Protein AF-0000000077108975 (afdb_homodimer)

pLDDT: mean 84.19, std 16.01, range [35.66, 98.44]

Radius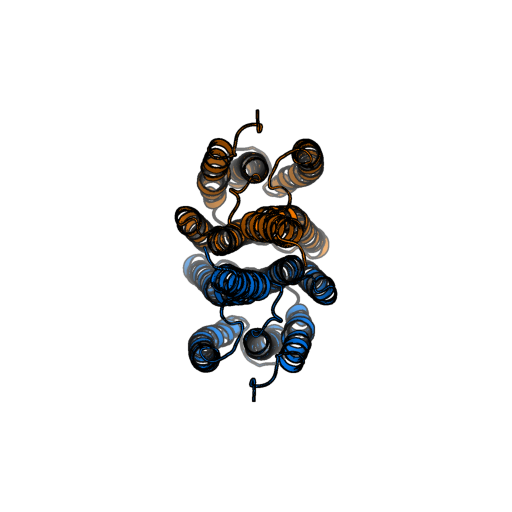 of gyration: 22.64 Å; Cα contacts (8 Å, |Δi|>4): 554; chains: 2; bounding box: 51×74×50 Å

Structure (mmCIF, N/CA/C/O backbone):
data_AF-0000000077108975-model_v1
#
loop_
_entity.id
_entity.type
_entity.pdbx_description
1 polymer 'AzlC family protein'
#
loop_
_atom_site.group_PDB
_atom_site.id
_atom_site.type_symbol
_atom_site.label_atom_id
_atom_site.label_alt_id
_atom_site.label_comp_id
_atom_site.label_asym_id
_atom_site.label_entity_id
_atom_site.label_seq_id
_atom_site.pdbx_PDB_ins_code
_atom_site.Cartn_x
_atom_site.Cartn_y
_atom_site.Cartn_z
_atom_site.occupancy
_atom_site.B_iso_or_equiv
_atom_site.auth_seq_id
_atom_site.auth_comp_id
_atom_site.auth_asym_id
_atom_site.auth_atom_id
_atom_site.pdbx_PDB_model_num
ATOM 1 N N . MET A 1 1 ? -0.044 48.875 12.766 1 48.78 1 MET A N 1
ATOM 2 C CA . MET A 1 1 ? -0.88 47.688 12.961 1 48.78 1 MET A CA 1
ATOM 3 C C . MET A 1 1 ? -1.764 47.844 14.195 1 48.78 1 MET A C 1
ATOM 5 O O . MET A 1 1 ? -1.26 48.031 15.305 1 48.78 1 MET A O 1
ATOM 9 N N . THR A 1 2 ? -3.137 48.188 14.055 1 57.75 2 THR A N 1
ATOM 10 C CA . THR A 1 2 ? -4.051 48.469 15.156 1 57.75 2 THR A CA 1
ATOM 11 C C . THR A 1 2 ? -4.391 47.156 15.891 1 57.75 2 THR A C 1
ATOM 13 O O . THR A 1 2 ? -4.227 46.062 15.352 1 57.75 2 THR A O 1
ATOM 16 N N . THR A 1 3 ? -4.727 47.312 17.125 1 58.94 3 THR A N 1
ATOM 17 C CA . THR A 1 3 ? -5.113 46.219 17.984 1 58.94 3 THR A CA 1
ATOM 18 C C . THR A 1 3 ? -6.168 45.344 17.312 1 58.94 3 THR A C 1
ATOM 20 O O . THR A 1 3 ? -6.176 44.125 17.484 1 58.94 3 THR A O 1
ATOM 23 N N . THR A 1 4 ? -7.023 45.938 16.625 1 59.22 4 THR A N 1
ATOM 24 C CA . THR A 1 4 ? -8.078 45.219 15.922 1 59.22 4 THR A CA 1
ATOM 25 C C . THR A 1 4 ? -7.492 44.344 14.797 1 59.22 4 THR A C 1
ATOM 27 O O . THR A 1 4 ? -7.914 43.219 14.594 1 59.22 4 THR A O 1
ATOM 30 N N . SER A 1 5 ? -6.586 44.938 14.062 1 57.47 5 SER A N 1
ATOM 31 C CA . SER A 1 5 ? -5.934 44.188 12.992 1 57.47 5 SER A CA 1
ATOM 32 C C . SER A 1 5 ? -5.133 43.031 13.547 1 57.47 5 SER A C 1
ATOM 34 O O . SER A 1 5 ? -5.094 41.938 12.945 1 57.47 5 SER A O 1
ATOM 36 N N . ALA A 1 6 ? -4.555 43.25 14.656 1 57.97 6 ALA A N 1
ATOM 37 C CA . ALA A 1 6 ? -3.799 42.188 15.32 1 57.97 6 ALA A CA 1
ATOM 38 C C . ALA A 1 6 ? -4.723 41.062 15.781 1 57.97 6 ALA A C 1
ATOM 40 O O . ALA A 1 6 ? -4.375 39.875 15.672 1 57.97 6 ALA A O 1
ATOM 41 N N . PHE A 1 7 ? -5.961 41.406 16.219 1 57.5 7 PHE A N 1
ATOM 42 C CA . PHE A 1 7 ? -6.926 40.406 16.641 1 57.5 7 PHE A CA 1
ATOM 43 C C . PHE A 1 7 ? -7.473 39.656 15.453 1 57.5 7 PHE A C 1
ATOM 45 O O . PHE A 1 7 ? -7.691 38.438 15.531 1 57.5 7 PHE A O 1
ATOM 52 N N . GLU A 1 8 ? -7.746 40.312 14.375 1 57.25 8 GLU A N 1
ATOM 53 C CA . GLU A 1 8 ? -8.211 39.656 13.164 1 57.25 8 GLU A CA 1
ATOM 54 C C . GLU A 1 8 ? -7.145 38.688 12.617 1 57.25 8 GLU A C 1
ATOM 56 O O . GLU A 1 8 ? -7.457 37.594 12.156 1 57.25 8 GLU A O 1
ATOM 61 N N . ASP A 1 9 ? -6 39.219 12.617 1 58.91 9 ASP A N 1
ATOM 62 C CA . ASP A 1 9 ? -4.895 38.375 12.188 1 58.91 9 ASP A CA 1
ATOM 63 C C . ASP A 1 9 ? -4.723 37.156 13.125 1 58.91 9 ASP A C 1
ATOM 65 O O . ASP A 1 9 ? -4.453 36.062 12.672 1 58.91 9 ASP A O 1
ATOM 69 N N . LEU A 1 10 ? -4.965 37.375 14.391 1 56.12 10 LEU A N 1
ATOM 70 C CA . LEU A 1 10 ? -4.887 36.312 15.359 1 56.12 10 LEU A CA 1
ATOM 71 C C . LEU A 1 10 ? -6.016 35.312 15.148 1 56.12 10 LEU A C 1
ATOM 73 O O . LEU A 1 10 ? -5.801 34.094 15.242 1 56.12 10 LEU A O 1
ATOM 77 N N . SER A 1 11 ? -7.18 35.812 15.023 1 56.72 11 SER A N 1
ATOM 78 C CA . SER A 1 11 ? -8.312 34.938 14.766 1 56.72 11 SER A CA 1
ATOM 79 C C . SER A 1 11 ? -8.102 34.125 13.484 1 56.72 11 SER A C 1
ATOM 81 O O . SER A 1 11 ? -8.445 32.969 13.43 1 56.72 11 SER A O 1
ATOM 83 N N . TYR A 1 12 ? -7.605 34.719 12.492 1 52.62 12 TYR A N 1
ATOM 84 C CA . TYR A 1 12 ? -7.258 34.031 11.258 1 52.62 12 TYR A CA 1
ATOM 85 C C . TYR A 1 12 ? -6.18 32.969 11.508 1 52.62 12 TYR A C 1
ATOM 87 O O . TYR A 1 12 ? -6.281 31.844 11.031 1 52.62 12 TYR A O 1
ATOM 95 N N . LEU A 1 13 ? -5.199 33.438 12.227 1 57.5 13 LEU A N 1
ATOM 96 C CA . LEU A 1 13 ? -4.129 32.5 12.555 1 57.5 13 LEU A CA 1
ATOM 97 C C . LEU A 1 13 ? -4.648 31.359 13.422 1 57.5 13 LEU A C 1
ATOM 99 O O . LEU A 1 13 ? -4.223 30.219 13.266 1 57.5 13 LEU A O 1
ATOM 103 N N . ARG A 1 14 ? -5.508 31.641 14.281 1 54.84 14 ARG A N 1
ATOM 104 C CA . ARG A 1 14 ? -6.148 30.594 15.07 1 54.84 14 ARG A CA 1
ATOM 105 C C . ARG A 1 14 ? -6.98 29.672 14.195 1 54.84 14 ARG A C 1
ATOM 107 O O . ARG A 1 14 ? -6.949 28.453 14.359 1 54.84 14 ARG A O 1
ATOM 114 N N . ALA A 1 15 ? -7.824 30.25 13.352 1 50.06 15 ALA A N 1
ATOM 115 C CA . ALA A 1 15 ? -8.625 29.453 12.422 1 50.06 15 ALA A CA 1
ATOM 116 C C . ALA A 1 15 ? -7.738 28.594 11.531 1 50.06 15 ALA A C 1
ATOM 118 O O . ALA A 1 15 ? -8.055 27.422 11.281 1 50.06 15 ALA A O 1
ATOM 119 N N . LEU A 1 16 ? -6.754 29.281 11.008 1 51.28 16 LEU A N 1
ATOM 120 C CA . LEU A 1 16 ? -5.781 28.547 10.203 1 51.28 16 LEU A CA 1
ATOM 121 C C . LEU A 1 16 ? -5.121 27.453 11.031 1 51.28 16 LEU A C 1
ATOM 123 O O . LEU A 1 16 ? -4.895 26.344 10.531 1 51.28 16 LEU A O 1
ATOM 127 N N . ALA A 1 17 ? -4.793 27.938 12.25 1 53.19 17 ALA A N 1
ATOM 128 C CA . ALA A 1 17 ? -4.246 26.953 13.18 1 53.19 17 ALA A CA 1
ATOM 129 C C . ALA A 1 17 ? -5.246 25.828 13.438 1 53.19 17 ALA A C 1
ATOM 131 O O . ALA A 1 17 ? -4.867 24.656 13.523 1 53.19 17 ALA A O 1
ATOM 132 N N . GLU A 1 18 ? -6.449 26.203 13.602 1 49.69 18 GLU A N 1
ATOM 133 C CA . GLU A 1 18 ? -7.508 25.219 13.844 1 49.69 18 GLU A CA 1
ATOM 134 C C . GLU A 1 18 ? -7.809 24.406 12.586 1 49.69 18 GLU A C 1
ATOM 136 O O . GLU A 1 18 ? -8.125 23.219 12.672 1 49.69 18 GLU A O 1
ATOM 141 N N . GLU A 1 19 ? -8.039 25.188 11.508 1 49.16 19 GLU A N 1
ATOM 142 C CA . GLU A 1 19 ? -8.188 24.469 10.25 1 49.16 19 GLU A CA 1
ATOM 143 C C . GLU A 1 19 ? -7.012 23.516 10.023 1 49.16 19 GLU A C 1
ATOM 145 O O . GLU A 1 19 ? -7.18 22.438 9.438 1 49.16 19 GLU A O 1
ATOM 150 N N . GLY A 1 20 ? -5.883 24.141 10.195 1 47.66 20 GLY A N 1
ATOM 151 C CA . GLY A 1 20 ? -4.707 23.281 10.266 1 47.66 20 GLY A CA 1
ATOM 152 C C . GLY A 1 20 ? -4.805 22.219 11.352 1 47.66 20 GLY A C 1
ATOM 153 O O . GLY A 1 20 ? -4.074 21.234 11.32 1 47.66 20 GLY A O 1
ATOM 154 N N . ALA A 1 21 ? -5.598 22.703 12.406 1 49 21 ALA A N 1
ATOM 155 C CA . ALA A 1 21 ? -5.828 21.766 13.516 1 49 21 ALA A CA 1
ATOM 156 C C . ALA A 1 21 ? -6.629 20.562 13.047 1 49 21 ALA A C 1
ATOM 158 O O . ALA A 1 21 ? -7.359 20.625 12.055 1 49 21 ALA A O 1
ATOM 159 N N . ALA A 1 22 ? -6.512 19.531 13.773 1 55.81 22 ALA A N 1
ATOM 160 C CA . ALA A 1 22 ? -7.074 18.188 13.672 1 55.81 22 ALA A CA 1
ATOM 161 C C . ALA A 1 22 ? -8.594 18.234 13.555 1 55.81 22 ALA A C 1
ATOM 163 O O . ALA A 1 22 ? -9.297 18.422 14.555 1 55.81 22 ALA A O 1
ATOM 164 N N . ALA A 1 23 ? -9.109 18.953 12.461 1 59.38 23 ALA A N 1
ATOM 165 C CA . ALA A 1 23 ? -10.555 18.781 12.281 1 59.38 23 ALA A CA 1
ATOM 166 C C . ALA A 1 23 ? -10.906 17.312 12.086 1 59.38 23 ALA A C 1
ATOM 168 O O . ALA A 1 23 ? -10.109 16.531 11.539 1 59.38 23 ALA A O 1
ATOM 169 N N . PRO A 1 24 ? -12.055 17 12.695 1 62.5 24 PRO A N 1
ATOM 170 C CA . PRO A 1 24 ? -12.469 15.602 12.539 1 62.5 24 PRO A CA 1
ATOM 171 C C . PRO A 1 24 ? -12.641 15.195 11.078 1 62.5 24 PRO A C 1
ATOM 173 O O . PRO A 1 24 ? -12.992 16.031 10.242 1 62.5 24 PRO A O 1
ATOM 176 N N . SER A 1 25 ? -12.242 14.055 10.734 1 67.06 25 SER A N 1
ATOM 177 C CA . SER A 1 25 ? -12.352 13.469 9.398 1 67.06 25 SER A CA 1
ATOM 178 C C . SER A 1 25 ? -13.797 13.469 8.922 1 67.06 25 SER A C 1
ATOM 180 O O . SER A 1 25 ? -14.703 13.062 9.656 1 67.06 25 SER A O 1
ATOM 182 N N . ILE A 1 26 ? -14.109 14.055 7.77 1 66.19 26 ILE A N 1
ATOM 183 C CA . ILE A 1 26 ? -15.445 14.023 7.18 1 66.19 26 ILE A CA 1
ATOM 184 C C . ILE A 1 26 ? -15.492 12.984 6.066 1 66.19 26 ILE A C 1
ATOM 186 O O . ILE A 1 26 ? -16.422 12.977 5.258 1 66.19 26 ILE A O 1
ATOM 190 N N . ASN A 1 27 ? -14.5 12.148 6.117 1 77.19 27 ASN A N 1
ATOM 191 C CA . ASN A 1 27 ? -14.375 11.219 5 1 77.19 27 ASN A CA 1
ATOM 192 C C . ASN A 1 27 ? -14.922 9.836 5.363 1 77.19 27 ASN A C 1
ATOM 194 O O . ASN A 1 27 ? -14.602 8.852 4.703 1 77.19 27 ASN A O 1
ATOM 198 N N . GLY A 1 28 ? -15.734 9.805 6.355 1 85.75 28 GLY A N 1
ATOM 199 C CA . GLY A 1 28 ? -16.328 8.539 6.77 1 85.75 28 GLY A CA 1
ATOM 200 C C . GLY A 1 28 ? -17.156 7.891 5.684 1 85.75 28 GLY A C 1
ATOM 201 O O . GLY A 1 28 ? -17.234 6.664 5.609 1 85.75 28 GLY A O 1
ATOM 202 N N . ARG A 1 29 ? -17.766 8.656 4.797 1 86.94 29 ARG A N 1
ATOM 203 C CA . ARG A 1 29 ? -18.625 8.141 3.729 1 86.94 29 ARG A CA 1
ATOM 204 C C . ARG A 1 29 ? -17.812 7.301 2.746 1 86.94 29 ARG A C 1
ATOM 206 O O . ARG A 1 29 ? -18.328 6.328 2.188 1 86.94 29 ARG A O 1
ATOM 213 N N . TYR A 1 30 ? -16.562 7.672 2.525 1 88.56 30 TYR A N 1
ATOM 214 C CA . TYR A 1 30 ? -15.711 6.898 1.636 1 88.56 30 TYR A CA 1
ATOM 215 C C . TYR A 1 30 ? -15.43 5.516 2.213 1 88.56 30 TYR A C 1
ATOM 217 O O . TYR A 1 30 ? -15.539 4.508 1.511 1 88.56 30 TYR A O 1
ATOM 225 N N . TYR A 1 31 ? -15.18 5.504 3.49 1 92 31 TYR A N 1
ATOM 226 C CA . TYR A 1 31 ? -14.859 4.242 4.148 1 92 31 TYR A CA 1
ATOM 227 C C . TYR A 1 31 ? -16.062 3.309 4.145 1 92 31 TYR A C 1
ATOM 229 O O . TYR A 1 31 ? -15.938 2.115 3.861 1 92 31 TYR A O 1
ATOM 237 N N . ILE A 1 32 ? -17.219 3.852 4.395 1 93.06 32 ILE A N 1
ATOM 238 C CA . ILE A 1 32 ? -18.438 3.047 4.445 1 93.06 32 ILE A CA 1
ATOM 239 C C . ILE A 1 32 ? -18.766 2.518 3.053 1 93.06 32 ILE A C 1
ATOM 241 O O . ILE A 1 32 ? -19.016 1.324 2.879 1 93.06 32 ILE A O 1
ATOM 245 N N . THR A 1 33 ? -18.781 3.391 2.092 1 92.38 33 THR A N 1
ATOM 246 C CA . THR A 1 33 ? -19.172 3.023 0.733 1 92.38 33 THR A CA 1
ATOM 247 C C . THR A 1 33 ? -18.234 1.958 0.176 1 92.38 33 THR A C 1
ATOM 249 O O . THR A 1 33 ? -18.672 0.905 -0.281 1 92.38 33 THR A O 1
ATOM 252 N N . PHE A 1 34 ? -16.969 2.123 0.276 1 90.81 34 PHE A N 1
ATOM 253 C CA . PHE A 1 34 ? -16.016 1.202 -0.331 1 90.81 34 PHE A CA 1
ATOM 254 C C . PHE A 1 34 ? -15.836 -0.04 0.534 1 90.81 34 PHE A C 1
ATOM 256 O O . PHE A 1 34 ? -15.523 -1.117 0.024 1 90.81 34 PHE A O 1
ATOM 263 N N . GLY A 1 35 ? -16.047 0.14 1.851 1 93.44 35 GLY A N 1
ATOM 264 C CA . GLY A 1 35 ? -16.078 -1.042 2.697 1 93.44 35 GLY A CA 1
ATOM 265 C C . GLY A 1 35 ? -17.188 -2.008 2.332 1 93.44 35 GLY A C 1
ATOM 266 O O . GLY A 1 35 ? -16.969 -3.213 2.215 1 93.44 35 GLY A O 1
ATOM 267 N N . PHE A 1 36 ? -18.359 -1.403 2.084 1 94.88 36 PHE A N 1
ATOM 268 C CA . PHE A 1 36 ? -19.516 -2.23 1.75 1 94.88 36 PHE A CA 1
ATOM 269 C C . PHE A 1 36 ? -19.359 -2.836 0.36 1 94.88 36 PHE A C 1
ATOM 271 O O . PHE A 1 36 ? -19.609 -4.027 0.163 1 94.88 36 PHE A O 1
ATOM 278 N N . LEU A 1 37 ? -18.969 -2.053 -0.572 1 95.38 37 LEU A N 1
ATOM 279 C CA . LEU A 1 37 ? -18.781 -2.529 -1.938 1 95.38 37 LEU A CA 1
ATOM 280 C C . LEU A 1 37 ? -17.734 -3.637 -1.989 1 95.38 37 LEU A C 1
ATOM 282 O O . LEU A 1 37 ? -17.938 -4.652 -2.658 1 95.38 37 LEU A O 1
ATOM 286 N N . SER A 1 38 ? -16.688 -3.477 -1.303 1 96.06 38 SER A N 1
ATOM 287 C CA . SER A 1 38 ? -15.625 -4.473 -1.278 1 96.06 38 SER A CA 1
ATOM 288 C C . SER A 1 38 ? -16.078 -5.754 -0.591 1 96.06 38 SER A C 1
ATOM 290 O O . SER A 1 38 ? -15.742 -6.855 -1.026 1 96.06 38 SER A O 1
ATOM 292 N N . ALA A 1 39 ? -16.812 -5.574 0.485 1 97.69 39 ALA A N 1
ATOM 293 C CA . ALA A 1 39 ? -17.312 -6.754 1.188 1 97.69 39 ALA A CA 1
ATOM 294 C C . ALA A 1 39 ? -18.188 -7.609 0.278 1 97.69 39 ALA A C 1
ATOM 296 O O . ALA A 1 39 ? -18.078 -8.836 0.266 1 97.69 39 ALA A O 1
ATOM 297 N N . ILE A 1 40 ? -19 -6.992 -0.496 1 97.5 40 ILE A N 1
ATOM 298 C CA . ILE A 1 40 ? -19.875 -7.699 -1.424 1 97.5 40 ILE A CA 1
ATOM 299 C C . ILE A 1 40 ? -19.031 -8.414 -2.482 1 97.5 40 ILE A C 1
ATOM 301 O O . ILE A 1 40 ? -19.266 -9.586 -2.771 1 97.5 40 ILE A O 1
ATOM 305 N N . ALA A 1 41 ? -18.094 -7.742 -3.045 1 97.69 41 ALA A N 1
ATOM 306 C CA . ALA A 1 41 ? -17.234 -8.32 -4.082 1 97.69 41 ALA A CA 1
ATOM 307 C C . ALA A 1 41 ? -16.438 -9.5 -3.535 1 97.69 41 ALA A C 1
ATOM 309 O O . ALA A 1 41 ? -16.297 -10.531 -4.199 1 97.69 41 ALA A O 1
ATOM 310 N N . LEU A 1 42 ? -15.898 -9.352 -2.328 1 98.19 42 LEU A N 1
ATOM 311 C CA . LEU A 1 42 ? -15.109 -10.406 -1.71 1 98.19 42 LEU A CA 1
ATOM 312 C C . LEU A 1 42 ? -15.984 -11.617 -1.379 1 98.19 42 LEU A C 1
ATOM 314 O O . LEU A 1 42 ? -15.555 -12.758 -1.555 1 98.19 42 LEU A O 1
ATOM 318 N N . ALA A 1 43 ? -17.156 -11.375 -0.894 1 98.25 43 ALA A N 1
ATOM 319 C CA . ALA A 1 43 ? -18.094 -12.469 -0.618 1 98.25 43 ALA A CA 1
ATOM 320 C C . ALA A 1 43 ? -18.469 -13.203 -1.899 1 98.25 43 ALA A C 1
ATOM 322 O O . ALA A 1 43 ? -18.547 -14.438 -1.913 1 98.25 43 ALA A O 1
ATOM 323 N N . ALA A 1 44 ? -18.719 -12.43 -2.936 1 98.12 44 ALA A N 1
ATOM 324 C CA . ALA A 1 44 ? -19.016 -13.047 -4.223 1 98.12 44 ALA A CA 1
ATOM 325 C C . ALA A 1 44 ? -17.844 -13.875 -4.727 1 98.12 44 ALA A C 1
ATOM 327 O O . ALA A 1 44 ? -18.031 -14.977 -5.238 1 98.12 44 ALA A O 1
ATOM 328 N N . THR A 1 45 ? -16.656 -13.336 -4.605 1 97.88 45 THR A N 1
ATOM 329 C CA . THR A 1 45 ? -15.453 -14.062 -5.004 1 97.88 45 THR A CA 1
ATOM 330 C C . THR A 1 45 ? -15.312 -15.352 -4.203 1 97.88 45 THR A C 1
ATOM 332 O O . THR A 1 45 ? -14.961 -16.391 -4.754 1 97.88 45 THR A O 1
ATOM 335 N N . TRP A 1 46 ? -15.578 -15.266 -2.914 1 97.69 46 TRP A N 1
ATOM 336 C CA . TRP A 1 46 ? -15.547 -16.453 -2.066 1 97.69 46 TRP A CA 1
ATOM 337 C C . TRP A 1 46 ? -16.547 -17.484 -2.553 1 97.69 46 TRP A C 1
ATOM 339 O O . TRP A 1 46 ? -16.219 -18.672 -2.672 1 97.69 46 TRP A O 1
ATOM 349 N N . ALA A 1 47 ? -17.734 -17.094 -2.814 1 98 47 ALA A N 1
ATOM 350 C CA . ALA A 1 47 ? -18.781 -18.016 -3.246 1 98 47 ALA A CA 1
ATOM 351 C C . ALA A 1 47 ? -18.375 -18.734 -4.531 1 98 47 ALA A C 1
ATOM 353 O O . ALA A 1 47 ? -18.594 -19.938 -4.668 1 98 47 ALA A O 1
ATOM 354 N N . ILE A 1 48 ? -17.766 -18.047 -5.418 1 97.44 48 ILE A N 1
ATOM 355 C CA . ILE A 1 48 ? -17.359 -18.625 -6.691 1 97.44 48 ILE A CA 1
ATOM 356 C C . ILE A 1 48 ? -16.156 -19.531 -6.48 1 97.44 48 ILE A C 1
ATOM 358 O O . ILE A 1 48 ? -16.156 -20.688 -6.941 1 97.44 48 ILE A O 1
ATOM 362 N N . ALA A 1 49 ? -15.211 -19.141 -5.75 1 95.19 49 ALA A N 1
ATOM 363 C CA . ALA A 1 49 ? -13.953 -19.859 -5.57 1 95.19 49 ALA A CA 1
ATOM 364 C C . ALA A 1 49 ? -14.156 -21.109 -4.719 1 95.19 49 ALA A C 1
ATOM 366 O O . ALA A 1 49 ? -13.398 -22.078 -4.84 1 95.19 49 ALA A O 1
ATOM 367 N N . SER A 1 50 ? -15.109 -21.109 -3.859 1 95.12 50 SER A N 1
ATOM 368 C CA . SER A 1 50 ? -15.344 -22.25 -2.969 1 95.12 50 SER A CA 1
ATOM 369 C C . SER A 1 50 ? -16.172 -23.328 -3.654 1 95.12 50 SER A C 1
ATOM 371 O O . SER A 1 50 ? -16.328 -24.422 -3.121 1 95.12 50 SER A O 1
ATOM 373 N N . GLY A 1 51 ? -16.75 -22.953 -4.797 1 93.94 51 GLY A N 1
ATOM 374 C CA . GLY A 1 51 ? -17.547 -23.938 -5.52 1 93.94 51 GLY A CA 1
ATOM 375 C C . GLY A 1 51 ? -19.016 -23.906 -5.133 1 93.94 51 GLY A C 1
ATOM 376 O O . GLY A 1 51 ? -19.781 -24.781 -5.535 1 93.94 51 GLY A O 1
ATOM 377 N N . LEU A 1 52 ? -19.328 -22.938 -4.293 1 94.38 52 LEU A N 1
ATOM 378 C CA . LEU A 1 52 ? -20.719 -22.812 -3.912 1 94.38 52 LEU A CA 1
ATOM 379 C C . LEU A 1 52 ? -21.594 -22.484 -5.121 1 94.38 52 LEU A C 1
ATOM 381 O O . LEU A 1 52 ? -22.812 -22.703 -5.094 1 94.38 52 LEU A O 1
ATOM 385 N N . THR A 1 53 ? -20.906 -21.938 -6.09 1 93.19 53 THR A N 1
ATOM 386 C CA . THR A 1 53 ? -21.594 -21.641 -7.336 1 93.19 53 THR A CA 1
ATOM 387 C C . THR A 1 53 ? -21.141 -22.578 -8.445 1 93.19 53 THR A C 1
ATOM 389 O O . THR A 1 53 ? -20.156 -23.312 -8.289 1 93.19 53 THR A O 1
ATOM 392 N N . SER A 1 54 ? -21.922 -22.734 -9.531 1 94.56 54 SER A N 1
ATOM 393 C CA . SER A 1 54 ? -21.562 -23.594 -10.664 1 94.56 54 SER A CA 1
ATOM 394 C C . SER A 1 54 ? -20.609 -22.875 -11.617 1 94.56 54 SER A C 1
ATOM 396 O O . SER A 1 54 ? -20.234 -23.438 -12.648 1 94.56 54 SER A O 1
ATOM 398 N N . LEU A 1 55 ? -20.078 -21.781 -11.211 1 94.5 55 LEU A N 1
ATOM 399 C CA . LEU A 1 55 ? -19.219 -21 -12.078 1 94.5 55 LEU A CA 1
ATOM 400 C C . LEU A 1 55 ? -17.75 -21.359 -11.875 1 94.5 55 LEU A C 1
ATOM 402 O O . LEU A 1 55 ? -17.344 -21.703 -10.758 1 94.5 55 LEU A O 1
ATOM 406 N N . ASP A 1 56 ? -17.016 -21.281 -12.969 1 93.94 56 ASP A N 1
ATOM 407 C CA . ASP A 1 56 ? -15.57 -21.453 -12.891 1 93.94 56 ASP A CA 1
ATOM 408 C C . ASP A 1 56 ? -14.922 -20.297 -12.148 1 93.94 56 ASP A C 1
ATOM 410 O O . ASP A 1 56 ? -15.438 -19.172 -12.156 1 93.94 56 ASP A O 1
ATOM 414 N N . VAL A 1 57 ? -13.805 -20.531 -11.539 1 91.25 57 VAL A N 1
ATOM 415 C CA . VAL A 1 57 ? -13.109 -19.516 -10.742 1 91.25 57 VAL A CA 1
ATOM 416 C C . VAL A 1 57 ? -12.781 -18.312 -11.609 1 91.25 57 VAL A C 1
ATOM 418 O O . VAL A 1 57 ? -12.711 -17.188 -11.117 1 91.25 57 VAL A O 1
ATOM 421 N N . SER A 1 58 ? -12.664 -18.547 -12.906 1 90.5 58 SER A N 1
ATOM 422 C CA . SER A 1 58 ? -12.383 -17.438 -13.82 1 90.5 58 SER A CA 1
ATOM 423 C C . SER A 1 58 ? -13.531 -16.438 -13.852 1 90.5 58 SER A C 1
ATOM 425 O O . SER A 1 58 ? -13.344 -15.281 -14.25 1 90.5 58 SER A O 1
ATOM 427 N N . ALA A 1 59 ? -14.672 -16.844 -13.375 1 94.38 59 ALA A N 1
ATOM 428 C CA . ALA A 1 59 ? -15.844 -15.969 -13.336 1 94.38 59 ALA A CA 1
ATOM 429 C C . ALA A 1 59 ? -15.648 -14.844 -12.32 1 94.38 59 ALA A C 1
ATOM 431 O O . ALA A 1 59 ? -16.375 -13.852 -12.336 1 94.38 59 ALA A O 1
ATOM 432 N N . THR A 1 60 ? -14.711 -14.977 -11.43 1 95.38 60 THR A N 1
ATOM 433 C CA . THR A 1 60 ? -14.438 -13.906 -10.477 1 95.38 60 THR A CA 1
ATOM 434 C C . THR A 1 60 ? -13.992 -12.641 -11.195 1 95.38 60 THR A C 1
ATOM 436 O O . THR A 1 60 ? -14.141 -11.539 -10.672 1 95.38 60 THR A O 1
ATOM 439 N N . ALA A 1 61 ? -13.461 -12.773 -12.367 1 94.88 61 ALA A N 1
ATOM 440 C CA . ALA A 1 61 ? -13.07 -11.617 -13.172 1 94.88 61 ALA A CA 1
ATOM 441 C C . ALA A 1 61 ? -14.25 -10.68 -13.391 1 94.88 61 ALA A C 1
ATOM 443 O O . ALA A 1 61 ? -14.094 -9.453 -13.359 1 94.88 61 ALA A O 1
ATOM 444 N N . PHE A 1 62 ? -15.398 -11.203 -13.547 1 95.44 62 PHE A N 1
ATOM 445 C CA . PHE A 1 62 ? -16.578 -10.391 -13.781 1 95.44 62 PHE A CA 1
ATOM 446 C C . PHE A 1 62 ? -17 -9.656 -12.516 1 95.44 62 PHE A C 1
ATOM 448 O O . PHE A 1 62 ? -17.531 -8.539 -12.578 1 95.44 62 PHE A O 1
ATOM 455 N N . VAL A 1 63 ? -16.797 -10.266 -11.367 1 96.81 63 VAL A N 1
ATOM 456 C CA . VAL A 1 63 ? -17.062 -9.602 -10.094 1 96.81 63 VAL A CA 1
ATOM 457 C C . VAL A 1 63 ? -16.203 -8.344 -9.977 1 96.81 63 VAL A C 1
ATOM 459 O O . VAL A 1 63 ? -16.719 -7.258 -9.703 1 96.81 63 VAL A O 1
ATOM 462 N N . TRP A 1 64 ? -15.023 -8.461 -10.273 1 95.25 64 TRP A N 1
ATOM 463 C CA . TRP A 1 64 ? -14.094 -7.359 -10.07 1 95.25 64 TRP A CA 1
ATOM 464 C C . TRP A 1 64 ? -14.195 -6.34 -11.195 1 95.25 64 TRP A C 1
ATOM 466 O O . TRP A 1 64 ? -13.992 -5.141 -10.984 1 95.25 64 TRP A O 1
ATOM 476 N N . LEU A 1 65 ? -14.547 -6.785 -12.414 1 95 65 LEU A N 1
ATOM 477 C CA . LEU A 1 65 ? -14.852 -5.832 -13.477 1 95 65 LEU A CA 1
ATOM 478 C C . LEU A 1 65 ? -16.047 -4.969 -13.102 1 95 65 LEU A C 1
ATOM 480 O O . LEU A 1 65 ? -16.062 -3.762 -13.344 1 95 65 LEU A O 1
ATOM 484 N N . SER A 1 66 ? -17.016 -5.621 -12.57 1 95.94 66 SER A N 1
ATOM 485 C CA . SER A 1 66 ? -18.172 -4.859 -12.109 1 95.94 66 SER A CA 1
ATOM 486 C C . SER A 1 66 ? -17.797 -3.898 -10.992 1 95.94 66 SER A C 1
ATOM 488 O O . SER A 1 66 ? -18.281 -2.768 -10.945 1 95.94 66 SER A O 1
ATOM 490 N N . TYR A 1 67 ? -16.984 -4.328 -10.094 1 94.81 67 TYR A N 1
ATOM 491 C CA . TYR A 1 67 ? -16.484 -3.469 -9.023 1 94.81 67 TYR A CA 1
ATOM 492 C C . TYR A 1 67 ? -15.789 -2.234 -9.586 1 94.81 67 TYR A C 1
ATOM 494 O O . TYR A 1 67 ? -16.047 -1.112 -9.148 1 94.81 67 TYR A O 1
ATOM 502 N N . ILE A 1 68 ? -14.961 -2.449 -10.547 1 92.69 68 ILE A N 1
ATOM 503 C CA . ILE A 1 68 ? -14.203 -1.367 -11.164 1 92.69 68 ILE A CA 1
ATOM 504 C C . ILE A 1 68 ? -15.156 -0.407 -11.867 1 92.69 68 ILE A C 1
ATOM 506 O O . ILE A 1 68 ? -14.945 0.807 -11.867 1 92.69 68 ILE A O 1
ATOM 510 N N . ALA A 1 69 ? -16.156 -0.875 -12.383 1 92.75 69 ALA A N 1
ATOM 511 C CA . ALA A 1 69 ? -17.125 -0.058 -13.102 1 92.75 69 ALA A CA 1
ATOM 512 C C . ALA A 1 69 ? -17.953 0.791 -12.141 1 92.75 69 ALA A C 1
ATOM 514 O O . ALA A 1 69 ? -18.25 1.953 -12.422 1 92.75 69 ALA A O 1
ATOM 515 N N . VAL A 1 70 ? -18.234 0.312 -10.969 1 93.38 70 VAL A N 1
ATOM 516 C CA . VAL A 1 70 ? -19.125 0.97 -10.016 1 93.38 70 VAL A CA 1
ATOM 517 C C . VAL A 1 70 ? -18.344 1.988 -9.195 1 93.38 70 VAL A C 1
ATOM 519 O O . VAL A 1 70 ? -18.891 3.01 -8.773 1 93.38 70 VAL A O 1
ATOM 522 N N . THR A 1 71 ? -17.141 1.677 -8.953 1 88.25 71 THR A N 1
ATOM 523 C CA . THR A 1 71 ? -16.328 2.465 -8.031 1 88.25 71 THR A CA 1
ATOM 524 C C . THR A 1 71 ? -16.219 3.91 -8.508 1 88.25 71 THR A C 1
ATOM 526 O O . THR A 1 71 ? -16.406 4.844 -7.727 1 88.25 71 THR A O 1
ATOM 529 N N . PRO A 1 72 ? -15.875 4.168 -9.836 1 82.81 72 PRO A N 1
ATOM 530 C CA . PRO A 1 72 ? -15.828 5.57 -10.258 1 82.81 72 PRO A CA 1
ATOM 531 C C . PRO A 1 72 ? -17.172 6.281 -10.07 1 82.81 72 PRO A C 1
ATOM 533 O O . PRO A 1 72 ? -17.203 7.473 -9.75 1 82.81 72 PRO A O 1
ATOM 536 N N . LEU A 1 73 ? -18.203 5.617 -10.312 1 86.06 73 LEU A N 1
ATOM 537 C CA . LEU A 1 73 ? -19.516 6.191 -10.086 1 86.06 73 LEU A CA 1
ATOM 538 C C . LEU A 1 73 ? -19.719 6.523 -8.609 1 86.06 73 LEU A C 1
ATOM 540 O O . LEU A 1 73 ? -20.234 7.594 -8.273 1 86.06 73 LEU A O 1
ATOM 544 N N . ALA A 1 74 ? -19.344 5.629 -7.719 1 86.31 74 ALA A N 1
ATOM 545 C CA . ALA A 1 74 ? -19.438 5.863 -6.281 1 86.31 74 ALA A CA 1
ATOM 546 C C . ALA A 1 74 ? -18.578 7.051 -5.859 1 86.31 74 ALA A C 1
ATOM 548 O O . ALA A 1 74 ? -19.031 7.902 -5.082 1 86.31 74 ALA A O 1
ATOM 549 N N . LEU A 1 75 ? -17.422 7.145 -6.398 1 80.5 75 LEU A N 1
ATOM 550 C CA . LEU A 1 75 ? -16.531 8.258 -6.098 1 80.5 75 LEU A CA 1
ATOM 551 C C . LEU A 1 75 ? -17.141 9.578 -6.551 1 80.5 75 LEU A C 1
ATOM 553 O O . LEU A 1 75 ? -17.078 10.578 -5.828 1 80.5 75 LEU A O 1
ATOM 557 N N . PHE A 1 76 ? -17.672 9.547 -7.742 1 81.06 76 PHE A N 1
ATOM 558 C CA . PHE A 1 76 ? -18.312 10.734 -8.297 1 81.06 76 PHE A CA 1
ATOM 559 C C . PHE A 1 76 ? -19.453 11.211 -7.41 1 81.06 76 PHE A C 1
ATOM 561 O O . PHE A 1 76 ? -19.547 12.398 -7.098 1 81.06 76 PHE A O 1
ATOM 568 N N . LEU A 1 77 ? -20.219 10.367 -6.902 1 83.5 77 LEU A N 1
ATOM 569 C CA . LEU A 1 77 ? -21.375 10.703 -6.07 1 83.5 77 LEU A CA 1
ATOM 570 C C . LEU A 1 77 ? -20.922 11.211 -4.703 1 83.5 77 LEU A C 1
ATOM 572 O O . LEU A 1 77 ? -21.531 12.141 -4.152 1 83.5 77 LEU A O 1
ATOM 576 N N . LEU A 1 78 ? -19.859 10.688 -4.184 1 81.44 78 LEU A N 1
ATOM 577 C CA . LEU A 1 78 ? -19.359 11.086 -2.877 1 81.44 78 LEU A CA 1
ATOM 578 C C . LEU A 1 78 ? -18.672 12.445 -2.955 1 81.44 78 LEU A C 1
ATOM 580 O O . LEU A 1 78 ? -18.75 13.234 -2.01 1 81.44 78 LEU A O 1
ATOM 584 N N . SER A 1 79 ? -18 12.711 -4 1 73.12 79 SER A N 1
ATOM 585 C CA . SER A 1 79 ? -17.312 13.977 -4.168 1 73.12 79 SER A CA 1
ATOM 586 C C . SER A 1 79 ? -18.281 15.141 -4.293 1 73.12 79 SER A C 1
ATOM 588 O O . SER A 1 79 ? -18 16.25 -3.854 1 73.12 79 SER A O 1
ATOM 590 N N . LYS A 1 80 ? -19.391 14.953 -4.859 1 73.69 80 LYS A N 1
ATOM 591 C CA . LYS A 1 80 ? -20.406 15.992 -5.008 1 73.69 80 LYS A CA 1
ATOM 592 C C . LYS A 1 80 ? -21.016 16.359 -3.658 1 73.69 80 LYS A C 1
ATOM 594 O O . LYS A 1 80 ? -21.391 17.516 -3.434 1 73.69 80 LYS A O 1
ATOM 599 N N . SER A 1 81 ? -21 15.492 -2.807 1 65.62 81 SER A N 1
ATOM 600 C CA . SER A 1 81 ? -21.672 15.727 -1.532 1 65.62 81 SER A CA 1
ATOM 601 C C . SER A 1 81 ? -20.719 16.344 -0.51 1 65.62 81 SER A C 1
ATOM 603 O O . SER A 1 81 ? -21.172 16.938 0.47 1 65.62 81 SER A O 1
ATOM 605 N N . ALA A 1 82 ? -19.359 16.312 -0.568 1 58.5 82 ALA A N 1
ATOM 606 C CA . ALA A 1 82 ? -18.359 16.734 0.398 1 58.5 82 ALA A CA 1
ATOM 607 C C . ALA A 1 82 ? -18.109 18.25 0.313 1 58.5 82 ALA A C 1
ATOM 609 O O . ALA A 1 82 ? -17.688 18.875 1.287 1 58.5 82 ALA A O 1
ATOM 610 N N . GLY A 1 83 ? -18.297 18.922 -0.808 1 53.88 83 GLY A N 1
ATOM 611 C CA . GLY A 1 83 ? -17.922 20.297 -1.073 1 53.88 83 GLY A CA 1
ATOM 612 C C . GLY A 1 83 ? -18.469 21.266 -0.044 1 53.88 83 GLY A C 1
ATOM 613 O O . GLY A 1 83 ? -17.938 22.375 0.114 1 53.88 83 GLY A O 1
ATOM 614 N N . THR A 1 84 ? -19.453 21 0.515 1 49.38 84 THR A N 1
ATOM 615 C CA . THR A 1 84 ? -20.031 22.125 1.268 1 49.38 84 THR A CA 1
ATOM 616 C C . THR A 1 84 ? -19.641 22.031 2.74 1 49.38 84 THR A C 1
ATOM 618 O O . THR A 1 84 ? -20.016 22.891 3.537 1 49.38 84 THR A O 1
ATOM 621 N N . LYS A 1 85 ? -18.797 21.141 3.125 1 55.19 85 LYS A N 1
ATOM 622 C CA . LYS A 1 85 ? -18.75 21.016 4.578 1 55.19 85 LYS A CA 1
ATOM 623 C C . LYS A 1 85 ? -17.484 21.656 5.145 1 55.19 85 LYS A C 1
ATOM 625 O O . LYS A 1 85 ? -16.469 21.734 4.469 1 55.19 85 LYS A O 1
ATOM 630 N N . SER A 1 86 ? -17.594 22.281 6.289 1 50.28 86 SER A N 1
ATOM 631 C CA . SER A 1 86 ? -16.625 22.922 7.16 1 50.28 86 SER A CA 1
ATOM 632 C C . SER A 1 86 ? -15.539 21.938 7.594 1 50.28 86 SER A C 1
ATOM 634 O O . SER A 1 86 ? -15.82 20.781 7.871 1 50.28 86 SER A O 1
ATOM 636 N N . GLY A 1 87 ? -14.352 21.781 6.871 1 52.81 87 GLY A N 1
ATOM 637 C CA . GLY A 1 87 ? -13.195 20.953 7.219 1 52.81 87 GLY A CA 1
ATOM 638 C C . GLY A 1 87 ? -12.547 20.297 6.016 1 52.81 87 GLY A C 1
ATOM 639 O O . GLY A 1 87 ? -11.516 19.641 6.145 1 52.81 87 GLY A O 1
ATOM 640 N N . PHE A 1 88 ? -13.289 20.672 5.027 1 54.69 88 PHE A N 1
ATOM 641 C CA . PHE A 1 88 ? -12.836 20.125 3.75 1 54.69 88 PHE A CA 1
ATOM 642 C C . PHE A 1 88 ? -11.391 20.516 3.482 1 54.69 88 PHE A C 1
ATOM 644 O O . PHE A 1 88 ? -10.641 19.75 2.873 1 54.69 88 PHE A O 1
ATOM 651 N N . LYS A 1 89 ? -10.992 21.484 4.266 1 60.84 89 LYS A N 1
ATOM 652 C CA . LYS A 1 89 ? -9.688 22.062 3.941 1 60.84 89 LYS A CA 1
ATOM 653 C C . LYS A 1 89 ? -8.625 21.609 4.945 1 60.84 89 LYS A C 1
ATOM 655 O O . LYS A 1 89 ? -7.445 21.922 4.789 1 60.84 89 LYS A O 1
ATOM 660 N N . SER A 1 90 ? -9.156 20.859 5.879 1 69.38 90 SER A N 1
ATOM 661 C CA . SER A 1 90 ? -8.148 20.422 6.84 1 69.38 90 SER A CA 1
ATOM 662 C C . SER A 1 90 ? -7.164 19.453 6.195 1 69.38 90 SER A C 1
ATOM 664 O O . SER A 1 90 ? -7.488 18.797 5.199 1 69.38 90 SER A O 1
ATOM 666 N N . ALA A 1 91 ? -5.93 19.422 6.648 1 69.31 91 ALA A N 1
ATOM 667 C CA . ALA A 1 91 ? -4.867 18.562 6.148 1 69.31 91 ALA A CA 1
ATOM 668 C C . ALA A 1 91 ? -5.293 17.094 6.172 1 69.31 91 ALA A C 1
ATOM 670 O O . ALA A 1 91 ? -5.043 16.344 5.219 1 69.31 91 ALA A O 1
ATOM 671 N N . GLY A 1 92 ? -5.977 16.656 7.227 1 71.5 92 GLY A N 1
ATOM 672 C CA . GLY A 1 92 ? -6.438 15.281 7.348 1 71.5 92 GLY A CA 1
ATOM 673 C C . GLY A 1 92 ? -7.445 14.898 6.281 1 71.5 92 GLY A C 1
ATOM 674 O O . GLY A 1 92 ? -7.324 13.836 5.66 1 71.5 92 GLY A O 1
ATOM 675 N N . ASN A 1 93 ? -8.344 15.766 6.008 1 75.19 93 ASN A N 1
ATOM 676 C CA . ASN A 1 93 ? -9.367 15.477 5.012 1 75.19 93 ASN A CA 1
ATOM 677 C C . ASN A 1 93 ? -8.797 15.5 3.598 1 75.19 93 ASN A C 1
ATOM 679 O O . ASN A 1 93 ? -9.188 14.695 2.75 1 75.19 93 ASN A O 1
ATOM 683 N N . ARG A 1 94 ? -7.934 16.391 3.424 1 77.31 94 ARG A N 1
ATOM 684 C CA . ARG A 1 94 ? -7.285 16.469 2.119 1 77.31 94 ARG A CA 1
ATOM 685 C C . ARG A 1 94 ? -6.469 15.211 1.838 1 77.31 94 ARG A C 1
ATOM 687 O O . ARG A 1 94 ? -6.523 14.656 0.735 1 77.31 94 ARG A O 1
ATOM 694 N N . VAL A 1 95 ? -5.762 14.781 2.818 1 78.75 95 VAL A N 1
ATOM 695 C CA . VAL A 1 95 ? -4.93 13.594 2.68 1 78.75 95 VAL A CA 1
ATOM 696 C C . VAL A 1 95 ? -5.809 12.367 2.455 1 78.75 95 VAL A C 1
ATOM 698 O O . VAL A 1 95 ? -5.5 11.523 1.615 1 78.75 95 VAL A O 1
ATOM 701 N N . THR A 1 96 ? -6.883 12.328 3.148 1 80.44 96 THR A N 1
ATOM 702 C CA . THR A 1 96 ? -7.781 11.188 3.01 1 80.44 96 THR A CA 1
ATOM 703 C C . THR A 1 96 ? -8.422 11.172 1.624 1 80.44 96 THR A C 1
ATOM 705 O O . THR A 1 96 ? -8.516 10.117 0.99 1 80.44 96 THR A O 1
ATOM 708 N N . ARG A 1 97 ? -8.797 12.281 1.197 1 78.56 97 ARG A N 1
ATOM 709 C CA . ARG A 1 97 ? -9.391 12.352 -0.133 1 78.56 97 ARG A CA 1
ATOM 710 C C . ARG A 1 97 ? -8.375 11.977 -1.208 1 78.56 97 ARG A C 1
ATOM 712 O O . ARG A 1 97 ? -8.703 11.234 -2.141 1 78.56 97 ARG A O 1
ATOM 719 N N . LEU A 1 98 ? -7.285 12.469 -1.046 1 78.19 98 LEU A N 1
ATOM 720 C CA . LEU A 1 98 ? -6.227 12.141 -1.992 1 78.19 98 LEU A CA 1
ATOM 721 C C . LEU A 1 98 ? -5.941 10.648 -1.992 1 78.19 98 LEU A C 1
ATOM 723 O O . LEU A 1 98 ? -5.754 10.047 -3.053 1 78.19 98 LEU A O 1
ATOM 727 N N . PHE A 1 99 ? -5.953 10.133 -0.856 1 81.94 99 PHE A N 1
ATOM 728 C CA . PHE A 1 99 ? -5.715 8.703 -0.73 1 81.94 99 PHE A CA 1
ATOM 729 C C . PHE A 1 99 ? -6.742 7.91 -1.53 1 81.94 99 PHE A C 1
ATOM 731 O O . PHE A 1 99 ? -6.383 7.047 -2.332 1 81.94 99 PHE A O 1
ATOM 738 N N . TRP A 1 100 ? -7.934 8.281 -1.42 1 81.69 100 TRP A N 1
ATOM 739 C CA . TRP A 1 100 ? -8.992 7.516 -2.078 1 81.69 100 TRP A CA 1
ATOM 740 C C . TRP A 1 100 ? -8.969 7.742 -3.586 1 81.69 100 TRP A C 1
ATOM 742 O O . TRP A 1 100 ? -9.258 6.828 -4.359 1 81.69 100 TRP A O 1
ATOM 752 N N . LEU A 1 101 ? -8.523 8.836 -3.949 1 79.31 101 LEU A N 1
ATOM 753 C CA . LEU A 1 101 ? -8.508 9.172 -5.371 1 79.31 101 LEU A CA 1
ATOM 754 C C . LEU A 1 101 ? -7.27 8.594 -6.051 1 79.31 101 LEU A C 1
ATOM 756 O O . LEU A 1 101 ? -7.238 8.461 -7.273 1 79.31 101 LEU A O 1
ATOM 760 N N . THR A 1 102 ? -6.34 8.25 -5.324 1 82.38 102 THR A N 1
ATOM 761 C CA . THR A 1 102 ? -5.113 7.766 -5.941 1 82.38 102 THR A CA 1
ATOM 762 C C . THR A 1 102 ? -4.926 6.273 -5.688 1 82.38 102 THR A C 1
ATOM 764 O O . THR A 1 102 ? -4.5 5.531 -6.574 1 82.38 102 THR A O 1
ATOM 767 N N . VAL A 1 103 ? -5.281 5.82 -4.488 1 85.75 103 VAL A N 1
ATOM 768 C CA . VAL A 1 103 ? -5.012 4.449 -4.07 1 85.75 103 VAL A CA 1
ATOM 769 C C . VAL A 1 103 ? -5.973 3.496 -4.781 1 85.75 103 VAL A C 1
ATOM 771 O O . VAL A 1 103 ? -5.555 2.473 -5.324 1 85.75 103 VAL A O 1
ATOM 774 N N . SER A 1 104 ? -7.273 3.859 -4.824 1 83.75 104 SER A N 1
ATOM 775 C CA . SER A 1 104 ? -8.266 2.969 -5.422 1 83.75 104 SER A CA 1
ATOM 776 C C . SER A 1 104 ? -7.984 2.744 -6.902 1 83.75 104 SER A C 1
ATOM 778 O O . SER A 1 104 ? -7.867 1.601 -7.352 1 83.75 104 SER A O 1
ATOM 780 N N . PRO A 1 105 ? -7.805 3.832 -7.648 1 88.31 105 PRO A N 1
ATOM 781 C CA . PRO A 1 105 ? -7.492 3.605 -9.062 1 88.31 105 PRO A CA 1
ATOM 782 C C . PRO A 1 105 ? -6.191 2.83 -9.266 1 88.31 105 PRO A C 1
ATOM 784 O O . PRO A 1 105 ? -6.066 2.072 -10.234 1 88.31 105 PRO A O 1
ATOM 787 N N . ALA A 1 106 ? -5.266 3.033 -8.422 1 92.94 106 ALA A N 1
ATOM 788 C CA . ALA A 1 106 ? -4 2.311 -8.531 1 92.94 106 ALA A CA 1
ATOM 789 C C . ALA A 1 106 ? -4.207 0.81 -8.359 1 92.94 106 ALA A C 1
ATOM 791 O O . ALA A 1 106 ? -3.645 0.006 -9.102 1 92.94 106 ALA A O 1
ATOM 792 N N . ILE A 1 107 ? -5.004 0.427 -7.398 1 94.44 107 ILE A N 1
ATOM 793 C CA . ILE A 1 107 ? -5.289 -0.984 -7.164 1 94.44 107 ILE A CA 1
ATOM 794 C C . ILE A 1 107 ? -6.023 -1.568 -8.367 1 94.44 107 ILE A C 1
ATOM 796 O O . ILE A 1 107 ? -5.734 -2.686 -8.797 1 94.44 107 ILE A O 1
ATOM 800 N N . PHE A 1 108 ? -6.934 -0.785 -9.039 1 94.31 108 PHE A N 1
ATOM 801 C CA . PHE A 1 108 ? -7.625 -1.236 -10.242 1 94.31 108 PHE A CA 1
ATOM 802 C C . PHE A 1 108 ? -6.645 -1.428 -11.391 1 94.31 108 PHE A C 1
ATOM 804 O O . PHE A 1 108 ? -6.773 -2.377 -12.172 1 94.31 108 PHE A O 1
ATOM 811 N N . SER A 1 109 ? -5.785 -0.517 -11.422 1 95.5 109 SER A N 1
ATOM 812 C CA . SER A 1 109 ? -4.789 -0.627 -12.484 1 95.5 109 SER A CA 1
ATOM 813 C C . SER A 1 109 ? -3.928 -1.873 -12.305 1 95.5 109 SER A C 1
ATOM 815 O O . SER A 1 109 ? -3.551 -2.518 -13.289 1 95.5 109 SER A O 1
ATOM 817 N N . ILE A 1 110 ? -3.592 -2.227 -11.086 1 97.19 110 ILE A N 1
ATOM 818 C CA . ILE A 1 110 ? -2.824 -3.438 -10.812 1 97.19 110 ILE A CA 1
ATOM 819 C C . ILE A 1 110 ? -3.648 -4.668 -11.18 1 97.19 110 ILE A C 1
ATOM 821 O O . ILE A 1 110 ? -3.129 -5.613 -11.781 1 97.19 110 ILE A O 1
ATOM 825 N N . TRP A 1 111 ? -4.918 -4.637 -10.844 1 96.88 111 TRP A N 1
ATOM 826 C CA . TRP A 1 111 ? -5.801 -5.719 -11.266 1 96.88 111 TRP A CA 1
ATOM 827 C C . TRP A 1 111 ? -5.785 -5.883 -12.781 1 96.88 111 TRP A C 1
ATOM 829 O O . TRP A 1 111 ? -5.711 -7 -13.289 1 96.88 111 TRP A O 1
ATOM 839 N N . GLY A 1 112 ? -5.902 -4.801 -13.492 1 96.62 112 GLY A N 1
ATOM 840 C CA . GLY A 1 112 ? -5.84 -4.84 -14.945 1 96.62 112 GLY A CA 1
ATOM 841 C C . GLY A 1 112 ? -4.539 -5.418 -15.477 1 96.62 112 GLY A C 1
ATOM 842 O O . GLY A 1 112 ? -4.543 -6.223 -16.406 1 96.62 112 GLY A O 1
ATOM 843 N N . ALA A 1 113 ? -3.457 -5.035 -14.922 1 97.88 113 ALA A N 1
ATOM 844 C CA . ALA A 1 113 ? -2.146 -5.535 -15.328 1 97.88 113 ALA A CA 1
ATOM 845 C C . ALA A 1 113 ? -2.039 -7.039 -15.109 1 97.88 113 ALA A C 1
ATOM 847 O O . ALA A 1 113 ? -1.57 -7.77 -15.984 1 97.88 113 ALA A O 1
ATOM 848 N N . LEU A 1 114 ? -2.518 -7.488 -13.961 1 97.12 114 LEU A N 1
ATOM 849 C CA . LEU A 1 114 ? -2.498 -8.914 -13.664 1 97.12 114 LEU A CA 1
ATOM 850 C C . LEU A 1 114 ? -3.402 -9.68 -14.625 1 97.12 114 LEU A C 1
ATOM 852 O O . LEU A 1 114 ? -3.08 -10.797 -15.031 1 97.12 114 LEU A O 1
ATOM 856 N N . SER A 1 115 ? -4.547 -9.055 -14.953 1 96.25 115 SER A N 1
ATOM 857 C CA . SER A 1 115 ? -5.461 -9.68 -15.906 1 96.25 115 SER A CA 1
ATOM 858 C C . SER A 1 115 ? -4.809 -9.852 -17.266 1 96.25 115 SER A C 1
ATOM 860 O O . SER A 1 115 ? -4.957 -10.891 -17.906 1 96.25 115 SER A O 1
ATOM 862 N N . ILE A 1 116 ? -4.117 -8.82 -17.656 1 96.38 116 ILE A N 1
ATOM 863 C CA . ILE A 1 116 ? -3.398 -8.898 -18.922 1 96.38 116 ILE A CA 1
ATOM 864 C C . ILE A 1 116 ? -2.357 -10.008 -18.875 1 96.38 116 ILE A C 1
ATOM 866 O O . ILE A 1 116 ? -2.256 -10.82 -19.797 1 96.38 116 ILE A O 1
ATOM 870 N N . ALA A 1 117 ? -1.626 -10.141 -17.797 1 96.12 117 ALA A N 1
ATOM 871 C CA . ALA A 1 117 ? -0.618 -11.188 -17.625 1 96.12 117 ALA A CA 1
ATOM 872 C C . ALA A 1 117 ? -1.257 -12.57 -17.641 1 96.12 117 ALA A C 1
ATOM 874 O O . ALA A 1 117 ? -0.733 -13.5 -18.266 1 96.12 117 ALA A O 1
ATOM 875 N N . ALA A 1 118 ? -2.357 -12.664 -16.953 1 93.94 118 ALA A N 1
ATOM 876 C CA . ALA A 1 118 ? -3.045 -13.953 -16.891 1 93.94 118 ALA A CA 1
ATOM 877 C C . ALA A 1 118 ? -3.576 -14.359 -18.266 1 93.94 118 ALA A C 1
ATOM 879 O O . ALA A 1 118 ? -3.502 -15.531 -18.641 1 93.94 118 ALA A O 1
ATOM 880 N N . LEU A 1 119 ? -4.109 -13.445 -18.969 1 93.19 119 LEU A N 1
ATOM 881 C CA . LEU A 1 119 ? -4.723 -13.719 -20.266 1 93.19 119 LEU A CA 1
ATOM 882 C C . LEU A 1 119 ? -3.666 -14.062 -21.297 1 93.19 119 LEU A C 1
ATOM 884 O O . LEU A 1 119 ? -3.875 -14.945 -22.141 1 93.19 119 LEU A O 1
ATOM 888 N N . PHE A 1 120 ? -2.479 -13.523 -21.188 1 94.75 120 PHE A N 1
ATOM 889 C CA . PHE A 1 120 ? -1.542 -13.633 -22.312 1 94.75 120 PHE A CA 1
ATOM 890 C C . PHE A 1 120 ? -0.351 -14.5 -21.938 1 94.75 120 PHE A C 1
ATOM 892 O O . PHE A 1 120 ? 0.38 -14.977 -22.797 1 94.75 120 PHE A O 1
ATOM 899 N N . ARG A 1 121 ? -0.126 -14.703 -20.672 1 94.81 121 ARG A N 1
ATOM 900 C CA . ARG A 1 121 ? 1.053 -15.477 -20.297 1 94.81 121 ARG A CA 1
ATOM 901 C C . ARG A 1 121 ? 0.678 -16.625 -19.375 1 94.81 121 ARG A C 1
ATOM 903 O O . ARG A 1 121 ? 1.549 -17.234 -18.75 1 94.81 121 ARG A O 1
ATOM 910 N N . ASP A 1 122 ? -0.534 -16.906 -19.156 1 91.19 122 ASP A N 1
ATOM 911 C CA . ASP A 1 122 ? -1.082 -18.031 -18.406 1 91.19 122 ASP A CA 1
ATOM 912 C C . ASP A 1 122 ? -0.586 -18.016 -16.953 1 91.19 122 ASP A C 1
ATOM 914 O O . ASP A 1 122 ? -0.2 -19.062 -16.422 1 91.19 122 ASP A O 1
ATOM 918 N N . VAL A 1 123 ? -0.442 -16.812 -16.438 1 92.5 123 VAL A N 1
ATOM 919 C CA . VAL A 1 123 ? -0.123 -16.688 -15.016 1 92.5 123 VAL A CA 1
ATOM 920 C C . VAL A 1 123 ? -1.27 -17.25 -14.18 1 92.5 123 VAL A C 1
ATOM 922 O O . VAL A 1 123 ? -2.441 -17.047 -14.5 1 92.5 123 VAL A O 1
ATOM 925 N N . PRO A 1 124 ? -0.878 -18.031 -13.172 1 92.44 124 PRO A N 1
ATOM 926 C CA . PRO A 1 124 ? -1.938 -18.688 -12.398 1 92.44 124 PRO A CA 1
ATOM 927 C C . PRO A 1 124 ? -2.875 -17.688 -11.727 1 92.44 124 PRO A C 1
ATOM 929 O O . PRO A 1 124 ? -2.434 -16.625 -11.281 1 92.44 124 PRO A O 1
ATOM 932 N N . ILE A 1 125 ? -4.113 -18.031 -11.562 1 91.31 125 ILE A N 1
ATOM 933 C CA . ILE A 1 125 ? -5.191 -17.172 -11.094 1 91.31 125 ILE A CA 1
ATOM 934 C C . ILE A 1 125 ? -4.953 -16.812 -9.625 1 91.31 125 ILE A C 1
ATOM 936 O O . ILE A 1 125 ? -5.453 -15.797 -9.141 1 91.31 125 ILE A O 1
ATOM 940 N N . ILE A 1 126 ? -4.164 -17.609 -8.898 1 92.56 126 ILE A N 1
ATOM 941 C CA . ILE A 1 126 ? -3.902 -17.391 -7.48 1 92.56 126 ILE A CA 1
ATOM 942 C C . ILE A 1 126 ? -3.252 -16.016 -7.281 1 92.56 126 ILE A C 1
ATOM 944 O O . ILE A 1 126 ? -3.299 -15.453 -6.184 1 92.56 126 ILE A O 1
ATOM 948 N N . ILE A 1 127 ? -2.646 -15.406 -8.32 1 94.12 127 ILE A N 1
ATOM 949 C CA . ILE A 1 127 ? -1.925 -14.148 -8.203 1 94.12 127 ILE A CA 1
ATOM 950 C C . ILE A 1 127 ? -2.896 -13.031 -7.836 1 94.12 127 ILE A C 1
ATOM 952 O O . ILE A 1 127 ? -2.496 -12.016 -7.258 1 94.12 127 ILE A O 1
ATOM 956 N N . PHE A 1 128 ? -4.168 -13.219 -8.117 1 95.31 128 PHE A N 1
ATOM 957 C CA . PHE A 1 128 ? -5.152 -12.18 -7.859 1 95.31 128 PHE A CA 1
ATOM 958 C C . PHE A 1 128 ? -5.453 -12.078 -6.367 1 95.31 128 PHE A C 1
ATOM 960 O O . PHE A 1 128 ? -6.039 -11.094 -5.91 1 95.31 128 PHE A O 1
ATOM 967 N N . ASN A 1 129 ? -5.035 -13.055 -5.559 1 94.62 129 ASN A N 1
ATOM 968 C CA . ASN A 1 129 ? -5.18 -13 -4.109 1 94.62 129 ASN A CA 1
ATOM 969 C C . ASN A 1 129 ? -4.375 -11.859 -3.5 1 94.62 129 ASN A C 1
ATOM 971 O O . ASN A 1 129 ? -4.602 -11.469 -2.354 1 94.62 129 ASN A O 1
ATOM 975 N N . MET A 1 130 ? -3.512 -11.336 -4.297 1 94.94 130 MET A N 1
ATOM 976 C CA . MET A 1 130 ? -2.678 -10.25 -3.783 1 94.94 130 MET A CA 1
ATOM 977 C C . MET A 1 130 ? -3.484 -8.969 -3.629 1 94.94 130 MET A C 1
ATOM 979 O O . MET A 1 130 ? -3.129 -8.094 -2.832 1 94.94 130 MET A O 1
ATOM 983 N N . LEU A 1 131 ? -4.551 -8.859 -4.336 1 96.38 131 LEU A N 1
ATOM 984 C CA . LEU A 1 131 ? -5.273 -7.59 -4.387 1 96.38 131 LEU A CA 1
ATOM 985 C C . LEU A 1 131 ? -5.91 -7.273 -3.037 1 96.38 131 LEU A C 1
ATOM 987 O O . LEU A 1 131 ? -5.75 -6.164 -2.518 1 96.38 131 LEU A O 1
ATOM 991 N N . PRO A 1 132 ? -6.57 -8.273 -2.387 1 96.69 132 PRO A N 1
ATOM 992 C CA . PRO A 1 132 ? -7.047 -7.973 -1.034 1 96.69 132 PRO A CA 1
ATOM 993 C C . PRO A 1 132 ? -5.906 -7.676 -0.06 1 96.69 132 PRO A C 1
ATOM 995 O O . PRO A 1 132 ? -6.07 -6.871 0.859 1 96.69 132 PRO A O 1
ATOM 998 N N . ILE A 1 133 ? -4.785 -8.305 -0.198 1 97.81 133 ILE A N 1
ATOM 999 C CA . ILE A 1 133 ? -3.623 -8.047 0.647 1 97.81 133 ILE A CA 1
ATOM 1000 C C . ILE A 1 133 ? -3.186 -6.59 0.493 1 97.81 133 ILE A C 1
ATOM 1002 O O . ILE A 1 133 ? -2.996 -5.883 1.486 1 97.81 133 ILE A O 1
ATOM 1006 N N . ILE A 1 134 ? -3.102 -6.082 -0.746 1 97 134 ILE A N 1
ATOM 1007 C CA . ILE A 1 134 ? -2.719 -4.707 -1.036 1 97 134 ILE A CA 1
ATOM 1008 C C . ILE A 1 134 ? -3.76 -3.748 -0.46 1 97 134 ILE A C 1
ATOM 1010 O O . ILE A 1 134 ? -3.412 -2.717 0.118 1 97 134 ILE A O 1
ATOM 1014 N N . ALA A 1 135 ? -5.02 -4.117 -0.621 1 96.25 135 ALA A N 1
ATOM 1015 C CA . ALA A 1 135 ? -6.098 -3.264 -0.131 1 96.25 135 ALA A CA 1
ATOM 1016 C C . ALA A 1 135 ? -6.035 -3.113 1.386 1 96.25 135 ALA A C 1
ATOM 1018 O O . ALA A 1 135 ? -6.152 -2.004 1.911 1 96.25 135 ALA A O 1
ATOM 1019 N N . PHE A 1 136 ? -5.863 -4.211 2.1 1 97.44 136 PHE A N 1
ATOM 1020 C CA . PHE A 1 136 ? -5.777 -4.16 3.553 1 97.44 136 PHE A CA 1
ATOM 1021 C C . PHE A 1 136 ? -4.523 -3.416 3.996 1 97.44 136 PHE A C 1
ATOM 1023 O O . PHE A 1 136 ? -4.551 -2.676 4.984 1 97.44 136 PHE A O 1
ATOM 1030 N N . PHE A 1 137 ? -3.484 -3.645 3.264 1 96.5 137 PHE A N 1
ATOM 1031 C CA . PHE A 1 137 ? -2.262 -2.891 3.514 1 96.5 137 PHE A CA 1
ATOM 1032 C C . PHE A 1 137 ? -2.51 -1.393 3.375 1 96.5 137 PHE A C 1
ATOM 1034 O O . PHE A 1 137 ? -2.094 -0.607 4.23 1 96.5 137 PHE A O 1
ATOM 1041 N N . ALA A 1 138 ? -3.186 -0.981 2.355 1 94.19 138 ALA A N 1
ATOM 1042 C CA . ALA A 1 138 ? -3.512 0.421 2.107 1 94.19 138 ALA A CA 1
ATOM 1043 C C . ALA A 1 138 ? -4.391 0.986 3.221 1 94.19 138 ALA A C 1
ATOM 1045 O O . ALA A 1 138 ? -4.172 2.109 3.682 1 94.19 138 ALA A O 1
ATOM 1046 N N . TYR A 1 139 ? -5.383 0.218 3.666 1 94.31 139 TYR A N 1
ATOM 1047 C CA . TYR A 1 139 ? -6.215 0.644 4.785 1 94.31 139 TYR A CA 1
ATOM 1048 C C . TYR A 1 139 ? -5.367 0.896 6.027 1 94.31 139 TYR A C 1
ATOM 1050 O O . TYR A 1 139 ? -5.547 1.905 6.715 1 94.31 139 TYR A O 1
ATOM 1058 N N . GLY A 1 140 ? -4.523 -0.05 6.289 1 94.25 140 GLY A N 1
ATOM 1059 C CA . GLY A 1 140 ? -3.654 0.122 7.441 1 94.25 140 GLY A CA 1
ATOM 1060 C C . GLY A 1 140 ? -2.834 1.397 7.383 1 94.25 140 GLY A C 1
ATOM 1061 O O . GLY A 1 140 ? -2.771 2.148 8.359 1 94.25 140 GLY A O 1
ATOM 1062 N N . VAL A 1 141 ? -2.301 1.71 6.223 1 90.81 141 VAL A N 1
ATOM 1063 C CA . VAL A 1 141 ? -1.432 2.867 6.031 1 90.81 141 VAL A CA 1
ATOM 1064 C C . VAL A 1 141 ? -2.236 4.152 6.207 1 90.81 141 VAL A C 1
ATOM 1066 O O . VAL A 1 141 ? -1.83 5.047 6.949 1 90.81 141 VAL A O 1
ATOM 1069 N N . ILE A 1 142 ? -3.367 4.219 5.574 1 90.44 142 ILE A N 1
ATOM 1070 C CA . ILE A 1 142 ? -4.117 5.469 5.602 1 90.44 142 ILE A CA 1
ATOM 1071 C C . ILE A 1 142 ? -4.629 5.734 7.016 1 90.44 142 ILE A C 1
ATOM 1073 O O . ILE A 1 142 ? -4.637 6.875 7.477 1 90.44 142 ILE A O 1
ATOM 1077 N N . TYR A 1 143 ? -5.035 4.699 7.742 1 91.5 143 TYR A N 1
ATOM 1078 C CA . TYR A 1 143 ? -5.465 4.883 9.125 1 91.5 143 TYR A CA 1
ATOM 1079 C C . TYR A 1 143 ? -4.312 5.371 9.992 1 91.5 143 TYR A C 1
ATOM 1081 O O . TYR A 1 143 ? -4.5 6.234 10.852 1 91.5 143 TYR A O 1
ATOM 1089 N N . MET A 1 144 ? -3.186 4.828 9.758 1 88.69 144 MET A N 1
ATOM 1090 C CA . MET A 1 144 ? -2.023 5.246 10.539 1 88.69 144 MET A CA 1
ATOM 1091 C C . MET A 1 144 ? -1.659 6.695 10.234 1 88.69 144 MET A C 1
ATOM 1093 O O . MET A 1 144 ? -1.31 7.453 11.148 1 88.69 144 MET A O 1
ATOM 1097 N N . VAL A 1 145 ? -1.73 7.059 8.992 1 86.38 145 VAL A N 1
ATOM 1098 C CA . VAL A 1 145 ? -1.459 8.438 8.594 1 86.38 145 VAL A CA 1
ATOM 1099 C C . VAL A 1 145 ? -2.486 9.375 9.227 1 86.38 145 VAL A C 1
ATOM 1101 O O . VAL A 1 145 ? -2.123 10.391 9.812 1 86.38 145 VAL A O 1
ATOM 1104 N N . GLU A 1 146 ? -3.732 9 9.133 1 85.56 146 GLU A N 1
ATOM 1105 C CA . GLU A 1 146 ? -4.781 9.828 9.711 1 85.56 146 GLU A CA 1
ATOM 1106 C C . GLU A 1 146 ? -4.617 9.953 11.227 1 85.56 146 GLU A C 1
ATOM 1108 O O . GLU A 1 146 ? -4.812 11.031 11.789 1 85.56 146 GLU A O 1
ATOM 1113 N N . ALA A 1 147 ? -4.348 8.859 11.836 1 85.56 147 ALA A N 1
ATOM 1114 C CA . ALA A 1 147 ? -4.141 8.883 13.281 1 85.56 147 ALA A CA 1
ATOM 1115 C C . ALA A 1 147 ? -3.033 9.859 13.664 1 85.56 147 ALA A C 1
ATOM 1117 O O . ALA A 1 147 ? -3.135 10.555 14.68 1 85.56 147 ALA A O 1
ATOM 1118 N N . SER A 1 148 ? -2.021 9.93 12.852 1 81.69 148 SER A N 1
ATOM 1119 C CA . SER A 1 148 ? -0.883 10.805 13.133 1 81.69 148 SER A CA 1
ATOM 1120 C C . SER A 1 148 ? -1.237 12.266 12.898 1 81.69 148 SER A C 1
ATOM 1122 O O . SER A 1 148 ? -0.719 13.156 13.578 1 81.69 148 SER A O 1
ATOM 1124 N N . LEU A 1 149 ? -2.168 12.531 12.039 1 80.5 149 LEU A N 1
ATOM 1125 C CA . LEU A 1 149 ? -2.518 13.906 11.688 1 80.5 149 LEU A CA 1
ATOM 1126 C C . LEU A 1 149 ? -3.621 14.438 12.594 1 80.5 149 LEU A C 1
ATOM 1128 O O . LEU A 1 149 ? -3.678 15.641 12.875 1 80.5 149 LEU A O 1
ATOM 1132 N N . GLU A 1 150 ? -4.465 13.57 12.938 1 77.25 150 GLU A N 1
ATOM 1133 C CA . GLU A 1 150 ? -5.645 14.023 13.664 1 77.25 150 GLU A CA 1
ATOM 1134 C C . GLU A 1 150 ? -5.496 13.766 15.164 1 77.25 150 GLU A C 1
ATOM 1136 O O . GLU A 1 150 ? -6.289 14.266 15.961 1 77.25 150 GLU A O 1
ATOM 1141 N N . ASN A 1 151 ? -4.512 13.094 15.578 1 76.88 151 ASN A N 1
ATOM 1142 C CA . ASN A 1 151 ? -4.285 12.711 16.969 1 76.88 151 ASN A CA 1
ATOM 1143 C C . ASN A 1 151 ? -5.469 11.945 17.547 1 76.88 151 ASN A C 1
ATOM 1145 O O . ASN A 1 151 ? -5.953 12.258 18.641 1 76.88 151 ASN A O 1
ATOM 1149 N N . VAL A 1 152 ? -6.035 11.156 16.812 1 78.88 152 VAL A N 1
ATOM 1150 C CA . VAL A 1 152 ? -7.117 10.273 17.234 1 78.88 152 VAL A CA 1
ATOM 1151 C C . VAL A 1 152 ? -6.586 8.852 17.422 1 78.88 152 VAL A C 1
ATOM 1153 O O . VAL A 1 152 ? -6.184 8.203 16.453 1 78.88 152 VAL A O 1
ATOM 1156 N N . SER A 1 153 ? -6.656 8.375 18.594 1 84.56 153 SER A N 1
ATOM 1157 C CA . SER A 1 153 ? -5.949 7.152 18.984 1 84.56 153 SER A CA 1
ATOM 1158 C C . SER A 1 153 ? -6.629 5.918 18.391 1 84.56 153 SER A C 1
ATOM 1160 O O . SER A 1 153 ? -5.961 4.941 18.047 1 84.56 153 SER A O 1
ATOM 1162 N N . TRP A 1 154 ? -7.957 5.965 18.359 1 88.81 154 TRP A N 1
ATOM 1163 C CA . TRP A 1 154 ? -8.609 4.738 17.906 1 88.81 154 TRP A CA 1
ATOM 1164 C C . TRP A 1 154 ? -8.266 4.441 16.453 1 88.81 154 TRP A C 1
ATOM 1166 O O . TRP A 1 154 ? -8.328 3.287 16.016 1 88.81 154 TRP A O 1
ATOM 1176 N N . LYS A 1 155 ? -7.918 5.371 15.656 1 89.94 155 LYS A N 1
ATOM 1177 C CA . LYS A 1 155 ? -7.527 5.16 14.266 1 89.94 155 LYS A CA 1
ATOM 1178 C C . LYS A 1 155 ? -6.227 4.367 14.172 1 89.94 155 LYS A C 1
ATOM 1180 O O . LYS A 1 155 ? -5.996 3.66 13.188 1 89.94 155 LYS A O 1
ATOM 1185 N N . ARG A 1 156 ? -5.438 4.496 15.234 1 89.75 156 ARG A N 1
ATOM 1186 C CA . ARG A 1 156 ? -4.219 3.693 15.266 1 89.75 156 ARG A CA 1
ATOM 1187 C C . ARG A 1 156 ? -4.551 2.205 15.328 1 89.75 156 ARG A C 1
ATOM 1189 O O . ARG A 1 156 ? -3.906 1.392 14.664 1 89.75 156 ARG A O 1
ATOM 1196 N N . PHE A 1 157 ? -5.539 1.907 16.062 1 92.5 157 PHE A N 1
ATOM 1197 C CA . PHE A 1 157 ? -5.953 0.515 16.188 1 92.5 157 PHE A CA 1
ATOM 1198 C C . PHE A 1 157 ? -6.566 0.009 14.891 1 92.5 157 PHE A C 1
ATOM 1200 O O . PHE A 1 157 ? -6.352 -1.141 14.5 1 92.5 157 PHE A O 1
ATOM 1207 N N . ALA A 1 158 ? -7.328 0.855 14.211 1 93.69 158 ALA A N 1
ATOM 1208 C CA . ALA A 1 158 ? -7.883 0.488 12.906 1 93.69 158 ALA A CA 1
ATOM 1209 C C . ALA A 1 158 ? -6.773 0.238 11.891 1 93.69 158 ALA A C 1
ATOM 1211 O O . ALA A 1 158 ? -6.871 -0.672 11.062 1 93.69 158 ALA A O 1
ATOM 1212 N N . GLY A 1 159 ? -5.77 1.062 12.008 1 94.12 159 GLY A N 1
ATOM 1213 C CA . GLY A 1 159 ? -4.625 0.868 11.133 1 94.12 159 GLY A CA 1
ATOM 1214 C C . GLY A 1 159 ? -3.918 -0.456 11.359 1 94.12 159 GLY A C 1
ATOM 1215 O O . GLY A 1 159 ? -3.605 -1.17 10.406 1 94.12 159 GLY A O 1
ATOM 1216 N N . LEU A 1 160 ? -3.705 -0.825 12.609 1 93.88 160 LEU A N 1
ATOM 1217 C CA . LEU A 1 160 ? -3.078 -2.098 12.953 1 93.88 160 LEU A CA 1
ATOM 1218 C C . LEU A 1 160 ? -3.941 -3.268 12.492 1 93.88 160 LEU A C 1
ATOM 1220 O O . LEU A 1 160 ? -3.42 -4.289 12.039 1 93.88 160 LEU A O 1
ATOM 1224 N N . ALA A 1 161 ? -5.199 -3.066 12.641 1 96.38 161 ALA A N 1
ATOM 1225 C CA . ALA A 1 161 ? -6.121 -4.102 12.18 1 96.38 161 ALA A CA 1
ATOM 1226 C C . ALA A 1 161 ? -6.027 -4.289 10.672 1 96.38 161 ALA A C 1
ATOM 1228 O O . ALA A 1 161 ? -6.113 -5.414 10.172 1 96.38 161 ALA A O 1
ATOM 1229 N N . GLY A 1 162 ? -5.922 -3.184 9.938 1 96.88 162 GLY A N 1
ATOM 1230 C CA . GLY A 1 162 ? -5.727 -3.279 8.5 1 96.88 162 GLY A CA 1
ATOM 1231 C C . GLY A 1 162 ? -4.457 -4.023 8.117 1 96.88 162 GLY A C 1
ATOM 1232 O O . GLY A 1 162 ? -4.496 -4.945 7.305 1 96.88 162 GLY A O 1
ATOM 1233 N N . LEU A 1 163 ? -3.377 -3.732 8.805 1 96.62 163 LEU A N 1
ATOM 1234 C CA . LEU A 1 163 ? -2.104 -4.387 8.523 1 96.62 163 LEU A CA 1
ATOM 1235 C C . LEU A 1 163 ? -2.148 -5.859 8.922 1 96.62 163 LEU A C 1
ATOM 1237 O O . LEU A 1 163 ? -1.623 -6.715 8.211 1 96.62 163 LEU A O 1
ATOM 1241 N N . ALA A 1 164 ? -2.758 -6.133 10.016 1 97.06 164 ALA A N 1
ATOM 1242 C CA . ALA A 1 164 ? -2.924 -7.516 10.453 1 97.06 164 ALA A CA 1
ATOM 1243 C C . ALA A 1 164 ? -3.756 -8.312 9.445 1 97.06 164 ALA A C 1
ATOM 1245 O O . ALA A 1 164 ? -3.482 -9.484 9.203 1 97.06 164 ALA A O 1
ATOM 1246 N N . SER A 1 165 ? -4.773 -7.699 8.914 1 98.12 165 SER A N 1
ATOM 1247 C CA . SER A 1 165 ? -5.609 -8.375 7.93 1 98.12 165 SER A CA 1
ATOM 1248 C C . SER A 1 165 ? -4.82 -8.703 6.668 1 98.12 165 SER A C 1
ATOM 1250 O O . SER A 1 165 ? -5.023 -9.758 6.059 1 98.12 165 SER A O 1
ATOM 1252 N N . ALA A 1 166 ? -3.961 -7.773 6.25 1 97.94 166 ALA A N 1
ATOM 1253 C CA . ALA A 1 166 ? -3.082 -8.062 5.121 1 97.94 166 ALA A CA 1
ATOM 1254 C C . ALA A 1 166 ? -2.211 -9.281 5.402 1 97.94 166 ALA A C 1
ATOM 1256 O O . ALA A 1 166 ? -2.057 -10.156 4.547 1 97.94 166 ALA A O 1
ATOM 1257 N N . PHE A 1 167 ? -1.682 -9.414 6.621 1 97.88 167 PHE A N 1
ATOM 1258 C CA . PHE A 1 167 ? -0.875 -10.547 7.059 1 97.88 167 PHE A CA 1
ATOM 1259 C C . PHE A 1 167 ? -1.683 -11.836 7.004 1 97.88 167 PHE A C 1
ATOM 1261 O O . PHE A 1 167 ? -1.215 -12.852 6.473 1 97.88 167 PHE A O 1
ATOM 1268 N N . VAL A 1 168 ? -2.846 -11.781 7.539 1 98.12 168 VAL A N 1
ATOM 1269 C CA . VAL A 1 168 ? -3.693 -12.961 7.617 1 98.12 168 VAL A CA 1
ATOM 1270 C C . VAL A 1 168 ? -4.078 -13.414 6.207 1 98.12 168 VAL A C 1
ATOM 1272 O O . VAL A 1 168 ? -4.062 -14.609 5.91 1 98.12 168 VAL A O 1
ATOM 1275 N N . MET A 1 169 ? -4.438 -12.453 5.352 1 97.94 169 MET A N 1
ATOM 1276 C CA . MET A 1 169 ? -4.785 -12.797 3.975 1 97.94 169 MET A CA 1
ATOM 1277 C C . MET A 1 169 ? -3.609 -13.453 3.26 1 97.94 169 MET A C 1
ATOM 1279 O O . MET A 1 169 ? -3.795 -14.391 2.484 1 97.94 169 MET A O 1
ATOM 1283 N N . ALA A 1 170 ? -2.43 -12.945 3.533 1 97.94 170 ALA A N 1
ATOM 1284 C CA . ALA A 1 170 ? -1.232 -13.531 2.938 1 97.94 170 ALA A CA 1
ATOM 1285 C C . ALA A 1 170 ? -0.987 -14.945 3.471 1 97.94 170 ALA A C 1
ATOM 1287 O O . ALA A 1 170 ? -0.6 -15.836 2.717 1 97.94 170 ALA A O 1
ATOM 1288 N N . LEU A 1 171 ? -1.257 -15.18 4.738 1 97.38 171 LEU A N 1
ATOM 1289 C CA . LEU A 1 171 ? -1.075 -16.484 5.363 1 97.38 171 LEU A CA 1
ATOM 1290 C C . LEU A 1 171 ? -2 -17.516 4.738 1 97.38 171 LEU A C 1
ATOM 1292 O O . LEU A 1 171 ? -1.628 -18.688 4.602 1 97.38 171 LEU A O 1
ATOM 1296 N N . PHE A 1 172 ? -3.162 -17.094 4.273 1 97.69 172 PHE A N 1
ATOM 1297 C CA . PHE A 1 172 ? -4.172 -18.031 3.779 1 97.69 172 PHE A CA 1
ATOM 1298 C C . PHE A 1 172 ? -4.363 -17.875 2.275 1 97.69 172 PHE A C 1
ATOM 1300 O O . PHE A 1 172 ? -5.445 -18.141 1.751 1 97.69 172 PHE A O 1
ATOM 1307 N N . ILE A 1 173 ? -3.324 -17.328 1.694 1 96.56 173 ILE A N 1
ATOM 1308 C CA . ILE A 1 173 ? -3.383 -17.156 0.248 1 96.56 173 ILE A CA 1
ATOM 1309 C C . ILE A 1 173 ? -3.734 -18.469 -0.424 1 96.56 173 ILE A C 1
ATOM 1311 O O . ILE A 1 173 ? -3.256 -19.531 -0.011 1 96.56 173 ILE A O 1
ATOM 1315 N N . GLY A 1 174 ? -4.633 -18.5 -1.405 1 94 174 GLY A N 1
ATOM 1316 C CA . GLY A 1 174 ? -5.008 -19.688 -2.156 1 94 174 GLY A CA 1
ATOM 1317 C C . GLY A 1 174 ? -6.164 -20.438 -1.536 1 94 174 GLY A C 1
ATOM 1318 O O . GLY A 1 174 ? -6.684 -21.391 -2.131 1 94 174 GLY A O 1
ATOM 1319 N N . ILE A 1 175 ? -6.516 -20.109 -0.337 1 95.88 175 ILE A N 1
ATOM 1320 C CA . ILE A 1 175 ? -7.656 -20.734 0.329 1 95.88 175 ILE A CA 1
ATOM 1321 C C . ILE A 1 175 ? -8.906 -19.891 0.116 1 95.88 175 ILE A C 1
ATOM 1323 O O . ILE A 1 175 ? -8.945 -18.719 0.516 1 95.88 175 ILE A O 1
ATOM 1327 N N . PRO A 1 176 ? -9.914 -20.469 -0.494 1 95.69 176 PRO A N 1
ATOM 1328 C CA . PRO A 1 176 ? -11.102 -19.688 -0.829 1 95.69 176 PRO A CA 1
ATOM 1329 C C . PRO A 1 176 ? -11.734 -19.016 0.392 1 95.69 176 PRO A C 1
ATOM 1331 O O . PRO A 1 176 ? -12.234 -17.891 0.297 1 95.69 176 PRO A O 1
ATOM 1334 N N . GLU A 1 177 ? -11.711 -19.594 1.567 1 96.38 177 GLU A N 1
ATOM 1335 C CA . GLU A 1 177 ? -12.32 -19.062 2.785 1 96.38 177 GLU A CA 1
ATOM 1336 C C . GLU A 1 177 ? -11.656 -17.75 3.201 1 96.38 177 GLU A C 1
ATOM 1338 O O . GLU A 1 177 ? -12.242 -16.953 3.938 1 96.38 177 GLU A O 1
ATOM 1343 N N . ALA A 1 178 ? -10.453 -17.594 2.719 1 96.94 178 ALA A N 1
ATOM 1344 C CA . ALA A 1 178 ? -9.758 -16.359 3.031 1 96.94 178 ALA A CA 1
ATOM 1345 C C . ALA A 1 178 ? -10.508 -15.148 2.477 1 96.94 178 ALA A C 1
ATOM 1347 O O . ALA A 1 178 ? -10.492 -14.07 3.072 1 96.94 178 ALA A O 1
ATOM 1348 N N . TYR A 1 179 ? -11.242 -15.297 1.4 1 97.94 179 TYR A N 1
ATOM 1349 C CA . TYR A 1 179 ? -12.023 -14.211 0.828 1 97.94 179 TYR A CA 1
ATOM 1350 C C . TYR A 1 179 ? -13.219 -13.875 1.709 1 97.94 179 TYR A C 1
ATOM 1352 O O . TYR A 1 179 ? -13.633 -12.719 1.8 1 97.94 179 TYR A O 1
ATOM 1360 N N . LEU A 1 180 ? -13.758 -14.891 2.289 1 97.69 180 LEU A N 1
ATOM 1361 C CA . LEU A 1 180 ? -14.844 -14.633 3.229 1 97.69 180 LEU A CA 1
ATOM 1362 C C . LEU A 1 180 ? -14.336 -13.875 4.453 1 97.69 180 LEU A C 1
ATOM 1364 O O . LEU A 1 180 ? -14.977 -12.922 4.91 1 97.69 180 LEU A O 1
ATOM 1368 N N . GLY A 1 181 ? -13.25 -14.359 4.992 1 97.94 181 GLY A N 1
ATOM 1369 C CA . GLY A 1 181 ? -12.617 -13.617 6.07 1 97.94 181 GLY A CA 1
ATOM 1370 C C . GLY A 1 181 ? -12.312 -12.172 5.703 1 97.94 181 GLY A C 1
ATOM 1371 O O . GLY A 1 181 ? -12.5 -11.266 6.516 1 97.94 181 GLY A O 1
ATOM 1372 N N . ALA A 1 182 ? -11.852 -12 4.496 1 98.19 182 ALA A N 1
ATOM 1373 C CA . ALA A 1 182 ? -11.539 -10.656 4.012 1 98.19 182 ALA A CA 1
ATOM 1374 C C . ALA A 1 182 ? -12.805 -9.805 3.928 1 98.19 182 ALA A C 1
ATOM 1376 O O . ALA A 1 182 ? -12.766 -8.602 4.219 1 98.19 182 ALA A O 1
ATOM 1377 N N . ALA A 1 183 ? -13.867 -10.375 3.488 1 98.38 183 ALA A N 1
ATOM 1378 C CA . ALA A 1 183 ? -15.141 -9.648 3.447 1 98.38 183 ALA A CA 1
ATOM 1379 C C . ALA A 1 183 ? -15.531 -9.148 4.836 1 98.38 183 ALA A C 1
ATOM 1381 O O . ALA A 1 183 ? -15.891 -7.984 5.004 1 98.38 183 ALA A O 1
ATOM 1382 N N . ILE A 1 184 ? -15.469 -9.961 5.797 1 98.19 184 ILE A N 1
ATOM 1383 C CA . ILE A 1 184 ? -15.797 -9.609 7.176 1 98.19 184 ILE A CA 1
ATOM 1384 C C . ILE A 1 184 ? -14.836 -8.523 7.672 1 98.19 184 ILE A C 1
ATOM 1386 O O . ILE A 1 184 ? -15.266 -7.539 8.273 1 98.19 184 ILE A O 1
ATOM 1390 N N . ALA A 1 185 ? -13.562 -8.742 7.398 1 98.19 185 ALA A N 1
ATOM 1391 C CA . ALA A 1 185 ? -12.555 -7.773 7.824 1 98.19 185 ALA A CA 1
ATOM 1392 C C . ALA A 1 185 ? -12.82 -6.402 7.215 1 98.19 185 ALA A C 1
ATOM 1394 O O . ALA A 1 185 ? -12.625 -5.375 7.871 1 98.19 185 ALA A O 1
ATOM 1395 N N . THR A 1 186 ? -13.227 -6.406 5.973 1 97.25 186 THR A N 1
ATOM 1396 C CA . THR A 1 186 ? -13.484 -5.133 5.312 1 97.25 186 THR A CA 1
ATOM 1397 C C . THR A 1 186 ? -14.664 -4.41 5.969 1 97.25 186 THR A C 1
ATOM 1399 O O . THR A 1 186 ? -14.664 -3.182 6.062 1 97.25 186 THR A O 1
ATOM 1402 N N . LEU A 1 187 ? -15.641 -5.105 6.406 1 97.38 187 LEU A N 1
ATOM 1403 C CA . LEU A 1 187 ? -16.75 -4.488 7.129 1 97.38 187 LEU A CA 1
ATOM 1404 C C . LEU A 1 187 ? -16.281 -3.912 8.461 1 97.38 187 LEU A C 1
ATOM 1406 O O . LEU A 1 187 ? -16.641 -2.793 8.82 1 97.38 187 LEU A O 1
ATOM 1410 N N . LEU A 1 188 ? -15.438 -4.617 9.102 1 96.81 188 LEU A N 1
ATOM 1411 C CA . LEU A 1 188 ? -14.945 -4.215 10.422 1 96.81 188 LEU A CA 1
ATOM 1412 C C . LEU A 1 188 ? -14 -3.023 10.305 1 96.81 188 LEU A C 1
ATOM 1414 O O . LEU A 1 188 ? -14.023 -2.125 11.148 1 96.81 188 LEU A O 1
ATOM 1418 N N . ILE A 1 189 ? -13.227 -2.992 9.234 1 95.75 189 ILE A N 1
ATOM 1419 C CA . ILE A 1 189 ? -12.164 -2 9.117 1 95.75 189 ILE A CA 1
ATOM 1420 C C . ILE A 1 189 ? -12.641 -0.828 8.266 1 95.75 189 ILE A C 1
ATOM 1422 O O . ILE A 1 189 ? -12.109 0.282 8.375 1 95.75 189 ILE A O 1
ATOM 1426 N N . GLY A 1 190 ? -13.523 -1.145 7.383 1 94.25 190 GLY A N 1
ATOM 1427 C CA . GLY A 1 190 ? -14.031 -0.1 6.508 1 94.25 190 GLY A CA 1
ATOM 1428 C C . GLY A 1 190 ? -15.32 0.52 7.004 1 94.25 190 GLY A C 1
ATOM 1429 O O . GLY A 1 190 ? -15.352 1.691 7.383 1 94.25 190 GLY A O 1
ATOM 1430 N N . VAL A 1 191 ? -16.328 -0.209 7.246 1 93.75 191 VAL A N 1
ATOM 1431 C CA . VAL A 1 191 ? -17.688 0.272 7.488 1 93.75 191 VAL A CA 1
ATOM 1432 C C . VAL A 1 191 ? -17.812 0.785 8.922 1 93.75 191 VAL A C 1
ATOM 1434 O O . VAL A 1 191 ? -18.297 1.894 9.148 1 93.75 191 VAL A O 1
ATOM 1437 N N . ILE A 1 192 ? -17.328 0.048 9.844 1 93.31 192 ILE A N 1
ATOM 1438 C CA . ILE A 1 192 ? -17.531 0.401 11.242 1 93.31 192 ILE A CA 1
ATOM 1439 C C . I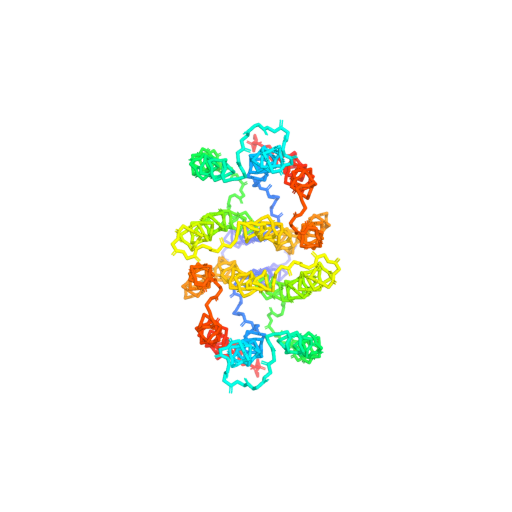LE A 1 192 ? -16.781 1.697 11.562 1 93.31 192 ILE A C 1
ATOM 1441 O O . ILE A 1 192 ? -17.391 2.664 12.031 1 93.31 192 ILE A O 1
ATOM 1445 N N . PRO A 1 193 ? -15.516 1.758 11.336 1 91.69 193 PRO A N 1
ATOM 1446 C CA . PRO A 1 193 ? -14.828 3.029 11.57 1 91.69 193 PRO A CA 1
ATOM 1447 C C . PRO A 1 193 ? -15.422 4.18 10.766 1 91.69 193 PRO A C 1
ATOM 1449 O O . PRO A 1 193 ? -15.477 5.316 11.25 1 91.69 193 PRO A O 1
ATOM 1452 N N . GLY A 1 194 ? -15.781 3.852 9.523 1 90.06 194 GLY A N 1
ATOM 1453 C CA . GLY A 1 194 ? -16.453 4.883 8.742 1 90.06 194 GLY A CA 1
ATOM 1454 C C . GLY A 1 194 ? -17.688 5.438 9.422 1 90.06 194 GLY A C 1
ATOM 1455 O O . GLY A 1 194 ? -17.922 6.648 9.406 1 90.06 194 GLY A O 1
ATOM 1456 N N . ALA A 1 195 ? -18.484 4.637 10.016 1 90.25 195 ALA A N 1
ATOM 1457 C CA . ALA A 1 195 ? -19.688 5.039 10.727 1 90.25 195 ALA A CA 1
ATOM 1458 C C . ALA A 1 195 ? -19.344 5.875 11.961 1 90.25 195 ALA A C 1
ATOM 1460 O O . ALA A 1 195 ? -20.047 6.844 12.266 1 90.25 195 ALA A O 1
ATOM 1461 N N . ILE A 1 196 ? -18.297 5.484 12.602 1 89.12 196 ILE A N 1
ATOM 1462 C CA . ILE A 1 196 ? -17.859 6.234 13.773 1 89.12 196 ILE A CA 1
ATOM 1463 C C . ILE A 1 196 ? -17.453 7.645 13.359 1 89.12 196 ILE A C 1
ATOM 1465 O O . ILE A 1 196 ? -17.812 8.625 14.016 1 89.12 196 ILE A O 1
ATOM 1469 N N . MET A 1 197 ? -16.75 7.762 12.281 1 85.88 197 MET A N 1
ATOM 1470 C CA . MET A 1 197 ? -16.312 9.062 11.781 1 85.88 197 MET A CA 1
ATOM 1471 C C . MET A 1 197 ? -17.5 9.93 11.406 1 85.88 197 MET A C 1
ATOM 1473 O O . MET A 1 197 ? -17.516 11.133 11.688 1 85.88 197 MET A O 1
ATOM 1477 N N . MET A 1 198 ? -18.5 9.391 10.797 1 84.25 198 MET A N 1
ATOM 1478 C CA . MET A 1 198 ? -19.672 10.141 10.359 1 84.25 198 MET A CA 1
ATOM 1479 C C . MET A 1 198 ? -20.469 10.633 11.562 1 84.25 198 MET A C 1
ATOM 1481 O O . MET A 1 198 ? -21.047 11.727 11.523 1 84.25 198 MET A O 1
ATOM 1485 N N . ARG A 1 199 ? -20.453 9.875 12.547 1 82.69 199 ARG A N 1
ATOM 1486 C CA . ARG A 1 199 ? -21.188 10.273 13.742 1 82.69 199 ARG A CA 1
ATOM 1487 C C . ARG A 1 199 ? -20.5 11.438 14.445 1 82.69 199 ARG A C 1
ATOM 1489 O O . ARG A 1 199 ? -21.156 12.219 15.148 1 82.69 199 ARG A O 1
AT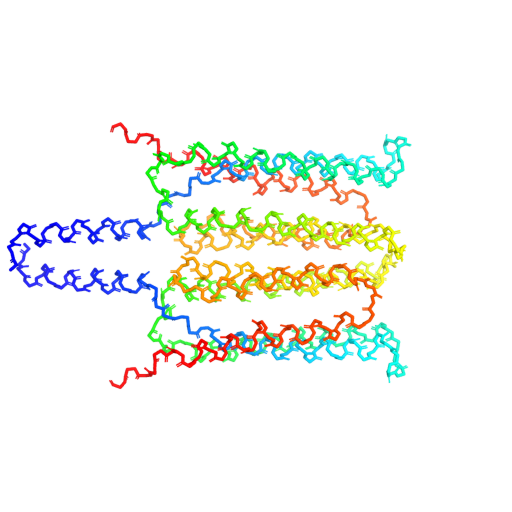OM 1496 N N . ARG A 1 200 ? -19.266 11.547 14.234 1 73.88 200 ARG A N 1
ATOM 1497 C CA . ARG A 1 200 ? -18.5 12.594 14.914 1 73.88 200 ARG A CA 1
ATOM 1498 C C . ARG A 1 200 ? -18.422 13.852 14.055 1 73.88 200 ARG A C 1
ATOM 1500 O O . ARG A 1 200 ? -17.891 14.875 14.5 1 73.88 200 ARG A O 1
ATOM 1507 N N . GLU A 1 201 ? -18.797 13.711 12.82 1 71.06 201 GLU A N 1
ATOM 1508 C CA . GLU A 1 201 ? -18.797 14.859 11.922 1 71.06 201 GLU A CA 1
ATOM 1509 C C . GLU A 1 201 ? -19.656 15.984 12.469 1 71.06 201 GLU A C 1
ATOM 1511 O O . GLU A 1 201 ? -20.766 15.742 12.961 1 71.06 201 GLU A O 1
ATOM 1516 N N . PRO A 1 202 ? -18.844 17.125 12.703 1 57.25 202 PRO A N 1
ATOM 1517 C CA . PRO A 1 202 ? -19.656 18.25 13.18 1 57.25 202 PRO A CA 1
ATOM 1518 C C . PRO A 1 202 ? -20.875 18.5 12.297 1 57.25 202 PRO A C 1
ATOM 1520 O O . PRO A 1 202 ? -20.781 18.422 11.07 1 57.25 202 PRO A O 1
ATOM 1523 N N . LYS A 1 203 ? -22.062 18.219 12.828 1 53.44 203 LYS A N 1
ATOM 1524 C CA . LYS A 1 203 ? -23.312 18.531 12.125 1 53.44 203 LYS A CA 1
ATOM 1525 C C . LYS A 1 203 ? -23.281 19.953 11.562 1 53.44 203 LYS A C 1
ATOM 1527 O O . LYS A 1 203 ? -22.5 20.797 12.023 1 53.44 203 LYS A O 1
ATOM 1532 N N . GLU A 1 204 ? -23.922 20.312 10.383 1 45.72 204 GLU A N 1
ATOM 1533 C CA . GLU A 1 204 ? -24.156 21.656 9.859 1 45.72 204 GLU A CA 1
ATOM 1534 C C . GLU A 1 204 ? -24.156 22.703 10.977 1 45.72 204 GLU A C 1
ATOM 1536 O O . GLU A 1 204 ? -24.641 22.438 12.078 1 45.72 204 GLU A O 1
ATOM 1541 N N . VAL A 1 205 ? -22.891 23.578 10.984 1 43.16 205 VAL A N 1
ATOM 1542 C CA . VAL A 1 205 ? -23.094 24.859 11.656 1 43.16 205 VAL A CA 1
ATOM 1543 C C . VAL A 1 205 ? -24.531 25.344 11.422 1 43.16 205 VAL A C 1
ATOM 1545 O O . VAL A 1 205 ? -24.938 25.531 10.273 1 43.16 205 VAL A O 1
ATOM 1548 N N . VAL A 1 206 ? -25.5 24.984 12.164 1 35.66 206 VAL A N 1
ATOM 1549 C CA . VAL A 1 206 ? -26.625 25.922 12.18 1 35.66 206 VAL A CA 1
ATOM 1550 C C . VAL A 1 206 ? -26.172 27.25 12.758 1 35.66 206 VAL A C 1
ATOM 1552 O O . VAL A 1 206 ? -25.328 27.297 13.656 1 35.66 206 VAL A O 1
ATOM 1555 N N . MET B 1 1 ? -4.617 41.062 28.672 1 48.97 1 MET B N 1
ATOM 1556 C CA . MET B 1 1 ? -3.654 40.469 27.734 1 48.97 1 MET B CA 1
ATOM 1557 C C . MET B 1 1 ? -2.699 41.531 27.203 1 48.97 1 MET B C 1
ATOM 1559 O O . MET B 1 1 ? -3.131 42.5 26.578 1 48.97 1 MET B O 1
ATOM 1563 N N . THR B 1 2 ? -1.368 41.625 27.703 1 57.91 2 THR B N 1
ATOM 1564 C CA . THR B 1 2 ? -0.397 42.656 27.344 1 57.91 2 THR B CA 1
ATOM 1565 C C . THR B 1 2 ? 0.136 42.406 25.938 1 57.91 2 THR B C 1
ATOM 1567 O O . THR B 1 2 ? 0.031 41.312 25.391 1 57.91 2 THR B O 1
ATOM 1570 N N . THR B 1 3 ? 0.57 43.469 25.328 1 58.66 3 THR B N 1
ATOM 1571 C CA . THR B 1 3 ? 1.151 43.469 24 1 58.66 3 THR B CA 1
ATOM 1572 C C . THR B 1 3 ? 2.217 42.375 23.891 1 58.66 3 THR B C 1
ATOM 1574 O O . THR B 1 3 ? 2.357 41.719 22.844 1 58.66 3 THR B O 1
ATOM 1577 N N . THR B 1 4 ? 2.936 42.188 24.891 1 59.06 4 THR B N 1
ATOM 1578 C CA . THR B 1 4 ? 3.98 41.188 24.906 1 59.06 4 THR B CA 1
ATOM 1579 C C . THR B 1 4 ? 3.371 39.781 24.859 1 59.06 4 THR B C 1
ATOM 1581 O O . THR B 1 4 ? 3.877 38.906 24.141 1 59.06 4 THR B O 1
ATOM 1584 N N . SER B 1 5 ? 2.35 39.594 25.641 1 57.78 5 SER B N 1
ATOM 1585 C CA . SER B 1 5 ? 1.668 38.312 25.625 1 57.78 5 SER B CA 1
ATOM 1586 C C . SER B 1 5 ? 1.048 38.031 24.25 1 57.78 5 SER B C 1
ATOM 1588 O O . SER B 1 5 ? 1.058 36.875 23.781 1 57.78 5 SER B O 1
ATOM 1590 N N . ALA B 1 6 ? 0.569 39.062 23.656 1 58.03 6 ALA B N 1
ATOM 1591 C CA . ALA B 1 6 ? -0.003 38.938 22.312 1 58.03 6 ALA B CA 1
ATOM 1592 C C . ALA B 1 6 ? 1.069 38.562 21.297 1 58.03 6 ALA B C 1
ATOM 1594 O O . ALA B 1 6 ? 0.833 37.75 20.391 1 58.03 6 ALA B O 1
ATOM 1595 N N . PHE B 1 7 ? 2.309 39.125 21.484 1 57.28 7 PHE B N 1
ATOM 1596 C CA . PHE B 1 7 ? 3.408 38.812 20.578 1 57.28 7 PHE B CA 1
ATOM 1597 C C . PHE B 1 7 ? 3.908 37.406 20.781 1 57.28 7 PHE B C 1
ATOM 1599 O O . PHE B 1 7 ? 4.254 36.688 19.828 1 57.28 7 PHE B O 1
ATOM 1606 N N . GLU B 1 8 ? 3.994 36.969 22.016 1 57.38 8 GLU B N 1
ATOM 1607 C CA . GLU B 1 8 ? 4.391 35.594 22.297 1 57.38 8 GLU B CA 1
ATOM 1608 C C . GLU B 1 8 ? 3.373 34.594 21.75 1 57.38 8 GLU B C 1
ATOM 1610 O O . GLU B 1 8 ? 3.746 33.531 21.219 1 57.38 8 GLU B O 1
ATOM 1615 N N . ASP B 1 9 ? 2.191 34.938 21.969 1 59 9 ASP B N 1
ATOM 1616 C CA . ASP B 1 9 ? 1.137 34.125 21.422 1 59 9 ASP B CA 1
ATOM 1617 C C . ASP B 1 9 ? 1.188 34.094 19.891 1 59 9 ASP B C 1
ATOM 1619 O O . ASP B 1 9 ? 0.983 33.062 19.266 1 59 9 ASP B O 1
ATOM 1623 N N . LEU B 1 10 ? 1.53 35.219 19.312 1 56.66 10 LEU B N 1
ATOM 1624 C CA . LEU B 1 10 ? 1.67 35.281 17.859 1 56.66 10 LEU B CA 1
ATOM 1625 C C . LEU B 1 10 ? 2.867 34.469 17.391 1 56.66 10 LEU B C 1
ATOM 1627 O O . LEU B 1 10 ? 2.791 33.812 16.359 1 56.66 10 LEU B O 1
ATOM 1631 N N . SER B 1 11 ? 3.969 34.688 18.031 1 56.34 11 SER B N 1
ATOM 1632 C CA . SER B 1 11 ? 5.152 33.906 17.688 1 56.34 11 SER B CA 1
ATOM 1633 C C . SER B 1 11 ? 4.883 32.406 17.812 1 56.34 11 SER B C 1
ATOM 1635 O O . SER B 1 11 ? 5.34 31.609 16.984 1 56.34 11 SER B O 1
ATOM 1637 N N . TYR B 1 12 ? 4.215 32 18.812 1 52.69 12 TYR B N 1
ATOM 1638 C CA . TYR B 1 12 ? 3.805 30.625 18.984 1 52.69 12 TYR B CA 1
ATOM 1639 C C . TYR B 1 12 ? 2.877 30.188 17.859 1 52.69 12 TYR B C 1
ATOM 1641 O O . TYR B 1 12 ? 3.039 29.109 17.281 1 52.69 12 TYR B O 1
ATOM 1649 N N . LEU B 1 13 ? 1.937 31.062 17.625 1 57.72 13 LEU B N 1
ATOM 1650 C CA . LEU B 1 13 ? 1.013 30.766 16.547 1 57.72 13 LEU B CA 1
ATOM 1651 C C . LEU B 1 13 ? 1.743 30.719 15.203 1 57.72 13 LEU B C 1
ATOM 1653 O O . LEU B 1 13 ? 1.428 29.891 14.344 1 57.72 13 LEU B O 1
ATOM 1657 N N . ARG B 1 14 ? 2.656 31.531 15.023 1 54.72 14 ARG B N 1
ATOM 1658 C CA . ARG B 1 14 ? 3.482 31.484 13.82 1 54.72 14 ARG B CA 1
ATOM 1659 C C . ARG B 1 14 ? 4.309 30.203 13.773 1 54.72 14 ARG B C 1
ATOM 1661 O O . ARG B 1 14 ? 4.418 29.578 12.719 1 54.72 14 ARG B O 1
ATOM 1668 N N . ALA B 1 15 ? 5.004 29.906 14.852 1 50.16 15 ALA B N 1
ATOM 1669 C CA . ALA B 1 15 ? 5.77 28.672 14.93 1 50.16 15 ALA B CA 1
ATOM 1670 C C . ALA B 1 15 ? 4.883 27.453 14.672 1 50.16 15 ALA B C 1
ATOM 1672 O O . ALA B 1 15 ? 5.281 26.516 13.969 1 50.16 15 ALA B O 1
ATOM 1673 N N . LEU B 1 16 ? 3.773 27.5 15.398 1 51.25 16 LEU B N 1
ATOM 1674 C CA . LEU B 1 16 ? 2.793 26.453 15.172 1 51.25 16 LEU B CA 1
ATOM 1675 C C . LEU B 1 16 ? 2.35 26.422 13.711 1 51.25 16 LEU B C 1
ATOM 1677 O O . LEU B 1 16 ? 2.172 25.359 13.125 1 51.25 16 LEU B O 1
ATOM 1681 N N . ALA B 1 17 ? 2.129 27.688 13.273 1 53.09 17 ALA B N 1
ATOM 1682 C CA . ALA B 1 17 ? 1.808 27.812 11.852 1 53.09 17 ALA B CA 1
ATOM 1683 C C . ALA B 1 17 ? 2.947 27.281 10.984 1 53.09 17 ALA B C 1
ATOM 1685 O O . ALA B 1 17 ? 2.711 26.641 9.969 1 53.09 17 ALA B O 1
ATOM 1686 N N . GLU B 1 18 ? 4.117 27.625 11.359 1 49.97 18 GLU B N 1
ATOM 1687 C CA . GLU B 1 18 ? 5.297 27.188 10.625 1 49.97 18 GLU B CA 1
ATOM 1688 C C . GLU B 1 18 ? 5.539 25.688 10.812 1 49.97 18 GLU B C 1
ATOM 1690 O O . GLU B 1 18 ? 5.988 25 9.891 1 49.97 18 GLU B O 1
ATOM 1695 N N . GLU B 1 19 ? 5.566 25.312 12.109 1 49.56 19 GLU B N 1
ATOM 1696 C CA . GLU B 1 19 ? 5.625 23.875 12.344 1 49.56 19 GLU B CA 1
ATOM 1697 C C . GLU B 1 19 ? 4.543 23.141 11.555 1 49.56 19 GLU B C 1
ATOM 1699 O O . GLU B 1 19 ? 4.754 22.016 11.109 1 49.56 19 GLU B O 1
ATOM 1704 N N . GLY B 1 20 ? 3.387 23.734 11.711 1 47.44 20 GLY B N 1
ATOM 1705 C CA . GLY B 1 20 ? 2.328 23.312 10.812 1 47.44 20 GLY B CA 1
ATOM 1706 C C . GLY B 1 20 ? 2.68 23.516 9.344 1 47.44 20 GLY B C 1
ATOM 1707 O O . GLY B 1 20 ? 2.061 22.906 8.469 1 47.44 20 GLY B O 1
ATOM 1708 N N . ALA B 1 21 ? 3.572 24.609 9.219 1 49.25 21 ALA B N 1
ATOM 1709 C CA . ALA B 1 21 ? 4.008 24.906 7.852 1 49.25 21 ALA B CA 1
ATOM 1710 C C . ALA B 1 21 ? 4.867 23.766 7.297 1 49.25 21 ALA B C 1
ATOM 1712 O O . ALA B 1 21 ? 5.531 23.062 8.055 1 49.25 21 ALA B O 1
ATOM 1713 N N . ALA B 1 22 ? 4.777 23.578 6.078 1 56.12 22 ALA B N 1
ATOM 1714 C CA . ALA B 1 22 ? 5.438 22.625 5.18 1 56.12 22 ALA B CA 1
ATOM 1715 C C . ALA B 1 22 ? 6.953 22.672 5.359 1 56.12 22 ALA B C 1
ATOM 1717 O O . ALA B 1 22 ? 7.625 23.562 4.836 1 56.12 22 ALA B O 1
ATOM 1718 N N . ALA B 1 23 ? 7.43 22.344 6.656 1 59.56 23 ALA B N 1
ATOM 1719 C CA . ALA B 1 23 ? 8.883 22.188 6.719 1 59.56 23 ALA B CA 1
ATOM 1720 C C . ALA B 1 23 ? 9.367 21.125 5.75 1 59.56 23 ALA B C 1
ATOM 1722 O O . ALA B 1 23 ? 8.648 20.156 5.465 1 59.56 23 ALA B O 1
ATOM 1723 N N . PRO B 1 24 ? 10.523 21.453 5.164 1 62.47 24 PRO B N 1
ATOM 1724 C CA . PRO B 1 24 ? 11.055 20.469 4.223 1 62.47 24 PRO B CA 1
ATOM 1725 C C . PRO B 1 24 ? 11.289 19.109 4.863 1 62.47 24 PRO B C 1
ATOM 1727 O O . PRO B 1 24 ? 11.594 19.031 6.059 1 62.47 24 PRO B O 1
ATOM 1730 N N . SER B 1 25 ? 10.977 18.078 4.199 1 67.88 25 SER B N 1
ATOM 1731 C CA . SER B 1 25 ? 11.164 16.703 4.621 1 67.88 25 SER B CA 1
ATOM 1732 C C . SER B 1 25 ? 12.617 16.438 4.996 1 67.88 25 SER B C 1
ATOM 1734 O O . SER B 1 25 ? 13.539 16.797 4.254 1 67.88 25 SER B O 1
ATOM 1736 N N . ILE B 1 26 ? 12.914 15.961 6.195 1 66.75 26 ILE B N 1
ATOM 1737 C CA . ILE B 1 26 ? 14.266 15.586 6.617 1 66.75 26 ILE B CA 1
ATOM 1738 C C . ILE B 1 26 ? 14.422 14.07 6.547 1 66.75 26 ILE B C 1
ATOM 1740 O O . ILE B 1 26 ? 15.375 13.516 7.102 1 66.75 26 ILE B O 1
ATOM 1744 N N . ASN B 1 27 ? 13.492 13.492 5.855 1 77.19 27 ASN B N 1
ATOM 1745 C CA . ASN B 1 27 ? 13.469 12.039 5.863 1 77.19 27 ASN B CA 1
ATOM 1746 C C . ASN B 1 27 ? 14.109 11.461 4.602 1 77.19 27 ASN B C 1
ATOM 1748 O O . ASN B 1 27 ? 13.891 10.289 4.273 1 77.19 27 ASN B O 1
ATOM 1752 N N . GLY B 1 28 ? 14.875 12.258 3.947 1 85.81 28 GLY B N 1
ATOM 1753 C CA . GLY B 1 28 ? 15.539 11.805 2.738 1 85.81 28 GLY B CA 1
ATOM 1754 C C . GLY B 1 28 ? 16.453 10.617 2.973 1 85.81 28 GLY B C 1
ATOM 1755 O O . GLY B 1 28 ? 16.625 9.773 2.09 1 85.81 28 GLY B O 1
ATOM 1756 N N . ARG B 1 29 ? 17.047 10.492 4.152 1 86.75 29 ARG B N 1
ATOM 1757 C CA . ARG B 1 29 ? 17.969 9.406 4.477 1 86.75 29 ARG B CA 1
ATOM 1758 C C . ARG B 1 29 ? 17.25 8.055 4.449 1 86.75 29 ARG B C 1
ATOM 1760 O O . ARG B 1 29 ? 17.844 7.043 4.086 1 86.75 29 ARG B O 1
ATOM 1767 N N . TYR B 1 30 ? 15.984 8.023 4.824 1 88.56 30 TYR B N 1
ATOM 1768 C CA . TYR B 1 30 ? 15.219 6.785 4.781 1 88.56 30 TYR B CA 1
ATOM 1769 C C . TYR B 1 30 ? 15.023 6.316 3.346 1 88.56 30 TYR B C 1
ATOM 1771 O O . TYR B 1 30 ? 15.227 5.141 3.035 1 88.56 30 TYR B O 1
ATOM 1779 N N . TYR B 1 31 ? 14.727 7.266 2.508 1 92.06 31 TYR B N 1
ATOM 1780 C CA . TYR B 1 31 ? 14.484 6.93 1.109 1 92.06 31 TYR B CA 1
ATOM 1781 C C . TYR B 1 31 ? 15.75 6.414 0.443 1 92.06 31 TYR B C 1
ATOM 1783 O O . TYR B 1 31 ? 15.719 5.422 -0.292 1 92.06 31 TYR B O 1
ATOM 1791 N N . ILE B 1 32 ? 16.859 7.035 0.737 1 93.06 32 ILE B N 1
ATOM 1792 C CA . ILE B 1 32 ? 18.125 6.645 0.132 1 93.06 32 ILE B CA 1
ATOM 1793 C C . ILE B 1 32 ? 18.547 5.266 0.644 1 93.06 32 ILE B C 1
ATOM 1795 O O . ILE B 1 32 ? 18.891 4.383 -0.145 1 93.06 32 ILE B O 1
ATOM 1799 N N . THR B 1 33 ? 18.531 5.098 1.922 1 92.44 33 THR B N 1
ATOM 1800 C CA . THR B 1 33 ? 19 3.855 2.535 1 92.44 33 THR B CA 1
ATOM 1801 C C . THR B 1 33 ? 18.156 2.676 2.057 1 92.44 33 THR B C 1
ATOM 1803 O O . THR B 1 33 ? 18.688 1.682 1.562 1 92.44 33 THR B O 1
ATOM 1806 N N . PHE B 1 34 ? 16.875 2.766 2.074 1 90.81 34 PHE B N 1
ATOM 1807 C CA . PHE B 1 34 ? 16.016 1.637 1.737 1 90.81 34 PHE B CA 1
ATOM 1808 C C . PHE B 1 34 ? 15.898 1.482 0.226 1 90.81 34 PHE B C 1
ATOM 1810 O O . PHE B 1 34 ? 15.68 0.377 -0.275 1 90.81 34 PHE B O 1
ATOM 1817 N N . GLY B 1 35 ? 16.047 2.615 -0.48 1 93.56 35 GLY B N 1
ATOM 1818 C CA . GLY B 1 35 ? 16.125 2.498 -1.927 1 93.56 35 GLY B CA 1
ATOM 1819 C C . GLY B 1 35 ? 17.328 1.68 -2.389 1 93.56 35 GLY B C 1
ATOM 1820 O O . GLY B 1 35 ? 17.188 0.794 -3.236 1 93.56 35 GLY B O 1
ATOM 1821 N N . PHE B 1 36 ? 18.453 1.981 -1.736 1 94.81 36 PHE B N 1
ATOM 1822 C CA . PHE B 1 36 ? 19.672 1.282 -2.113 1 94.81 36 PHE B CA 1
ATOM 1823 C C . PHE B 1 36 ? 19.609 -0.178 -1.681 1 94.81 36 PHE B C 1
ATOM 1825 O O . PHE B 1 36 ? 19.969 -1.073 -2.451 1 94.81 36 PHE B O 1
ATOM 1832 N N . LEU B 1 37 ? 19.203 -0.422 -0.491 1 95.38 37 LEU B N 1
ATOM 1833 C CA . LEU B 1 37 ? 19.109 -1.784 0.024 1 95.38 37 LEU B CA 1
ATOM 1834 C C . LEU B 1 37 ? 18.141 -2.613 -0.818 1 95.38 37 LEU B C 1
ATOM 1836 O O . LEU B 1 37 ? 18.438 -3.764 -1.152 1 95.38 37 LEU B O 1
ATOM 1840 N N . SER B 1 38 ? 17.062 -2.062 -1.177 1 96.12 38 SER B N 1
ATOM 1841 C CA . SER B 1 38 ? 16.078 -2.764 -1.984 1 96.12 38 SER B CA 1
ATOM 1842 C C . SER B 1 38 ? 16.594 -3.033 -3.391 1 96.12 38 SER B C 1
ATOM 1844 O O . SER B 1 38 ? 16.344 -4.102 -3.957 1 96.12 38 SER B O 1
ATOM 1846 N N . ALA B 1 39 ? 17.281 -2.043 -3.926 1 97.69 39 ALA B N 1
ATOM 1847 C CA . ALA B 1 39 ? 17.828 -2.23 -5.266 1 97.69 39 ALA B CA 1
ATOM 1848 C C . ALA B 1 39 ? 18.797 -3.408 -5.301 1 97.69 39 ALA B C 1
ATOM 1850 O O . ALA B 1 39 ? 18.766 -4.215 -6.234 1 97.69 39 ALA B O 1
ATOM 1851 N N . ILE B 1 40 ? 19.594 -3.543 -4.301 1 97.5 40 ILE B N 1
ATOM 1852 C CA . ILE B 1 40 ? 20.547 -4.641 -4.211 1 97.5 40 ILE B CA 1
ATOM 1853 C C . ILE B 1 40 ? 19.797 -5.969 -4.098 1 97.5 40 ILE B C 1
ATOM 1855 O O . ILE B 1 40 ? 20.109 -6.93 -4.805 1 97.5 40 ILE B O 1
ATOM 1859 N N . ALA B 1 41 ? 18.828 -6.031 -3.256 1 97.75 41 ALA B N 1
ATOM 1860 C CA . ALA B 1 41 ? 18.062 -7.258 -3.051 1 97.75 41 ALA B CA 1
ATOM 1861 C C . ALA B 1 41 ? 17.312 -7.656 -4.32 1 97.75 41 ALA B C 1
ATOM 1863 O O . ALA B 1 41 ? 17.281 -8.836 -4.68 1 97.75 41 ALA B O 1
ATOM 1864 N N . LEU B 1 42 ? 16.719 -6.676 -5.008 1 98.25 42 LEU B N 1
ATOM 1865 C CA . LEU B 1 42 ? 15.992 -6.945 -6.238 1 98.25 42 LEU B CA 1
ATOM 1866 C C . LEU B 1 42 ? 16.938 -7.406 -7.344 1 98.25 42 LEU B C 1
ATOM 1868 O O . LEU B 1 42 ? 16.594 -8.312 -8.109 1 98.25 42 LEU B O 1
ATOM 1872 N N . ALA B 1 43 ? 18.078 -6.805 -7.445 1 98.25 43 ALA B N 1
ATOM 1873 C CA . ALA B 1 43 ? 19.078 -7.234 -8.422 1 98.25 43 ALA B CA 1
ATOM 1874 C C . ALA B 1 43 ? 19.547 -8.656 -8.141 1 98.25 43 ALA B C 1
ATOM 1876 O O . ALA B 1 43 ? 19.703 -9.453 -9.07 1 98.25 43 AL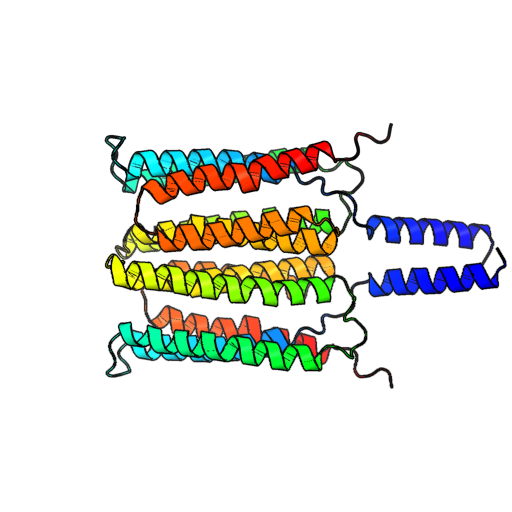A B O 1
ATOM 1877 N N . ALA B 1 44 ? 19.781 -8.922 -6.867 1 98.12 44 ALA B N 1
ATOM 1878 C CA . ALA B 1 44 ? 20.172 -10.281 -6.492 1 98.12 44 ALA B CA 1
ATOM 1879 C C . ALA B 1 44 ? 19.062 -11.281 -6.836 1 98.12 44 ALA B C 1
ATOM 1881 O O . ALA B 1 44 ? 19.344 -12.367 -7.344 1 98.12 44 ALA B O 1
ATOM 1882 N N . THR B 1 45 ? 17.844 -10.938 -6.551 1 97.88 45 THR B N 1
ATOM 1883 C CA . THR B 1 45 ? 16.719 -11.797 -6.883 1 97.88 45 THR B CA 1
ATOM 1884 C C . THR B 1 45 ? 16.641 -12.023 -8.391 1 97.88 45 THR B C 1
ATOM 1886 O O . THR B 1 45 ? 16.375 -13.148 -8.836 1 97.88 45 THR B O 1
ATOM 1889 N N . TRP B 1 46 ? 16.828 -10.977 -9.141 1 97.69 46 TRP B N 1
ATOM 1890 C CA . TRP B 1 46 ? 16.859 -11.094 -10.594 1 97.69 46 TRP B CA 1
ATOM 1891 C C . TRP B 1 46 ? 17.953 -12.062 -11.039 1 97.69 46 TRP B C 1
ATOM 1893 O O . TRP B 1 46 ? 17.719 -12.938 -11.875 1 97.69 46 TRP B O 1
ATOM 1903 N N . ALA B 1 47 ? 19.141 -11.906 -10.531 1 97.94 47 ALA B N 1
ATOM 1904 C CA . ALA B 1 47 ? 20.266 -12.75 -10.922 1 97.94 47 ALA B CA 1
ATOM 1905 C C . ALA B 1 47 ? 19.969 -14.227 -10.648 1 97.94 47 ALA B C 1
ATOM 1907 O O . ALA B 1 47 ? 20.266 -15.086 -11.469 1 97.94 47 ALA B O 1
ATOM 1908 N N . ILE B 1 48 ? 19.328 -14.5 -9.562 1 97.44 48 ILE B N 1
ATOM 1909 C CA . ILE B 1 48 ? 19.016 -15.875 -9.195 1 97.44 48 ILE B CA 1
ATOM 1910 C C . ILE B 1 48 ? 17.875 -16.391 -10.07 1 97.44 48 ILE B C 1
ATOM 1912 O O . ILE B 1 48 ? 17.969 -17.484 -10.641 1 97.44 48 ILE B O 1
ATOM 1916 N N . ALA B 1 49 ? 16.875 -15.656 -10.266 1 95.06 49 ALA B N 1
ATOM 1917 C CA . ALA B 1 49 ? 15.672 -16.078 -10.977 1 95.06 49 ALA B CA 1
ATOM 1918 C C . ALA B 1 49 ? 15.93 -16.219 -12.469 1 95.06 49 ALA B C 1
ATOM 1920 O O . ALA B 1 49 ? 15.258 -17 -13.156 1 95.06 49 ALA B O 1
ATOM 1921 N N . SER B 1 50 ? 16.859 -15.492 -12.992 1 95.06 50 SER B N 1
ATOM 1922 C CA . SER B 1 50 ? 17.125 -15.523 -14.422 1 95.06 50 SER B CA 1
ATOM 1923 C C . SER B 1 50 ? 18.062 -16.672 -14.773 1 95.06 50 SER B C 1
ATOM 1925 O O . SER B 1 50 ? 18.297 -16.969 -15.953 1 95.06 50 SER B O 1
ATOM 1927 N N . GLY B 1 51 ? 18.641 -17.281 -13.75 1 93.75 51 GLY B N 1
ATOM 1928 C CA . GLY B 1 51 ? 19.531 -18.391 -14 1 93.75 51 GLY B CA 1
ATOM 1929 C C . GLY B 1 51 ? 20.984 -17.984 -1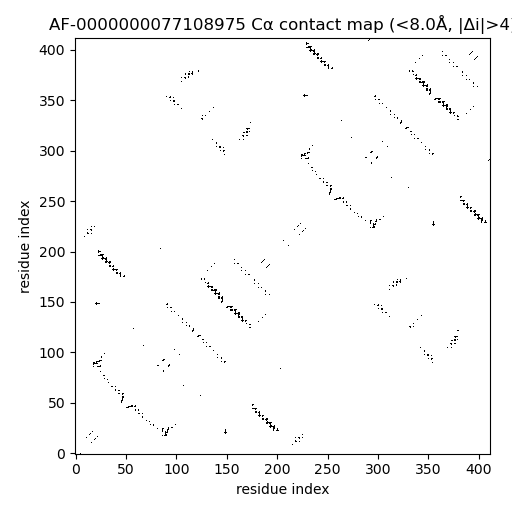4.188 1 93.75 51 GLY B C 1
ATOM 1930 O O . GLY B 1 51 ? 21.828 -18.797 -14.57 1 93.75 51 GLY B O 1
ATOM 1931 N N . LEU B 1 52 ? 21.203 -16.688 -13.977 1 94.25 52 LEU B N 1
ATOM 1932 C CA . LEU B 1 52 ? 22.578 -16.203 -14.086 1 94.25 52 LEU B CA 1
ATOM 1933 C C . LEU B 1 52 ? 23.453 -16.859 -13.031 1 94.25 52 LEU B C 1
ATOM 1935 O O . LEU B 1 52 ? 24.688 -16.875 -13.164 1 94.25 52 LEU B O 1
ATOM 1939 N N . THR B 1 53 ? 22.766 -17.297 -12.008 1 92.94 53 THR B N 1
ATOM 1940 C CA . THR B 1 53 ? 23.484 -18 -10.945 1 92.94 53 THR B CA 1
ATOM 1941 C C . THR B 1 53 ? 23.141 -19.484 -10.961 1 92.94 53 THR B C 1
ATOM 1943 O O . THR B 1 53 ? 22.203 -19.906 -11.656 1 92.94 53 THR B O 1
ATOM 1946 N N . SER B 1 54 ? 23.953 -20.359 -10.344 1 94.44 54 SER B N 1
ATOM 1947 C CA . SER B 1 54 ? 23.688 -21.797 -10.281 1 94.44 54 SER B CA 1
ATOM 1948 C C . SER B 1 54 ? 22.719 -22.141 -9.156 1 94.44 54 SER B C 1
ATOM 1950 O O . SER B 1 54 ? 22.422 -23.312 -8.922 1 94.44 54 SER B O 1
ATOM 1952 N N . LEU B 1 55 ? 22.125 -21.156 -8.609 1 94.44 55 LEU B N 1
ATOM 1953 C CA . LEU B 1 55 ? 21.234 -21.359 -7.469 1 94.44 55 LEU B CA 1
ATOM 1954 C C . LEU B 1 55 ? 19.797 -21.562 -7.926 1 94.44 55 LEU B C 1
ATOM 1956 O O . LEU B 1 55 ? 19.375 -20.9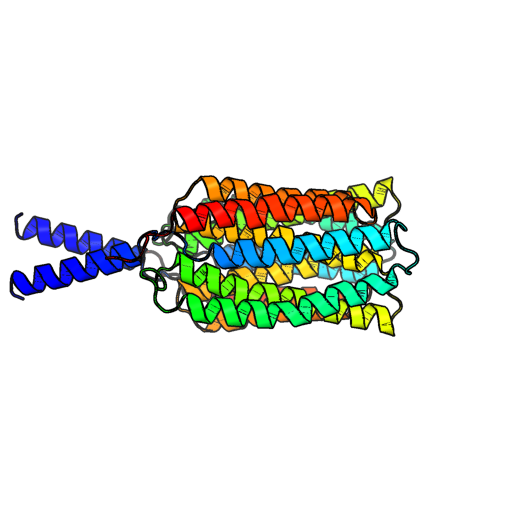69 -8.922 1 94.44 55 LEU B O 1
ATOM 1960 N N . ASP B 1 56 ? 19.094 -22.406 -7.18 1 93.94 56 ASP B N 1
ATOM 1961 C CA . ASP B 1 56 ? 17.656 -22.562 -7.398 1 93.94 56 ASP B CA 1
ATOM 1962 C C . ASP B 1 56 ? 16.906 -21.297 -7.023 1 93.94 56 ASP B C 1
ATOM 1964 O O . ASP B 1 56 ? 17.344 -20.547 -6.148 1 93.94 56 ASP B O 1
ATOM 1968 N N . VAL B 1 57 ? 15.773 -21.062 -7.629 1 91.12 57 VAL B N 1
ATOM 1969 C CA . VAL B 1 57 ? 14.977 -19.859 -7.398 1 91.12 57 VAL B CA 1
ATOM 1970 C C . VAL B 1 57 ? 14.602 -19.766 -5.922 1 91.12 57 VAL B C 1
ATOM 1972 O O . VAL B 1 57 ? 14.438 -18.672 -5.391 1 91.12 57 VAL B O 1
ATOM 1975 N N . SER B 1 58 ? 14.547 -20.906 -5.254 1 90.31 58 SER B N 1
ATOM 1976 C CA . SER B 1 58 ? 14.219 -20.906 -3.834 1 90.31 58 SER B CA 1
ATOM 1977 C C . SER B 1 58 ? 15.289 -20.203 -3.018 1 90.31 58 SER B C 1
ATOM 1979 O O . SER B 1 58 ? 15.039 -19.781 -1.887 1 90.31 58 SER B O 1
ATOM 1981 N N . ALA B 1 59 ? 16.438 -20.016 -3.607 1 94.38 59 ALA B N 1
ATOM 1982 C CA . ALA B 1 59 ? 17.547 -19.328 -2.934 1 94.38 59 ALA B CA 1
ATOM 1983 C C . ALA B 1 59 ? 17.234 -17.844 -2.74 1 94.38 59 ALA B C 1
ATOM 1985 O O . ALA B 1 59 ? 17.891 -17.172 -1.949 1 94.38 59 ALA B O 1
ATOM 1986 N N . THR B 1 60 ? 16.281 -17.328 -3.443 1 95.38 60 THR B N 1
ATOM 1987 C CA . THR B 1 60 ? 15.898 -15.93 -3.26 1 95.38 60 THR B CA 1
ATOM 1988 C C . THR B 1 60 ? 15.383 -15.695 -1.841 1 95.38 60 THR B C 1
ATOM 1990 O O . THR B 1 60 ? 15.438 -14.57 -1.338 1 95.38 60 THR B O 1
ATOM 1993 N N . ALA B 1 61 ? 14.914 -16.719 -1.203 1 94.81 61 ALA B N 1
ATOM 1994 C CA . ALA B 1 61 ? 14.461 -16.594 0.182 1 94.81 61 ALA B CA 1
ATOM 1995 C C . ALA B 1 61 ? 15.578 -16.078 1.082 1 94.81 61 ALA B C 1
ATOM 1997 O O . ALA B 1 61 ? 15.336 -15.281 1.988 1 94.81 61 ALA B O 1
ATOM 1998 N N . PHE B 1 62 ? 16.766 -16.453 0.822 1 95.38 62 PHE B N 1
ATOM 1999 C CA . PHE B 1 62 ? 17.891 -16.016 1.64 1 95.38 62 PHE B CA 1
ATOM 2000 C C . PHE B 1 62 ? 18.219 -14.547 1.388 1 95.38 62 PHE B C 1
ATOM 2002 O O . PHE B 1 62 ? 18.656 -13.844 2.293 1 95.38 62 PHE B O 1
ATOM 2009 N N . VAL B 1 63 ? 18.016 -14.07 0.177 1 96.81 63 VAL B N 1
ATOM 2010 C CA . VAL B 1 63 ? 18.188 -12.656 -0.138 1 96.81 63 VAL B CA 1
ATOM 2011 C C . VAL B 1 63 ? 17.234 -11.82 0.716 1 96.81 63 VAL B C 1
ATOM 2013 O O . VAL B 1 63 ? 17.656 -10.875 1.384 1 96.81 63 VAL B O 1
ATOM 2016 N N . TRP B 1 64 ? 16.078 -12.211 0.776 1 95.25 64 TRP B N 1
ATOM 2017 C CA . TRP B 1 64 ? 15.062 -11.422 1.453 1 95.25 64 TRP B CA 1
ATOM 2018 C C . TRP B 1 64 ? 15.133 -11.617 2.963 1 95.25 64 TRP B C 1
ATOM 2020 O O . TRP B 1 64 ? 14.836 -10.695 3.729 1 95.25 64 TRP B O 1
ATOM 2030 N N . LEU B 1 65 ? 15.555 -12.812 3.416 1 95 65 LEU B N 1
ATOM 2031 C CA . LEU B 1 65 ? 15.828 -12.984 4.84 1 95 65 LEU B CA 1
ATOM 2032 C C . LEU B 1 65 ? 16.953 -12.055 5.293 1 95 65 LEU B C 1
ATOM 2034 O O . LEU B 1 65 ? 16.875 -11.461 6.371 1 95 65 LEU B O 1
ATOM 2038 N N . SER B 1 66 ? 17.953 -11.984 4.492 1 95.94 66 SER B N 1
ATOM 2039 C CA . SER B 1 66 ? 19.031 -11.062 4.809 1 95.94 66 SER B CA 1
ATOM 2040 C C . SER B 1 66 ? 18.531 -9.617 4.809 1 95.94 66 SER B C 1
ATOM 2042 O O . SER B 1 66 ? 18.938 -8.812 5.652 1 95.94 66 SER B O 1
ATOM 2044 N N . TYR B 1 67 ? 17.719 -9.281 3.877 1 94.88 67 TYR B N 1
ATOM 2045 C CA . TYR B 1 67 ? 17.125 -7.945 3.822 1 94.88 67 TYR B CA 1
ATOM 2046 C C . TYR B 1 67 ? 16.359 -7.637 5.102 1 94.88 67 TYR B C 1
ATOM 2048 O O . TYR B 1 67 ? 16.516 -6.559 5.68 1 94.88 67 TYR B O 1
ATOM 2056 N N . ILE B 1 68 ? 15.578 -8.562 5.523 1 92.81 68 ILE B N 1
ATOM 2057 C CA . ILE B 1 68 ? 14.766 -8.398 6.723 1 92.81 68 ILE B CA 1
ATOM 2058 C C . ILE B 1 68 ? 15.672 -8.234 7.941 1 92.81 68 ILE B C 1
ATOM 2060 O O . ILE B 1 68 ? 15.359 -7.469 8.859 1 92.81 68 ILE B O 1
ATOM 2064 N N . ALA B 1 69 ? 16.719 -8.859 7.961 1 92.88 69 ALA B N 1
ATOM 2065 C CA . ALA B 1 69 ? 17.656 -8.805 9.086 1 92.88 69 ALA B CA 1
ATOM 2066 C C . ALA B 1 69 ? 18.375 -7.457 9.133 1 92.88 69 ALA B C 1
ATOM 2068 O O . ALA B 1 69 ? 18.594 -6.898 10.211 1 92.88 69 ALA B O 1
ATOM 2069 N N . VAL B 1 70 ? 18.656 -6.859 8.016 1 93.38 70 VAL B N 1
ATOM 2070 C CA . VAL B 1 70 ? 19.469 -5.645 7.93 1 93.38 70 VAL B CA 1
ATOM 2071 C C . VAL B 1 70 ? 18.578 -4.418 8.141 1 93.38 70 VAL B C 1
ATOM 2073 O O . VAL B 1 70 ? 19.031 -3.398 8.664 1 93.38 70 VAL B O 1
ATOM 2076 N N . THR B 1 71 ? 17.391 -4.527 7.711 1 88.44 71 THR B N 1
ATOM 2077 C CA . THR B 1 71 ? 16.484 -3.377 7.684 1 88.44 71 THR B CA 1
ATOM 2078 C C . THR B 1 71 ? 16.281 -2.818 9.086 1 88.44 71 THR B C 1
ATOM 2080 O O . THR B 1 71 ? 16.375 -1.607 9.305 1 88.44 71 THR B O 1
ATOM 2083 N N . PRO B 1 72 ? 15.961 -3.693 10.133 1 82.75 72 PRO B N 1
ATOM 2084 C CA . PRO B 1 72 ? 15.828 -3.109 11.469 1 82.75 72 PRO B CA 1
ATOM 2085 C C . PRO B 1 72 ? 17.109 -2.416 11.938 1 82.75 72 PRO B C 1
ATOM 2087 O O . PRO B 1 72 ? 17.047 -1.402 12.641 1 82.75 72 PRO B O 1
ATOM 2090 N N . LEU B 1 73 ? 18.172 -2.957 11.633 1 86 73 LEU B N 1
ATOM 2091 C CA . LEU B 1 73 ? 19.453 -2.32 11.969 1 86 73 LEU B CA 1
ATOM 2092 C C . LEU B 1 73 ? 19.578 -0.969 11.273 1 86 73 LEU B C 1
ATOM 2094 O O . LEU B 1 73 ? 20 0.014 11.891 1 86 73 LEU B O 1
ATOM 2098 N N . ALA B 1 74 ? 19.25 -0.892 10 1 86.44 74 ALA B N 1
ATOM 2099 C CA . ALA B 1 74 ? 19.297 0.363 9.25 1 86.44 74 ALA B CA 1
ATOM 2100 C C . ALA B 1 74 ? 18.328 1.387 9.852 1 86.44 74 ALA B C 1
ATOM 2102 O O . ALA B 1 74 ? 18.688 2.559 10.016 1 86.44 74 ALA B O 1
ATOM 2103 N N . LEU B 1 75 ? 17.203 0.952 10.234 1 80.56 75 LEU B N 1
ATOM 2104 C CA . LEU B 1 75 ? 16.219 1.833 10.852 1 80.56 75 LEU B CA 1
ATOM 2105 C C . LEU B 1 75 ? 16.734 2.385 12.172 1 80.56 75 LEU B C 1
ATOM 2107 O O . LEU B 1 75 ? 16.578 3.572 12.461 1 80.56 75 LEU B O 1
ATOM 2111 N N . PHE B 1 76 ? 17.297 1.504 12.945 1 81.06 76 PHE B N 1
ATOM 2112 C CA . PHE B 1 76 ? 17.844 1.889 14.234 1 81.06 76 PHE B CA 1
ATOM 2113 C C . PHE B 1 76 ? 18.922 2.949 14.062 1 81.06 76 PHE B C 1
ATOM 2115 O O . PHE B 1 76 ? 18.938 3.963 14.766 1 81.06 76 PHE B O 1
ATOM 2122 N N . LEU B 1 77 ? 19.75 2.846 13.125 1 83.44 77 LEU B N 1
ATOM 2123 C CA . LEU B 1 77 ? 20.844 3.775 12.883 1 83.44 77 LEU B CA 1
ATOM 2124 C C . LEU B 1 77 ? 20.328 5.113 12.359 1 83.44 77 LEU B C 1
ATOM 2126 O O . LEU B 1 77 ? 20.828 6.172 12.734 1 83.44 77 LEU B O 1
ATOM 2130 N N . LEU B 1 78 ? 19.281 5.09 11.586 1 81.44 78 LEU B N 1
ATOM 2131 C CA . LEU B 1 78 ? 18.703 6.305 11.023 1 81.44 78 LEU B CA 1
ATOM 2132 C C . LEU B 1 78 ? 17.938 7.078 12.086 1 81.44 78 LEU B C 1
ATOM 2134 O O . LEU B 1 78 ? 17.922 8.312 12.078 1 81.44 78 LEU B O 1
ATOM 2138 N N . SER B 1 79 ? 17.281 6.414 12.938 1 73.25 79 SER B N 1
ATOM 2139 C CA . SER B 1 79 ? 16.484 7.055 13.984 1 73.25 79 SER B CA 1
ATOM 2140 C C . SER B 1 79 ? 17.375 7.773 14.984 1 73.25 79 SER B C 1
ATOM 2142 O O . SER B 1 79 ? 17 8.812 15.531 1 73.25 79 SER B O 1
ATOM 2144 N N . LYS B 1 80 ? 18.5 7.301 15.258 1 73.81 80 LYS B N 1
ATOM 2145 C CA . LYS B 1 80 ? 19.438 7.93 16.188 1 73.81 80 LYS B CA 1
ATOM 2146 C C . LYS B 1 80 ? 19.984 9.234 15.617 1 73.81 80 LYS B C 1
ATOM 2148 O O . LYS B 1 80 ? 20.266 10.172 16.359 1 73.81 80 LYS B O 1
ATOM 2153 N N . SER B 1 81 ? 20.016 9.328 14.414 1 65.62 81 SER B N 1
ATOM 2154 C CA . SER B 1 81 ? 20.641 10.5 13.797 1 65.62 81 SER B CA 1
ATOM 2155 C C . SER B 1 81 ? 19.609 11.602 13.57 1 65.62 81 SER B C 1
ATOM 2157 O O . SER B 1 81 ? 19.969 12.773 13.406 1 65.62 81 SER B O 1
ATOM 2159 N N . ALA B 1 82 ? 18.25 11.453 13.539 1 58.66 82 ALA B N 1
ATOM 2160 C CA . ALA B 1 82 ? 17.188 12.383 13.195 1 58.66 82 ALA B CA 1
ATOM 2161 C C . ALA B 1 82 ? 16.828 13.273 14.391 1 58.66 82 ALA B C 1
ATOM 2163 O O . ALA B 1 82 ? 16.328 14.383 14.219 1 58.66 82 ALA B O 1
ATOM 2164 N N . GLY B 1 83 ? 16.984 12.867 15.633 1 53.66 83 GLY B N 1
ATOM 2165 C CA . GLY B 1 83 ? 16.5 13.531 16.844 1 53.66 83 GLY B CA 1
ATOM 2166 C C . GLY B 1 83 ? 16.953 14.977 16.938 1 53.66 83 GLY B C 1
ATOM 2167 O O . GLY B 1 83 ? 16.344 15.766 17.656 1 53.66 83 GLY B O 1
ATOM 2168 N N . THR B 1 84 ? 17.922 15.305 16.406 1 49.59 84 THR B N 1
ATOM 2169 C CA . THR B 1 84 ? 18.406 16.641 16.781 1 49.59 84 THR B CA 1
ATOM 2170 C C . THR B 1 84 ? 17.984 17.672 15.742 1 49.59 84 THR B C 1
ATOM 2172 O O . THR B 1 84 ? 18.281 18.859 15.891 1 49.59 84 THR B O 1
ATOM 2175 N N . LYS B 1 85 ? 17.188 17.344 14.773 1 55.47 85 LYS B N 1
ATOM 2176 C CA . LYS B 1 85 ? 17.125 18.375 13.734 1 55.47 85 LYS B CA 1
ATOM 2177 C C . LYS B 1 85 ? 15.805 19.141 13.812 1 55.47 85 LYS B C 1
ATOM 2179 O O . LYS B 1 85 ? 14.789 18.594 14.258 1 55.47 85 LYS B O 1
ATOM 2184 N N . SER B 1 86 ? 15.836 20.406 13.555 1 50.47 86 SER B N 1
ATOM 2185 C CA . SER B 1 86 ? 14.789 21.422 13.438 1 50.47 86 SER B CA 1
ATOM 2186 C C . SER B 1 86 ? 13.773 21.047 12.375 1 50.47 86 SER B C 1
ATOM 2188 O O . SER B 1 86 ? 14.133 20.531 11.312 1 50.47 86 SER B O 1
ATOM 2190 N N . GLY B 1 87 ? 12.617 20.297 12.672 1 53.06 87 GLY B N 1
ATOM 2191 C CA . GLY B 1 87 ? 11.516 19.953 11.781 1 53.06 87 GLY B CA 1
ATOM 2192 C C . GLY B 1 87 ? 10.961 18.562 12.047 1 53.06 87 GLY B C 1
ATOM 2193 O O . GLY B 1 87 ? 9.977 18.172 11.43 1 53.06 87 GLY B O 1
ATOM 2194 N N . PHE B 1 88 ? 11.703 18.109 12.984 1 55.03 88 PHE B N 1
ATOM 2195 C CA . PHE B 1 88 ? 11.328 16.75 13.383 1 55.03 88 PHE B CA 1
ATOM 2196 C C . PHE B 1 88 ? 9.867 16.703 13.805 1 55.03 88 PHE B C 1
ATOM 2198 O O . PHE B 1 88 ? 9.195 15.688 13.594 1 55.03 88 PHE B O 1
ATOM 2205 N N . LYS B 1 89 ? 9.383 17.891 14.023 1 60.94 89 LYS B N 1
ATOM 2206 C CA . LYS B 1 89 ? 8.055 17.922 14.617 1 60.94 89 LYS B CA 1
ATOM 2207 C C . LYS B 1 89 ? 6.996 18.297 13.586 1 60.94 89 LYS B C 1
ATOM 2209 O O . LYS B 1 89 ? 5.797 18.281 13.875 1 60.94 89 LYS B O 1
ATOM 2214 N N . SER B 1 90 ? 7.531 18.578 12.43 1 69.69 90 SER B N 1
ATOM 2215 C CA . SER B 1 90 ? 6.531 18.938 11.438 1 69.69 90 SER B CA 1
ATOM 2216 C C . SER B 1 90 ? 5.641 17.75 11.086 1 69.69 90 SER B C 1
ATOM 2218 O O . SER B 1 90 ? 6.047 16.609 11.234 1 69.69 90 SER B O 1
ATOM 2220 N N . ALA B 1 91 ? 4.398 17.984 10.727 1 69.62 91 ALA B N 1
ATOM 2221 C CA . ALA B 1 91 ? 3.416 16.969 10.359 1 69.62 91 ALA B CA 1
ATOM 2222 C C . ALA B 1 91 ? 3.949 16.078 9.242 1 69.62 91 ALA B C 1
ATOM 2224 O O . ALA B 1 91 ? 3.789 14.852 9.289 1 69.62 91 ALA B O 1
ATOM 2225 N N . GLY B 1 92 ? 4.625 16.641 8.242 1 71.88 92 GLY B N 1
ATOM 2226 C CA . GLY B 1 92 ? 5.184 15.875 7.137 1 71.88 92 GLY B CA 1
ATOM 2227 C C . GLY B 1 92 ? 6.254 14.891 7.57 1 71.88 92 GLY B C 1
ATOM 2228 O O . GLY B 1 92 ? 6.23 13.727 7.164 1 71.88 92 GLY B O 1
ATOM 2229 N N . ASN B 1 93 ? 7.082 15.312 8.445 1 75.62 93 ASN B N 1
ATOM 2230 C CA . ASN B 1 93 ? 8.156 14.445 8.906 1 75.62 93 ASN B CA 1
ATOM 2231 C C . ASN B 1 93 ? 7.637 13.344 9.82 1 75.62 93 ASN B C 1
ATOM 2233 O O . ASN B 1 93 ? 8.117 12.211 9.773 1 75.62 93 ASN B O 1
ATOM 2237 N N . ARG B 1 94 ? 6.711 13.719 10.578 1 77.5 94 ARG B N 1
ATOM 2238 C CA . ARG B 1 94 ? 6.105 12.727 11.461 1 77.5 94 ARG B CA 1
ATOM 2239 C C . ARG B 1 94 ? 5.395 11.641 10.656 1 77.5 94 ARG B C 1
ATOM 2241 O O . ARG B 1 94 ? 5.527 10.453 10.961 1 77.5 94 ARG B O 1
ATOM 2248 N N . VAL B 1 95 ? 4.691 12.055 9.68 1 79.12 95 VAL B N 1
ATOM 2249 C CA . VAL B 1 95 ? 3.953 11.117 8.836 1 79.12 95 VAL B CA 1
ATOM 2250 C C . VAL B 1 95 ? 4.93 10.219 8.078 1 79.12 95 VAL B C 1
ATOM 2252 O O . VAL B 1 95 ? 4.715 9.008 7.969 1 79.12 95 VAL B O 1
ATOM 2255 N N . THR B 1 96 ? 5.973 10.805 7.633 1 80.62 96 THR B N 1
ATOM 2256 C CA . THR B 1 96 ? 6.957 10.031 6.887 1 80.62 96 THR B CA 1
ATOM 2257 C C . THR B 1 96 ? 7.645 9.016 7.797 1 80.62 96 THR B C 1
ATOM 2259 O O . THR B 1 96 ? 7.84 7.863 7.41 1 80.62 96 THR B O 1
ATOM 2262 N N . ARG B 1 97 ? 7.953 9.43 8.938 1 78.69 97 ARG B N 1
ATOM 2263 C CA . ARG B 1 97 ? 8.586 8.516 9.883 1 78.69 97 ARG B CA 1
ATOM 2264 C C . ARG B 1 97 ? 7.645 7.375 10.258 1 78.69 97 ARG B C 1
ATOM 2266 O O . ARG B 1 97 ? 8.055 6.215 10.312 1 78.69 97 ARG B O 1
ATOM 2273 N N . LEU B 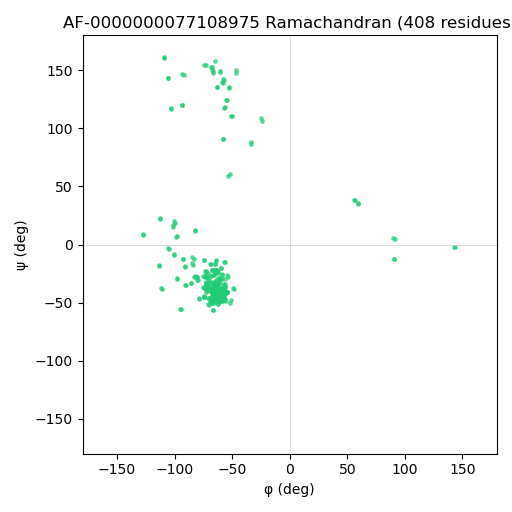1 98 ? 6.512 7.742 10.484 1 78.19 98 LEU B N 1
ATOM 2274 C CA . LEU B 1 98 ? 5.512 6.73 10.82 1 78.19 98 LEU B CA 1
ATOM 2275 C C . LEU B 1 98 ? 5.34 5.742 9.672 1 78.19 98 LEU B C 1
ATOM 2277 O O . LEU B 1 98 ? 5.23 4.535 9.89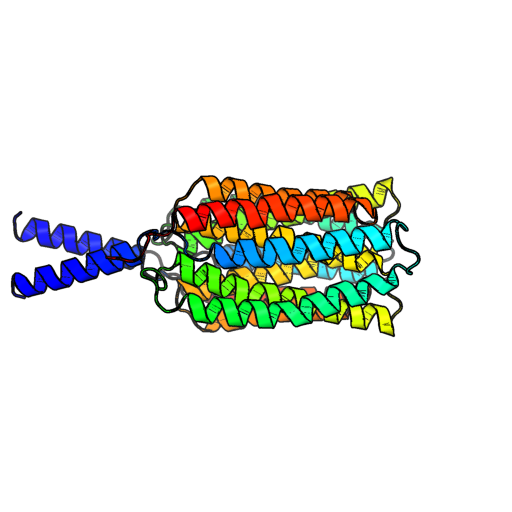8 1 78.19 98 LEU B O 1
ATOM 2281 N N . PHE B 1 99 ? 5.344 6.273 8.547 1 82.12 99 PHE B N 1
ATOM 2282 C CA . PHE B 1 99 ? 5.207 5.426 7.367 1 82.12 99 PHE B CA 1
ATOM 2283 C C . PHE B 1 99 ? 6.32 4.387 7.32 1 82.12 99 PHE B C 1
ATOM 2285 O O . PHE B 1 99 ? 6.055 3.191 7.172 1 82.12 99 PHE B O 1
ATOM 2292 N N . TRP B 1 100 ? 7.48 4.801 7.555 1 81.56 100 TRP B N 1
ATOM 2293 C CA . TRP B 1 100 ? 8.609 3.891 7.438 1 81.56 100 TRP B CA 1
ATOM 2294 C C . TRP B 1 100 ? 8.633 2.887 8.586 1 81.56 100 TRP B C 1
ATOM 2296 O O . TRP B 1 100 ? 9.023 1.732 8.398 1 81.56 100 TRP B O 1
ATOM 2306 N N . LEU B 1 101 ? 8.117 3.277 9.633 1 79.31 101 LEU B N 1
ATOM 2307 C CA . LEU B 1 101 ? 8.133 2.412 10.805 1 79.31 101 LEU B CA 1
ATOM 2308 C C . LEU B 1 101 ? 6.965 1.428 10.773 1 79.31 101 LEU B C 1
ATOM 2310 O O . LEU B 1 101 ? 6.988 0.406 11.461 1 79.31 101 LEU B O 1
ATOM 2314 N N . THR B 1 102 ? 6.047 1.683 9.992 1 82.25 102 THR B N 1
ATOM 2315 C CA . THR B 1 102 ? 4.883 0.804 9.984 1 82.25 102 THR B CA 1
ATOM 2316 C C . THR B 1 102 ? 4.801 0.022 8.68 1 82.25 102 THR B C 1
ATOM 2318 O O . THR B 1 102 ? 4.449 -1.16 8.68 1 82.25 102 THR B O 1
ATOM 2321 N N . VAL B 1 103 ? 5.152 0.656 7.582 1 85.44 103 VAL B N 1
ATOM 2322 C CA . VAL B 1 103 ? 4.973 0.066 6.258 1 85.44 103 VAL B CA 1
ATOM 2323 C C . VAL B 1 103 ? 6.02 -1.023 6.035 1 85.44 103 VAL B C 1
ATOM 2325 O O . VAL B 1 103 ? 5.691 -2.129 5.598 1 85.44 103 VAL B O 1
ATOM 2328 N N . SER B 1 104 ? 7.293 -0.725 6.383 1 83.62 104 SER B N 1
ATOM 2329 C CA . SER B 1 104 ? 8.359 -1.688 6.133 1 83.62 104 SER B CA 1
ATOM 2330 C C . SER B 1 104 ? 8.133 -2.977 6.922 1 83.62 104 SER B C 1
ATOM 2332 O O . SER B 1 104 ? 8.117 -4.066 6.344 1 83.62 104 SER B O 1
ATOM 2334 N N . PRO B 1 105 ? 7.895 -2.844 8.219 1 88.25 105 PRO B N 1
ATOM 2335 C CA . PRO B 1 105 ? 7.641 -4.082 8.961 1 88.25 105 PRO B CA 1
ATOM 2336 C C . PRO B 1 105 ? 6.406 -4.828 8.461 1 88.25 105 PRO B C 1
ATOM 2338 O O . PRO B 1 105 ? 6.363 -6.062 8.508 1 88.25 105 PRO B O 1
ATOM 2341 N N . ALA B 1 106 ? 5.441 -4.117 8.023 1 92.88 106 ALA B N 1
ATOM 2342 C CA . ALA B 1 106 ? 4.238 -4.758 7.5 1 92.88 106 ALA B CA 1
ATOM 2343 C C . ALA B 1 106 ? 4.551 -5.578 6.25 1 92.88 106 ALA B C 1
ATOM 2345 O O . ALA B 1 106 ? 4.074 -6.707 6.105 1 92.88 106 ALA B O 1
ATOM 2346 N N . ILE B 1 107 ? 5.328 -5.051 5.367 1 94.31 107 ILE B N 1
ATOM 2347 C CA . ILE B 1 107 ? 5.707 -5.762 4.152 1 94.31 107 ILE B CA 1
ATOM 2348 C C . ILE B 1 107 ? 6.523 -7 4.512 1 94.31 107 ILE B C 1
ATOM 2350 O O . ILE B 1 107 ? 6.328 -8.07 3.932 1 94.31 107 ILE B O 1
ATOM 2354 N N . PHE B 1 108 ? 7.402 -6.941 5.57 1 94.31 108 PHE B N 1
ATOM 2355 C CA . PHE B 1 108 ? 8.172 -8.094 6.023 1 94.31 108 PHE B CA 1
ATOM 2356 C C . PHE B 1 108 ? 7.246 -9.164 6.598 1 94.31 108 PHE B C 1
ATOM 2358 O O . PHE B 1 108 ? 7.465 -10.359 6.391 1 94.31 108 PHE B O 1
ATOM 2365 N N . SER B 1 109 ? 6.312 -8.664 7.289 1 95.56 109 SER B N 1
ATOM 2366 C CA . SER B 1 109 ? 5.367 -9.609 7.855 1 95.56 109 SER B CA 1
ATOM 2367 C C . SER B 1 109 ? 4.59 -10.344 6.766 1 95.56 109 SER B C 1
ATOM 2369 O O . SER B 1 109 ? 4.297 -11.531 6.895 1 95.56 109 SER B O 1
ATOM 2371 N N . ILE B 1 110 ? 4.238 -9.664 5.699 1 97.12 110 ILE B N 1
ATOM 2372 C CA . ILE B 1 110 ? 3.553 -10.289 4.574 1 97.12 110 ILE B CA 1
ATOM 2373 C C . ILE B 1 110 ? 4.477 -11.305 3.904 1 97.12 110 ILE B C 1
ATOM 2375 O O . ILE B 1 110 ? 4.043 -12.406 3.551 1 97.12 110 ILE B O 1
ATOM 2379 N N . TRP B 1 111 ? 5.727 -10.938 3.746 1 96.81 111 TRP B N 1
ATOM 2380 C CA . TRP B 1 111 ? 6.699 -11.891 3.225 1 96.81 111 TRP B CA 1
ATOM 2381 C C . TRP B 1 111 ? 6.742 -13.148 4.086 1 96.81 111 TRP B C 1
ATOM 2383 O O . TRP B 1 111 ? 6.766 -14.266 3.562 1 96.81 111 TRP B O 1
ATOM 2393 N N . GLY B 1 112 ? 6.809 -12.984 5.371 1 96.62 112 GLY B N 1
ATOM 2394 C CA . GLY B 1 112 ? 6.797 -14.117 6.281 1 96.62 112 GLY B CA 1
ATOM 2395 C C . GLY B 1 112 ? 5.559 -14.984 6.141 1 96.62 112 GLY B C 1
ATOM 2396 O O . GLY B 1 112 ? 5.652 -16.219 6.133 1 96.62 112 GLY B O 1
ATOM 2397 N N . ALA B 1 113 ? 4.434 -14.398 6.035 1 97.88 113 ALA B N 1
ATOM 2398 C CA . ALA B 1 113 ? 3.178 -15.125 5.875 1 97.88 113 ALA B CA 1
ATOM 2399 C C . ALA B 1 113 ? 3.172 -15.93 4.582 1 97.88 113 ALA B C 1
ATOM 2401 O O . ALA B 1 113 ? 2.789 -17.109 4.582 1 97.88 113 ALA B O 1
ATOM 2402 N N . LEU B 1 114 ? 3.645 -15.305 3.52 1 97.12 114 LEU B N 1
ATOM 2403 C CA . LEU B 1 114 ? 3.719 -16 2.24 1 97.12 114 LEU B CA 1
ATOM 2404 C C . LEU B 1 114 ? 4.707 -17.156 2.309 1 97.12 114 LEU B C 1
ATOM 2406 O O . LEU B 1 114 ? 4.48 -18.219 1.708 1 97.12 114 LEU B O 1
ATOM 2410 N N . SER B 1 115 ? 5.812 -16.922 3.037 1 96.25 115 SER B N 1
ATOM 2411 C CA . SER B 1 115 ? 6.801 -17.984 3.205 1 96.25 115 SER B CA 1
ATOM 2412 C C . SER B 1 115 ? 6.207 -19.188 3.941 1 96.25 115 SER B C 1
ATOM 2414 O O . SER B 1 115 ? 6.449 -20.328 3.566 1 96.25 115 SER B O 1
ATOM 2416 N N . ILE B 1 116 ? 5.457 -18.875 4.957 1 96.38 116 ILE B N 1
ATOM 2417 C CA . ILE B 1 116 ? 4.785 -19.938 5.699 1 96.38 116 ILE B CA 1
ATOM 2418 C C . ILE B 1 116 ? 3.828 -20.688 4.777 1 96.38 116 ILE B C 1
ATOM 2420 O O . ILE B 1 116 ? 3.814 -21.906 4.758 1 96.38 116 ILE B O 1
ATOM 2424 N N . ALA B 1 117 ? 3.072 -20.016 3.951 1 96.06 117 ALA B N 1
ATOM 2425 C CA . ALA B 1 117 ? 2.139 -20.625 3.012 1 96.06 117 ALA B CA 1
ATOM 2426 C C . ALA B 1 117 ? 2.877 -21.484 1.984 1 96.06 117 ALA B C 1
ATOM 2428 O O . ALA B 1 117 ? 2.441 -22.594 1.66 1 96.06 117 ALA B O 1
ATOM 2429 N N . ALA B 1 118 ? 3.955 -20.938 1.513 1 93.88 118 ALA B N 1
ATOM 2430 C CA . ALA B 1 118 ? 4.734 -21.672 0.516 1 93.88 118 ALA B CA 1
ATOM 2431 C C . ALA B 1 118 ? 5.34 -22.938 1.112 1 93.88 118 ALA B C 1
ATOM 2433 O O . ALA B 1 118 ? 5.363 -23.984 0.465 1 93.88 118 ALA B O 1
ATOM 2434 N N . LEU B 1 119 ? 5.828 -22.844 2.283 1 93.31 119 LEU B N 1
ATOM 2435 C CA . LEU B 1 119 ? 6.504 -23.953 2.938 1 93.31 119 LEU B CA 1
ATOM 2436 C C . LEU B 1 119 ? 5.512 -25.047 3.318 1 93.31 119 LEU B C 1
ATOM 2438 O O . LEU B 1 119 ? 5.812 -26.234 3.197 1 93.31 119 LEU B O 1
ATOM 2442 N N . PHE B 1 120 ? 4.289 -24.703 3.617 1 94.81 120 PHE B N 1
ATOM 2443 C CA . PHE B 1 120 ? 3.404 -25.688 4.234 1 94.81 120 PHE B CA 1
ATOM 2444 C C . PHE B 1 120 ? 2.262 -26.047 3.293 1 94.81 120 PHE B C 1
ATOM 2446 O O . PHE B 1 120 ? 1.592 -27.062 3.486 1 94.81 120 PHE B O 1
ATOM 2453 N N . ARG B 1 121 ? 2.018 -25.25 2.314 1 94.88 121 ARG B N 1
ATOM 2454 C CA . ARG B 1 121 ? 0.886 -25.547 1.444 1 94.88 121 ARG B CA 1
ATOM 2455 C C . ARG B 1 121 ? 1.311 -25.562 -0.02 1 94.88 121 ARG B C 1
ATOM 2457 O O . ARG B 1 121 ? 0.466 -25.562 -0.917 1 94.88 121 ARG B O 1
ATOM 2464 N N . ASP B 1 122 ? 2.531 -25.5 -0.345 1 91.19 122 ASP B N 1
ATOM 2465 C CA . ASP B 1 122 ? 3.135 -25.625 -1.669 1 91.19 122 ASP B CA 1
ATOM 2466 C C . ASP B 1 122 ? 2.59 -24.547 -2.615 1 91.19 122 ASP B C 1
ATOM 2468 O O . ASP B 1 122 ? 2.268 -24.844 -3.768 1 91.19 122 ASP B O 1
ATOM 2472 N N . VAL B 1 123 ? 2.332 -23.375 -2.027 1 92.69 123 VAL B N 1
ATOM 2473 C CA . VAL B 1 123 ? 1.956 -22.234 -2.871 1 92.69 123 VAL B CA 1
ATOM 2474 C C . VAL B 1 123 ? 3.111 -21.891 -3.805 1 92.69 123 VAL B C 1
ATOM 2476 O O . VAL B 1 123 ? 4.277 -21.922 -3.4 1 92.69 123 VAL B O 1
ATOM 2479 N N . PRO B 1 124 ? 2.744 -21.656 -5.074 1 92.44 124 PRO B N 1
ATOM 2480 C CA . PRO B 1 124 ? 3.822 -21.406 -6.031 1 92.44 124 PRO B CA 1
ATOM 2481 C C . PRO B 1 124 ? 4.664 -20.188 -5.668 1 92.44 124 PRO B C 1
ATOM 2483 O O . PRO B 1 124 ? 4.137 -19.188 -5.156 1 92.44 124 PRO B O 1
ATOM 2486 N N . ILE B 1 125 ? 5.918 -20.203 -6.008 1 91.38 125 ILE B N 1
ATOM 2487 C CA . ILE B 1 125 ? 6.918 -19.219 -5.621 1 91.38 125 ILE B CA 1
ATOM 2488 C C . ILE B 1 125 ? 6.605 -17.875 -6.297 1 91.38 125 ILE B C 1
ATOM 2490 O O . ILE B 1 125 ? 7.023 -16.828 -5.816 1 91.38 125 ILE B O 1
ATOM 2494 N N . ILE B 1 126 ? 5.855 -17.891 -7.398 1 92.62 126 ILE B N 1
ATOM 2495 C CA . ILE B 1 126 ? 5.531 -16.688 -8.156 1 92.62 126 ILE B CA 1
ATOM 2496 C C . ILE B 1 126 ? 4.785 -15.695 -7.262 1 92.62 126 ILE B C 1
ATOM 2498 O O . ILE B 1 126 ? 4.762 -14.492 -7.539 1 92.62 126 ILE B O 1
ATOM 2502 N N . ILE B 1 127 ? 4.18 -16.141 -6.148 1 94.12 127 ILE B N 1
ATOM 2503 C CA . ILE B 1 127 ? 3.371 -15.289 -5.281 1 94.12 127 ILE B CA 1
ATOM 2504 C C . ILE B 1 127 ? 4.254 -14.219 -4.641 1 94.12 127 ILE B C 1
ATOM 2506 O O . ILE B 1 127 ? 3.766 -13.156 -4.25 1 94.12 127 ILE B O 1
ATOM 2510 N N . PHE B 1 128 ? 5.535 -14.461 -4.566 1 95.44 128 PHE B N 1
ATOM 2511 C CA . PHE B 1 128 ? 6.438 -13.523 -3.914 1 95.44 128 PHE B CA 1
ATOM 2512 C C . PHE B 1 128 ? 6.676 -12.297 -4.797 1 95.44 128 PHE B C 1
ATOM 2514 O O . PHE B 1 128 ? 7.172 -11.273 -4.328 1 95.44 128 PHE B O 1
ATOM 2521 N N . ASN B 1 129 ? 6.301 -12.344 -6.082 1 94.69 129 ASN B N 1
ATOM 2522 C CA . ASN B 1 129 ? 6.395 -11.203 -6.98 1 94.69 129 ASN B CA 1
ATOM 2523 C C . ASN B 1 129 ? 5.484 -10.062 -6.535 1 94.69 129 ASN B C 1
ATOM 2525 O O . ASN B 1 129 ? 5.641 -8.922 -6.984 1 94.69 129 ASN B O 1
ATOM 2529 N N . MET B 1 130 ? 4.613 -10.398 -5.641 1 95.06 130 MET B N 1
ATOM 2530 C CA . MET B 1 130 ? 3.682 -9.367 -5.188 1 95.06 130 MET B CA 1
ATOM 2531 C C . MET B 1 130 ? 4.383 -8.359 -4.281 1 95.06 130 MET B C 1
ATOM 2533 O O . MET B 1 130 ? 3.936 -7.219 -4.152 1 95.06 130 MET B O 1
ATOM 2537 N N . LEU B 1 131 ? 5.457 -8.742 -3.695 1 96.44 131 LEU B N 1
ATOM 2538 C CA . LEU B 1 131 ? 6.082 -7.91 -2.674 1 96.44 131 LEU B CA 1
ATOM 2539 C C . LEU B 1 131 ? 6.648 -6.633 -3.285 1 96.44 131 LEU B C 1
ATOM 2541 O O . LEU B 1 131 ? 6.391 -5.535 -2.787 1 96.44 131 LEU B O 1
ATOM 2545 N N . PRO B 1 132 ? 7.355 -6.723 -4.441 1 96.75 132 PRO B N 1
ATOM 2546 C CA . PRO B 1 132 ? 7.766 -5.465 -5.07 1 96.75 132 PRO B CA 1
ATOM 2547 C C . PRO B 1 132 ? 6.578 -4.613 -5.52 1 96.75 132 PRO B C 1
ATOM 2549 O O . PRO B 1 132 ? 6.652 -3.383 -5.492 1 96.75 132 PRO B O 1
ATOM 2552 N N . ILE B 1 133 ? 5.508 -5.207 -5.938 1 97.88 133 ILE B N 1
ATOM 2553 C CA . ILE B 1 133 ? 4.305 -4.48 -6.332 1 97.88 133 ILE B CA 1
ATOM 2554 C C . ILE B 1 133 ? 3.766 -3.697 -5.137 1 97.88 133 ILE B C 1
ATOM 2556 O O . ILE B 1 133 ? 3.488 -2.5 -5.25 1 97.88 133 ILE B O 1
ATOM 2560 N N . ILE B 1 134 ? 3.693 -4.324 -3.959 1 97.06 134 ILE B N 1
ATOM 2561 C CA . ILE B 1 134 ? 3.221 -3.688 -2.734 1 97.06 134 ILE B CA 1
ATOM 2562 C C . ILE B 1 134 ? 4.168 -2.559 -2.34 1 97.06 134 ILE B C 1
ATOM 2564 O O . ILE B 1 134 ? 3.727 -1.479 -1.94 1 97.06 134 ILE B O 1
ATOM 2568 N N . ALA B 1 135 ? 5.449 -2.822 -2.469 1 96.31 135 ALA B N 1
ATOM 2569 C CA . ALA B 1 135 ? 6.445 -1.818 -2.1 1 96.31 135 ALA B CA 1
ATOM 2570 C C . ALA B 1 135 ? 6.316 -0.573 -2.971 1 96.31 135 ALA B C 1
ATOM 2572 O O . ALA B 1 135 ? 6.336 0.552 -2.465 1 96.31 135 ALA B O 1
ATOM 2573 N N . PHE B 1 136 ? 6.203 -0.742 -4.277 1 97.5 136 PHE B N 1
ATOM 2574 C CA . PHE B 1 136 ? 6.066 0.389 -5.188 1 97.5 136 PHE B CA 1
ATOM 2575 C C . PHE B 1 136 ? 4.75 1.118 -4.949 1 97.5 136 PHE B C 1
ATOM 2577 O O . PHE B 1 136 ? 4.691 2.348 -5.027 1 97.5 136 PHE B O 1
ATOM 2584 N N . PHE B 1 137 ? 3.754 0.334 -4.68 1 96.62 137 PHE B N 1
ATOM 2585 C CA . PHE B 1 137 ? 2.473 0.926 -4.309 1 96.62 137 PHE B CA 1
ATOM 2586 C C . PHE B 1 137 ? 2.621 1.804 -3.072 1 96.62 137 PHE B C 1
ATOM 2588 O O . PHE B 1 137 ? 2.131 2.934 -3.043 1 96.62 137 PHE B O 1
ATOM 2595 N N . ALA B 1 138 ? 3.301 1.336 -2.078 1 94.19 138 ALA B N 1
ATOM 2596 C CA . ALA B 1 138 ? 3.535 2.074 -0.84 1 94.19 138 ALA B CA 1
ATOM 2597 C C . ALA B 1 138 ? 4.332 3.348 -1.104 1 94.19 138 ALA B C 1
ATOM 2599 O O . ALA B 1 138 ? 4.02 4.406 -0.555 1 94.19 138 ALA B O 1
ATOM 2600 N N . TYR B 1 139 ? 5.363 3.27 -1.946 1 94.44 139 TYR B N 1
ATOM 2601 C CA . TYR B 1 139 ? 6.125 4.457 -2.322 1 94.44 139 TYR B CA 1
ATOM 2602 C C . TYR B 1 139 ? 5.219 5.5 -2.965 1 94.44 139 TYR B C 1
ATOM 2604 O O . TYR B 1 139 ? 5.305 6.688 -2.641 1 94.44 139 TYR B O 1
ATOM 2612 N N . GLY B 1 140 ? 4.438 5.023 -3.883 1 94.44 140 GLY B N 1
ATOM 2613 C CA . GLY B 1 140 ? 3.516 5.945 -4.527 1 94.44 140 GLY B CA 1
ATOM 2614 C C . GLY B 1 140 ? 2.607 6.664 -3.551 1 94.44 140 GLY B C 1
ATOM 2615 O O . GLY B 1 140 ? 2.459 7.887 -3.615 1 94.44 140 GLY B O 1
ATOM 2616 N N . VAL B 1 141 ? 2.098 5.941 -2.578 1 91.06 141 VAL B N 1
ATOM 2617 C CA . VAL B 1 141 ? 1.152 6.484 -1.606 1 91.06 141 VAL B CA 1
ATOM 2618 C C . VAL B 1 141 ? 1.854 7.504 -0.716 1 91.06 141 VAL B C 1
ATOM 2620 O O . VAL B 1 141 ? 1.362 8.625 -0.534 1 91.06 141 VAL B O 1
ATOM 2623 N N . ILE B 1 142 ? 2.994 7.148 -0.209 1 90.62 142 ILE B N 1
ATOM 2624 C CA . ILE B 1 142 ? 3.648 8.031 0.748 1 90.62 142 ILE B CA 1
ATOM 2625 C C . ILE B 1 142 ? 4.09 9.32 0.047 1 90.62 142 ILE B C 1
ATOM 2627 O O . ILE B 1 142 ? 4 10.406 0.618 1 90.62 142 ILE B O 1
ATOM 2631 N N . TYR B 1 143 ? 4.547 9.227 -1.201 1 91.75 143 TYR B N 1
ATOM 2632 C CA . TYR B 1 143 ? 4.922 10.43 -1.941 1 91.75 143 TYR B CA 1
ATOM 2633 C C . TYR B 1 143 ? 3.709 11.32 -2.174 1 91.75 143 TYR B C 1
ATOM 2635 O O . TYR B 1 143 ? 3.805 12.547 -2.066 1 91.75 143 TYR B O 1
ATOM 2643 N N . MET B 1 144 ? 2.631 10.711 -2.467 1 89 144 MET B N 1
ATOM 2644 C CA . MET B 1 144 ? 1.418 11.492 -2.695 1 89 144 MET B CA 1
ATOM 2645 C C . MET B 1 144 ? 0.96 12.172 -1.41 1 89 144 MET B C 1
ATOM 2647 O O . MET B 1 144 ? 0.526 13.328 -1.435 1 89 144 MET B O 1
ATOM 2651 N N . VAL B 1 145 ? 1.044 11.469 -0.323 1 86.5 145 VAL B N 1
ATOM 2652 C CA . VAL B 1 145 ? 0.686 12.031 0.975 1 86.5 145 VAL B CA 1
ATOM 2653 C C . VAL B 1 145 ? 1.621 13.188 1.312 1 86.5 145 VAL B C 1
ATOM 2655 O O . VAL B 1 145 ? 1.167 14.273 1.694 1 86.5 145 VAL B O 1
ATOM 2658 N N . GLU B 1 146 ? 2.889 12.969 1.125 1 85.75 146 GLU B N 1
ATOM 2659 C CA . GLU B 1 146 ? 3.857 14.023 1.419 1 85.75 146 GLU B CA 1
ATOM 2660 C C . GLU B 1 146 ? 3.637 15.242 0.526 1 85.75 146 GLU B C 1
ATOM 2662 O O . GLU B 1 146 ? 3.732 16.375 0.986 1 85.75 146 GLU B O 1
ATOM 2667 N N . ALA B 1 147 ? 3.43 14.984 -0.719 1 85.69 147 ALA B N 1
ATOM 2668 C CA . ALA B 1 147 ? 3.178 16.078 -1.649 1 85.69 147 ALA B CA 1
ATOM 2669 C C . ALA B 1 147 ? 1.991 16.922 -1.193 1 85.69 147 ALA B C 1
ATOM 2671 O O . ALA B 1 147 ? 2.012 18.156 -1.313 1 85.69 147 ALA B O 1
ATOM 2672 N N . SER B 1 148 ? 1.006 16.281 -0.632 1 81.88 148 SER B N 1
ATOM 2673 C CA . SER B 1 148 ? -0.2 16.984 -0.192 1 81.88 148 SER B CA 1
ATOM 2674 C C . SER B 1 148 ? 0.051 17.766 1.092 1 81.88 148 SER B C 1
ATOM 2676 O O . SER B 1 148 ? -0.547 18.812 1.308 1 81.88 148 SER B O 1
ATOM 2678 N N . LEU B 1 149 ? 0.971 17.344 1.878 1 80.56 149 LEU B N 1
ATOM 2679 C CA . LEU B 1 149 ? 1.227 17.969 3.166 1 80.56 149 LEU B CA 1
ATOM 2680 C C . LEU B 1 149 ? 2.26 19.094 3.029 1 80.56 149 LEU B C 1
ATOM 2682 O O . LEU B 1 149 ? 2.217 20.078 3.768 1 80.56 149 LEU B O 1
ATOM 2686 N N . GLU B 1 150 ? 3.148 18.844 2.164 1 77.5 150 GLU B N 1
ATOM 2687 C CA . GLU B 1 150 ? 4.266 19.781 2.076 1 77.5 150 GLU B CA 1
ATOM 2688 C C . GLU B 1 150 ? 4.086 20.75 0.913 1 77.5 150 GLU B C 1
ATOM 2690 O O . GLU B 1 150 ? 4.797 21.75 0.814 1 77.5 150 GLU B O 1
ATOM 2695 N N . ASN B 1 151 ? 3.141 20.547 0.091 1 77.38 151 ASN B N 1
ATOM 2696 C CA . ASN B 1 151 ? 2.893 21.344 -1.102 1 77.38 151 ASN B CA 1
ATOM 2697 C C . ASN B 1 151 ? 4.109 21.375 -2.02 1 77.38 151 ASN B C 1
ATOM 2699 O O . ASN B 1 151 ? 4.531 22.453 -2.461 1 77.38 151 ASN B O 1
ATOM 2703 N N . VAL B 1 152 ? 4.754 20.359 -2.137 1 79.19 152 VAL B N 1
ATOM 2704 C CA . VAL B 1 152 ? 5.887 20.188 -3.041 1 79.19 152 VAL B CA 1
ATOM 2705 C C . VAL B 1 152 ? 5.457 19.391 -4.262 1 79.19 152 VAL B C 1
ATOM 2707 O O . VAL B 1 152 ? 5.137 18.203 -4.152 1 79.19 152 VAL B O 1
ATOM 2710 N N . SER B 1 153 ? 5.512 19.984 -5.387 1 84.88 153 SER B N 1
ATOM 2711 C CA . SER B 1 153 ? 4.887 19.422 -6.586 1 84.88 153 SER B CA 1
ATOM 2712 C C . SER B 1 153 ? 5.676 18.234 -7.121 1 84.88 153 SER B C 1
ATOM 2714 O O . SER B 1 153 ? 5.094 17.297 -7.66 1 84.88 153 SER B O 1
ATOM 2716 N N . TRP B 1 154 ? 7 18.344 -7.023 1 89.19 154 TRP B N 1
ATOM 2717 C CA . TRP B 1 154 ? 7.758 17.266 -7.641 1 89.19 154 TRP B CA 1
ATOM 2718 C C . TRP B 1 154 ? 7.492 15.938 -6.934 1 89.19 154 TRP B C 1
ATOM 2720 O O . TRP B 1 154 ? 7.656 14.867 -7.523 1 89.19 154 TRP B O 1
ATOM 2730 N N . LYS B 1 155 ? 7.102 15.891 -5.727 1 90.12 155 LYS B N 1
ATOM 2731 C CA . LYS B 1 155 ? 6.777 14.664 -4.996 1 90.12 155 LYS B CA 1
ATOM 2732 C C . LYS B 1 155 ? 5.539 13.992 -5.578 1 90.12 155 LYS B C 1
ATOM 2734 O O . LYS B 1 155 ? 5.395 12.773 -5.492 1 90.12 155 LYS B O 1
ATOM 2739 N N . ARG B 1 156 ? 4.711 14.828 -6.184 1 90 156 ARG B N 1
ATOM 2740 C CA . ARG B 1 156 ? 3.555 14.242 -6.855 1 90 156 ARG B CA 1
ATOM 2741 C C . ARG B 1 156 ? 3.984 13.359 -8.016 1 90 156 ARG B C 1
ATOM 2743 O O . ARG B 1 156 ? 3.424 12.281 -8.227 1 90 156 ARG B O 1
ATOM 2750 N N . PHE B 1 157 ? 4.965 13.797 -8.695 1 92.81 157 PHE B N 1
ATOM 2751 C CA . PHE B 1 157 ? 5.473 13.031 -9.828 1 92.81 157 PHE B CA 1
ATOM 2752 C C . PHE B 1 157 ? 6.164 11.758 -9.352 1 92.81 157 PHE B C 1
ATOM 2754 O O . PHE B 1 157 ? 6.043 10.711 -9.984 1 92.81 157 PHE B O 1
ATOM 2761 N N . ALA B 1 158 ? 6.887 11.852 -8.242 1 93.88 158 ALA B N 1
ATOM 2762 C CA . ALA B 1 158 ? 7.508 10.664 -7.656 1 93.88 158 ALA B CA 1
ATOM 2763 C C . ALA B 1 158 ? 6.457 9.648 -7.223 1 93.88 158 ALA B C 1
ATOM 2765 O O . ALA B 1 158 ? 6.648 8.438 -7.375 1 93.88 158 ALA B O 1
ATOM 2766 N N . GLY B 1 159 ? 5.395 10.188 -6.699 1 94.31 159 GLY B N 1
ATOM 2767 C CA . GLY B 1 159 ? 4.297 9.32 -6.316 1 94.31 159 GLY B CA 1
ATOM 2768 C C . GLY B 1 159 ? 3.68 8.586 -7.496 1 94.31 159 GLY B C 1
ATOM 2769 O O . GLY B 1 159 ? 3.451 7.375 -7.43 1 94.31 159 GLY B O 1
ATOM 2770 N N . LEU B 1 160 ? 3.443 9.289 -8.594 1 94.06 160 LEU B N 1
ATOM 2771 C CA . LEU B 1 160 ? 2.898 8.68 -9.805 1 94.06 160 LEU B CA 1
ATOM 2772 C C . LEU B 1 160 ? 3.859 7.641 -10.375 1 94.06 160 LEU B C 1
ATOM 2774 O O . LEU B 1 160 ? 3.43 6.598 -10.875 1 94.06 160 LEU B O 1
ATOM 2778 N N . ALA B 1 161 ? 5.102 7.969 -10.273 1 96.5 161 ALA B N 1
ATOM 2779 C CA . ALA B 1 161 ? 6.113 7.02 -10.734 1 96.5 161 ALA B CA 1
ATOM 2780 C C . ALA B 1 161 ? 6.086 5.742 -9.898 1 96.5 161 ALA B C 1
ATOM 2782 O O . ALA B 1 161 ? 6.266 4.645 -10.43 1 96.5 161 ALA B O 1
ATOM 2783 N N . GLY B 1 162 ? 5.93 5.895 -8.594 1 96.94 162 GLY B N 1
ATOM 2784 C CA . GLY B 1 162 ? 5.793 4.723 -7.738 1 96.94 162 GLY B CA 1
ATOM 2785 C C . GLY B 1 162 ? 4.598 3.863 -8.094 1 96.94 162 GLY B C 1
ATOM 2786 O O . GLY B 1 162 ? 4.727 2.648 -8.266 1 96.94 162 GLY B O 1
ATOM 2787 N N . LEU B 1 163 ? 3.477 4.492 -8.344 1 96.75 163 LEU B N 1
ATOM 2788 C CA . LEU B 1 163 ? 2.264 3.764 -8.703 1 96.75 163 LEU B CA 1
ATOM 2789 C C . LEU B 1 163 ? 2.398 3.121 -10.078 1 96.75 163 LEU B C 1
ATOM 2791 O O . LEU B 1 163 ? 1.959 1.988 -10.289 1 96.75 163 LEU B O 1
ATOM 2795 N N . ALA B 1 164 ? 2.99 3.822 -10.977 1 97.19 164 ALA B N 1
ATOM 2796 C CA . ALA B 1 164 ? 3.242 3.273 -12.312 1 97.19 164 ALA B CA 1
ATOM 2797 C C . ALA B 1 164 ? 4.16 2.057 -12.234 1 97.19 164 ALA B C 1
ATOM 2799 O O . ALA B 1 164 ? 3.984 1.092 -12.984 1 97.19 164 ALA B O 1
ATOM 2800 N N . SER B 1 165 ? 5.145 2.117 -11.391 1 98.19 165 SER B N 1
ATOM 2801 C CA . SER B 1 165 ? 6.059 0.992 -11.234 1 98.19 165 SER B CA 1
ATOM 2802 C C . SER B 1 165 ? 5.336 -0.238 -10.695 1 98.19 165 SER B C 1
ATOM 2804 O O . SER B 1 165 ? 5.641 -1.365 -11.094 1 98.19 165 SER B O 1
ATOM 2806 N N . ALA B 1 166 ? 4.422 -0.023 -9.75 1 97.94 166 ALA B N 1
ATOM 2807 C CA . ALA B 1 166 ? 3.604 -1.133 -9.273 1 97.94 166 ALA B CA 1
ATOM 2808 C C . ALA B 1 166 ? 2.812 -1.767 -10.414 1 97.94 166 ALA B C 1
ATOM 2810 O O . ALA B 1 166 ? 2.75 -2.994 -10.523 1 97.94 166 ALA B O 1
ATOM 2811 N N . PHE B 1 167 ? 2.264 -0.961 -11.312 1 97.88 167 PHE B N 1
ATOM 2812 C CA . PHE B 1 167 ? 1.526 -1.419 -12.477 1 97.88 167 PHE B CA 1
ATOM 2813 C C . PHE B 1 167 ? 2.426 -2.234 -13.398 1 97.88 167 PHE B C 1
ATOM 2815 O O . PHE B 1 167 ? 2.051 -3.324 -13.836 1 97.88 167 PHE B O 1
ATOM 2822 N N . VAL B 1 168 ? 3.564 -1.693 -13.664 1 98.12 168 VAL B N 1
ATOM 2823 C CA . VAL B 1 168 ? 4.492 -2.338 -14.586 1 98.12 168 VAL B CA 1
ATOM 2824 C C . VAL B 1 168 ? 4.957 -3.672 -14.008 1 98.12 168 VAL B C 1
ATOM 2826 O O . VAL B 1 168 ? 5.035 -4.672 -14.727 1 98.12 168 VAL B O 1
ATOM 2829 N N . MET B 1 169 ? 5.273 -3.68 -12.711 1 97.94 169 MET B N 1
ATOM 2830 C CA . MET B 1 169 ? 5.691 -4.922 -12.07 1 97.94 169 MET B CA 1
ATOM 2831 C C . MET B 1 169 ? 4.59 -5.973 -12.141 1 97.94 169 MET B C 1
ATOM 2833 O O . MET B 1 169 ? 4.867 -7.152 -12.352 1 97.94 169 MET B O 1
ATOM 2837 N N . ALA B 1 170 ? 3.365 -5.523 -11.977 1 98 170 ALA B N 1
ATOM 2838 C CA . ALA B 1 170 ? 2.234 -6.445 -12.078 1 98 170 ALA B CA 1
ATOM 2839 C C . ALA B 1 170 ? 2.072 -6.965 -13.5 1 98 170 ALA B C 1
ATOM 2841 O O . ALA B 1 170 ? 1.776 -8.148 -13.703 1 98 170 ALA B O 1
ATOM 2842 N N . LEU B 1 171 ? 2.318 -6.145 -14.492 1 97.44 171 LEU B N 1
ATOM 2843 C CA . LEU B 1 171 ? 2.207 -6.523 -15.898 1 97.44 171 LEU B CA 1
ATOM 2844 C C . LEU B 1 171 ? 3.223 -7.602 -16.25 1 97.44 171 LEU B C 1
ATOM 2846 O O . LEU B 1 171 ? 2.939 -8.484 -17.062 1 97.44 171 LEU B O 1
ATOM 2850 N N . PHE B 1 172 ? 4.367 -7.602 -15.594 1 97.69 172 PHE B N 1
ATOM 2851 C CA . PHE B 1 172 ? 5.457 -8.508 -15.953 1 97.69 172 PHE B CA 1
ATOM 2852 C C . PHE B 1 172 ? 5.688 -9.531 -14.844 1 97.69 172 PHE B C 1
ATOM 2854 O O . PHE B 1 172 ? 6.805 -10.023 -14.672 1 97.69 172 PHE B O 1
ATOM 2861 N N . ILE B 1 173 ? 4.637 -9.695 -14.086 1 96.62 173 ILE B N 1
ATOM 2862 C CA . ILE B 1 173 ? 4.734 -10.672 -13.008 1 96.62 173 ILE B CA 1
ATOM 2863 C C . ILE B 1 173 ? 5.195 -12.016 -13.562 1 96.62 173 ILE B C 1
ATOM 2865 O O . ILE B 1 173 ? 4.777 -12.422 -14.656 1 96.62 173 ILE B O 1
ATOM 2869 N N . GLY B 1 174 ? 6.141 -12.711 -12.93 1 94 174 GLY B N 1
ATOM 2870 C CA . GLY B 1 174 ? 6.625 -14.023 -13.328 1 94 174 GLY B CA 1
ATOM 2871 C C . GLY B 1 174 ? 7.812 -13.953 -14.273 1 94 174 GLY B C 1
ATOM 2872 O O . GLY B 1 174 ? 8.422 -14.984 -14.586 1 94 174 GLY B O 1
ATOM 2873 N N . ILE B 1 175 ? 8.086 -12.805 -14.789 1 95.88 175 ILE B N 1
ATOM 2874 C CA . ILE B 1 175 ? 9.242 -12.617 -15.664 1 95.88 175 ILE B CA 1
ATOM 2875 C C . ILE B 1 175 ? 10.438 -12.141 -14.836 1 95.88 175 ILE B C 1
ATOM 2877 O O . ILE B 1 175 ? 10.383 -11.078 -14.211 1 95.88 175 ILE B O 1
ATOM 2881 N N . PRO B 1 176 ? 11.492 -12.914 -14.852 1 95.62 176 PRO B N 1
ATOM 2882 C CA . PRO B 1 176 ? 12.641 -12.578 -14 1 95.62 176 PRO B CA 1
ATOM 2883 C C . PRO B 1 176 ? 13.18 -11.172 -14.266 1 95.62 176 PRO B C 1
ATOM 2885 O O . PRO B 1 176 ? 13.602 -10.484 -13.336 1 95.62 176 PRO B O 1
ATOM 2888 N N . GLU B 1 177 ? 13.164 -10.648 -15.477 1 96.38 177 GLU B N 1
ATOM 2889 C CA . GLU B 1 177 ? 13.68 -9.328 -15.836 1 96.38 177 GLU B CA 1
ATOM 2890 C C . GLU B 1 177 ? 12.906 -8.219 -15.133 1 96.38 177 GLU B C 1
ATOM 2892 O O . GLU B 1 177 ? 13.414 -7.102 -14.992 1 96.38 177 GLU B O 1
ATOM 2897 N N . ALA B 1 178 ? 11.727 -8.578 -14.742 1 96.88 178 ALA B N 1
ATOM 2898 C CA . ALA B 1 178 ? 10.93 -7.586 -14.023 1 96.88 178 ALA B CA 1
ATOM 2899 C C . ALA B 1 178 ? 11.609 -7.176 -12.719 1 96.88 178 ALA B C 1
ATOM 2901 O O . ALA B 1 178 ? 11.5 -6.027 -12.289 1 96.88 178 ALA B O 1
ATOM 2902 N N . TYR B 1 179 ? 12.383 -8.031 -12.109 1 97.94 179 TYR B N 1
ATOM 2903 C CA . TYR B 1 179 ? 13.102 -7.707 -10.875 1 97.94 179 TYR B CA 1
ATOM 2904 C C . TYR B 1 179 ? 14.242 -6.738 -11.156 1 97.94 179 TYR B C 1
ATOM 2906 O O . TYR B 1 179 ? 14.562 -5.895 -10.312 1 97.94 179 TYR B O 1
ATOM 2914 N N . LEU B 1 180 ? 14.844 -6.914 -12.289 1 97.75 180 LEU B N 1
ATOM 2915 C CA . LEU B 1 180 ? 15.875 -5.953 -12.664 1 97.75 180 LEU B CA 1
ATOM 2916 C C . LEU B 1 180 ? 15.273 -4.57 -12.898 1 97.75 180 LEU B C 1
ATOM 2918 O O . LEU B 1 180 ? 15.82 -3.562 -12.453 1 97.75 180 LEU B O 1
ATOM 2922 N N . GLY B 1 181 ? 14.203 -4.547 -13.648 1 97.94 181 GLY B N 1
ATOM 2923 C CA . GLY B 1 181 ? 13.477 -3.293 -13.805 1 97.94 181 GLY B CA 1
ATOM 2924 C C . GLY B 1 181 ? 13.078 -2.666 -12.477 1 97.94 181 GLY B C 1
ATOM 2925 O O . GLY B 1 181 ? 13.172 -1.449 -12.312 1 97.94 181 GLY B O 1
ATOM 2926 N N . ALA B 1 182 ? 12.656 -3.504 -11.578 1 98.19 182 ALA B N 1
ATOM 2927 C CA . ALA B 1 182 ? 12.266 -3.029 -10.258 1 98.19 182 ALA B CA 1
ATOM 2928 C C . ALA B 1 182 ? 13.461 -2.447 -9.508 1 98.19 182 ALA B C 1
ATOM 2930 O O . ALA B 1 182 ? 13.328 -1.456 -8.789 1 98.19 182 ALA B O 1
ATOM 2931 N N . ALA B 1 183 ? 14.578 -3.07 -9.617 1 98.44 183 ALA B N 1
ATOM 2932 C CA . ALA B 1 183 ? 15.797 -2.541 -9 1 98.44 183 ALA B CA 1
ATOM 2933 C C . ALA B 1 183 ? 16.109 -1.137 -9.508 1 98.44 183 ALA B C 1
ATOM 2935 O O . ALA B 1 183 ? 16.375 -0.227 -8.719 1 98.44 183 ALA B O 1
ATOM 2936 N N . ILE B 1 184 ? 16.062 -0.92 -10.758 1 98.19 184 ILE B N 1
ATOM 2937 C CA . ILE B 1 184 ? 16.312 0.378 -11.375 1 98.19 184 ILE B CA 1
ATOM 2938 C C . ILE B 1 184 ? 15.266 1.384 -10.906 1 98.19 184 ILE B C 1
ATOM 2940 O O . ILE B 1 184 ? 15.594 2.512 -10.531 1 98.19 184 ILE B O 1
ATOM 2944 N N . ALA B 1 185 ? 14.023 0.939 -10.938 1 98.25 185 ALA B N 1
ATOM 2945 C CA . ALA B 1 185 ? 12.93 1.812 -10.508 1 98.25 185 ALA B CA 1
ATOM 2946 C C . ALA B 1 185 ? 13.117 2.254 -9.062 1 98.25 185 ALA B C 1
ATOM 2948 O O . ALA B 1 185 ? 12.836 3.402 -8.711 1 98.25 185 ALA B O 1
ATOM 2949 N N . THR B 1 186 ? 13.562 1.341 -8.234 1 97.31 186 THR B N 1
ATOM 2950 C CA . THR B 1 186 ? 13.758 1.676 -6.832 1 97.31 186 THR B CA 1
ATOM 2951 C C . THR B 1 186 ? 14.852 2.727 -6.668 1 97.31 186 THR B C 1
ATOM 2953 O O . THR B 1 186 ? 14.766 3.594 -5.801 1 97.31 186 THR B O 1
ATOM 2956 N N . LEU B 1 187 ? 15.867 2.682 -7.461 1 97.5 187 LEU B N 1
ATOM 2957 C CA . LEU B 1 187 ? 16.906 3.711 -7.422 1 97.5 187 LEU B CA 1
ATOM 2958 C C . LEU B 1 187 ? 16.344 5.059 -7.859 1 97.5 187 LEU B C 1
ATOM 2960 O O . LEU B 1 187 ? 16.609 6.082 -7.23 1 97.5 187 LEU B O 1
ATOM 2964 N N . LEU B 1 188 ? 15.531 5.035 -8.844 1 96.88 188 LEU B N 1
ATOM 2965 C CA . LEU B 1 188 ? 14.977 6.262 -9.398 1 96.88 188 LEU B CA 1
ATOM 2966 C C . LEU B 1 188 ? 13.945 6.871 -8.453 1 96.88 188 LEU B C 1
ATOM 2968 O O . LEU B 1 188 ? 13.875 8.094 -8.312 1 96.88 188 LEU B O 1
ATOM 2972 N N . ILE B 1 189 ? 13.203 6.031 -7.758 1 95.81 189 ILE B N 1
ATOM 2973 C CA . ILE B 1 189 ? 12.078 6.504 -6.957 1 95.81 189 ILE B CA 1
ATOM 2974 C C . ILE B 1 189 ? 12.508 6.648 -5.5 1 95.81 189 ILE B C 1
ATOM 2976 O O . ILE B 1 189 ? 11.906 7.422 -4.746 1 95.81 189 ILE B O 1
ATOM 2980 N N . GLY B 1 190 ? 13.438 5.82 -5.137 1 94.31 190 GLY B N 1
ATOM 2981 C CA . GLY B 1 190 ? 13.898 5.863 -3.756 1 94.31 190 GLY B CA 1
ATOM 2982 C C . GLY B 1 190 ? 15.125 6.73 -3.562 1 94.31 190 GLY B C 1
ATOM 2983 O O . GLY B 1 190 ? 15.055 7.773 -2.908 1 94.31 190 GLY B O 1
ATOM 2984 N N . VAL B 1 191 ? 16.172 6.52 -4.242 1 93.81 191 VAL B N 1
ATOM 2985 C CA . VAL B 1 191 ? 17.484 7.109 -3.986 1 93.81 191 VAL B CA 1
ATOM 2986 C C . VAL B 1 191 ? 17.516 8.539 -4.516 1 93.81 191 VAL B C 1
ATOM 2988 O O . VAL B 1 191 ? 17.922 9.461 -3.803 1 93.81 191 VAL B O 1
ATOM 2991 N N . ILE B 1 192 ? 17.062 8.734 -5.684 1 93.31 192 ILE B N 1
ATOM 2992 C CA . ILE B 1 192 ? 17.203 10.047 -6.312 1 93.31 192 ILE B CA 1
ATOM 2993 C C . ILE B 1 192 ? 16.359 11.07 -5.555 1 93.31 192 ILE B C 1
ATOM 2995 O O . ILE B 1 192 ? 16.875 12.094 -5.102 1 93.31 192 ILE B O 1
ATOM 2999 N N . PRO B 1 193 ? 15.102 10.844 -5.41 1 91.88 193 PRO B N 1
ATOM 3000 C CA . PRO B 1 193 ? 14.312 11.797 -4.621 1 91.88 193 PRO B CA 1
ATOM 3001 C C . PRO B 1 193 ? 14.844 11.969 -3.199 1 91.88 193 PRO B C 1
ATOM 3003 O O . PRO B 1 193 ? 14.805 13.07 -2.648 1 91.88 193 PRO B O 1
ATOM 3006 N N . GLY B 1 194 ? 15.266 10.836 -2.635 1 90.25 194 GLY B N 1
ATOM 3007 C CA . GLY B 1 194 ? 15.875 10.953 -1.322 1 90.25 194 GLY B CA 1
ATOM 3008 C C . GLY B 1 194 ? 17.047 11.914 -1.296 1 90.25 194 GLY B C 1
ATOM 3009 O O . GLY B 1 194 ? 17.203 12.695 -0.359 1 90.25 194 GLY B O 1
ATOM 3010 N N . ALA B 1 195 ? 17.875 11.906 -2.268 1 90.31 195 ALA B N 1
ATOM 3011 C CA . ALA B 1 195 ? 19.031 12.797 -2.379 1 90.31 195 ALA B CA 1
ATOM 3012 C C . ALA B 1 195 ? 18.594 14.242 -2.553 1 90.31 195 ALA B C 1
ATOM 3014 O O . ALA B 1 195 ? 19.203 15.156 -1.991 1 90.31 195 ALA B O 1
ATOM 3015 N N . ILE B 1 196 ? 17.562 14.414 -3.309 1 89.31 196 ILE B N 1
ATOM 3016 C CA . ILE B 1 196 ? 17.031 15.75 -3.51 1 89.31 196 ILE B CA 1
ATOM 3017 C C . ILE B 1 196 ? 16.531 16.312 -2.18 1 89.31 196 ILE B C 1
ATOM 3019 O O . ILE B 1 196 ? 16.797 17.469 -1.849 1 89.31 196 ILE B O 1
ATOM 3023 N N . MET B 1 197 ? 15.859 15.531 -1.418 1 86.19 197 MET B N 1
ATOM 3024 C CA . MET B 1 197 ? 15.336 15.953 -0.121 1 86.19 197 MET B CA 1
ATOM 3025 C C . MET B 1 197 ? 16.469 16.312 0.831 1 86.19 197 MET B C 1
ATOM 3027 O O . MET B 1 197 ? 16.391 17.297 1.565 1 86.19 197 MET B O 1
ATOM 3031 N N . MET B 1 198 ? 17.516 15.562 0.855 1 84.25 198 MET B N 1
ATOM 3032 C CA . MET B 1 198 ? 18.656 15.805 1.749 1 84.25 198 MET B CA 1
ATOM 3033 C C . MET B 1 198 ? 19.375 17.094 1.376 1 84.25 198 MET B C 1
ATOM 3035 O O . MET B 1 198 ? 19.875 17.812 2.25 1 84.25 198 MET B O 1
ATOM 3039 N N . ARG B 1 199 ? 19.359 17.359 0.156 1 82.75 199 ARG B N 1
ATOM 3040 C CA . ARG B 1 199 ? 20.031 18.578 -0.292 1 82.75 199 ARG B CA 1
ATOM 3041 C C . ARG B 1 199 ? 19.234 19.812 0.112 1 82.75 199 ARG B C 1
ATOM 3043 O O . ARG B 1 199 ? 19.797 20.906 0.271 1 82.75 199 ARG B O 1
ATOM 3050 N N . ARG B 1 200 ? 18.016 19.641 0.288 1 74.25 200 ARG B N 1
ATOM 3051 C CA . ARG B 1 200 ? 17.156 20.766 0.616 1 74.25 200 ARG B CA 1
ATOM 3052 C C . ARG B 1 200 ? 17 20.922 2.125 1 74.25 200 ARG B C 1
ATOM 3054 O O . ARG B 1 200 ? 16.391 21.875 2.598 1 74.25 200 ARG B O 1
ATOM 3061 N N . GLU B 1 201 ? 17.422 19.922 2.83 1 71.56 201 GLU B N 1
ATOM 3062 C CA . GLU B 1 201 ? 17.375 19.969 4.289 1 71.56 201 GLU B CA 1
ATOM 3063 C C . GLU B 1 201 ? 18.125 21.188 4.82 1 71.56 201 GLU B C 1
ATOM 3065 O O . GLU B 1 201 ? 19.234 21.484 4.359 1 71.56 201 GLU B O 1
ATOM 3070 N N . PRO B 1 202 ? 17.219 22.016 5.512 1 57.72 202 PRO B N 1
ATOM 3071 C CA . PRO B 1 202 ? 17.938 23.156 6.094 1 57.72 202 PRO B CA 1
ATOM 3072 C C . PRO B 1 202 ? 19.156 22.75 6.906 1 57.72 202 PRO B C 1
ATOM 3074 O O . PRO B 1 202 ? 19.109 21.75 7.625 1 57.72 202 PRO B O 1
ATOM 3077 N N . LYS B 1 203 ? 20.344 23.062 6.398 1 54.16 203 LYS B N 1
ATOM 3078 C CA . LYS B 1 203 ? 21.578 22.828 7.137 1 54.16 203 LYS B CA 1
ATOM 3079 C C . LYS B 1 203 ? 21.469 23.312 8.578 1 54.16 203 LYS B C 1
ATOM 3081 O O . LYS B 1 203 ? 20.609 24.141 8.891 1 54.16 203 LYS B O 1
ATOM 3086 N N . GLU B 1 204 ? 22.156 22.75 9.633 1 46.31 204 GLU B N 1
ATOM 3087 C CA . GLU B 1 204 ? 22.297 23.219 11.008 1 46.31 204 GLU B CA 1
ATOM 3088 C C . GLU B 1 204 ? 22.109 24.734 11.102 1 46.31 204 GLU B C 1
ATOM 3090 O O . GLU B 1 204 ? 22.5 25.469 10.203 1 46.31 204 GLU B O 1
ATOM 3095 N N . VAL B 1 205 ? 20.766 25.141 11.797 1 43.84 205 VAL B N 1
ATOM 3096 C CA . VAL B 1 205 ? 20.797 26.484 12.352 1 43.84 205 VAL B CA 1
ATOM 3097 C C . VAL B 1 205 ? 22.203 26.812 12.852 1 43.84 205 VAL B C 1
ATOM 3099 O O . VAL B 1 205 ? 22.75 26.094 13.695 1 43.84 205 VAL B O 1
ATOM 3102 N N . VAL B 1 206 ? 23.094 27.328 12.102 1 36.38 206 VAL B N 1
ATOM 3103 C CA . VAL B 1 206 ? 24.125 28.078 12.812 1 36.38 206 VAL B CA 1
ATOM 3104 C C . VAL B 1 206 ? 23.5 29.281 13.508 1 36.38 206 VAL B C 1
ATOM 3106 O O . VAL B 1 206 ? 22.562 29.891 12.984 1 36.38 206 VAL B O 1
#

Secondary structure (DSSP, 8-state):
--HHHHHHHHHHHHHHHHHSS-PPP--HHHHHHHHHHHHHHHHHHHHHHTTSSSS-GGGHHHHHHHHHHHHHHHHHHHHHHHTTSTTTTSHHHHHHHHHHHHHHHHHHHHHHHHHHHHHHH---GGGGGHHHHHHHHHHHHHHHHHHHHHT-HHHHHHHHHHHHHHHHHHHTTT-THHHHHHHHHHIIIIIHHHHHHHHHS-----/--HHHHHHHHHHHHHHHHHSS-PPP--HHHHHHHHHHHHHHHHHHHHHHTTSSSS-GGGHHHHHHHHHHHHHHHHHHHHHHHTTSTTTTSHHHHHHHHHHHHHHHHHHHHHHHHHHHHHHH---GGGGGHHHHHHHHHHHHHHHHHHHHHT-HHHHHHHHHHHHHHHHHHHTTT-THHHHHHHHHHIIIIIHHHHHHHHHS-----

Sequence (412 aa):
MTTTSAFEDLSYLRALAEEGAAAPSINGRYYITFGFLSAIALAATWAIASGLTSLDVSATAFVWLSYIAVTPLALFLLSKSAGTKSGFKSAGNRVTRLFWLTVSPAIFSIWGALSIAALFRDVPIIIFNMLPIIAFFAYGVIYMVEASLENVSWKRFAGLAGLASAFVMALFIGIPEAYLGAAIATLLIGVIPGAIMMRREPKEVVMTTTSAFEDLSYLRALAEEGAAAPSINGRYYITFGFLSAIALAATWAIASGLTSLDVSATAFVWLSYIAVTPLALFLLSKSAGTKSGFKSAGNRVTRLFWLTVSPAIFSIWGALSIAALFRDVPIIIFNMLPIIAFFAYGVIYMVEASLENVSWKRFAGLAGLASAFVMALFIGIPEAYLGAAIATLLIGVIPGAIMMRREPKEVV

Organism: Hirschia baltica (strain ATCC 49814 / DSM 5838 / IFAM 1418) (NCBI:txid582402)

Nearest PDB structures (foldseek):
  5a7d-assembly4_N  TM=3.909E-01  e=7.664E+00  Drosophila melanogaster
  5a7d-assembly2_Q  TM=3.604E-01  e=7.312E+00  Drosophila melanogaster

Solvent-accessible surface area (backbone atoms only — not comparable to full-atom values): 20669 Å² total; per-residue (Å²): 136,53,73,65,56,52,48,53,51,45,50,48,49,46,46,48,45,42,41,65,26,59,46,72,49,74,57,14,63,59,32,29,53,52,13,50,55,47,22,52,45,28,39,51,39,17,39,29,55,63,53,78,37,97,50,58,60,74,54,42,55,56,49,51,51,51,48,61,63,47,47,59,54,51,50,54,59,52,56,70,68,51,74,79,47,94,45,59,77,10,62,54,34,44,46,51,50,48,44,56,67,49,50,54,56,47,53,51,45,29,51,50,22,38,48,52,28,31,74,73,64,67,46,66,74,66,60,61,57,49,52,61,27,48,50,24,38,47,48,10,49,53,26,40,46,43,20,67,57,45,71,39,70,69,35,42,55,47,8,51,51,20,40,49,48,15,27,52,42,31,41,36,57,86,42,40,66,41,30,42,54,47,16,54,48,29,37,59,60,18,27,49,52,12,51,53,30,52,68,60,34,79,65,80,87,121,135,52,73,64,56,53,47,52,51,44,51,48,50,45,45,50,44,43,40,67,28,55,48,72,49,75,57,15,63,57,31,27,53,53,13,50,54,46,20,52,44,28,38,51,40,18,39,29,55,63,53,78,37,96,49,58,59,74,55,42,55,56,50,52,51,50,46,60,62,45,48,60,55,53,51,54,57,52,56,70,68,51,74,78,48,96,44,59,78,11,62,51,35,44,45,50,51,48,45,58,67,48,50,54,57,46,53,51,45,30,52,49,21,38,48,51,27,30,73,75,64,67,45,66,74,65,60,62,58,47,53,61,26,49,50,25,38,49,47,12,50,53,27,40,46,42,18,68,58,42,72,39,68,70,35,40,54,47,8,52,50,20,38,49,48,16,28,52,43,31,42,37,57,84,42,39,66,40,30,42,53,47,16,55,47,30,36,59,60,18,27,48,52,12,51,53,31,53,70,61,32,80,66,79,87,121

Foldseek 3Di:
DDPVVVVVVVVVVVVVVVLLAQDFAQCLLVLQVVLQLLLVLLVVLLCQLVPVDVDHNVCSVVSVVVSVVCLVVSLVVVVVVLPPDDNCRHPLRVLVNVLSVPVVVVLVVVVVVVVVCCVPVVPDPLVNLVSLLSVLQSLLVSLCVSCVSNVDPVSNVLSVLSNVLSVVSVVCRPPSCNSNVSSVSSCVSRNPVSVVSNVPRDDPPD/DDPVVVVVVVVVVVVVVVLLAQAFAQCLLVLAVVLQLLLVLLVVLLCQLVPVDVDHNVCSVVSVVVSVVCLVVSLVVVVVVLVPDDNCRRPLRVLVNVLSVPVVVVLVVVVVVVVVCCVPVVPDPLVCLVSLLSVLQSLLVSLCVSCVSNVDPVSNVLSVLSNVLSVVSVVCRPPSCNSNVSSVSSCVSRNPVSVVSNVPRDDPPD